Protein AF-A0A537Y171-F1 (afdb_monomer_lite)

pLDDT: mean 84.06, std 12.15, range [29.14, 98.31]

Secondary structure (DSSP, 8-state):
-B--SHHHHHHHHHHHTTS-EEEE-SSSS-TT--HHHHHHHHHHHHTTSEEEE-S-EEEEEETTEEEEEETTEEEEEE-S-EEEEE-SS--HHHHHHTT--BSSSSTTPPBPB-TT-BBSSTTEEEEEGGGT--SHHHHHHHHHHHHHHHTT-----TTHHHHHHHTTTS-S-HHHHHHHHHHH-GGGTT--HHHHHHHHHHPEEEEE-TT-EEE-TT-----EEEEEESEEEEE-TTPPTTPPPEEEETT-EE-HHHHHH-PPPSSEEEESS-EEEEEE-HHHHHHHHHH-HHHHHHHHHHHHHHHHHHHTTT--HHHHHHHHHH-EEEEE-TT-EEE-TTSB--EEEEEEESEEEEEEE-SSSEEEEEEEETT-EE-HHHHH-SS--B-SSEEEESSSEEEEEEEHHHHHHHHHH-HHHHHHHHHHHHHHHHHHHHHHHHHHHS-SHHHHHHHTTGGG-SSEEEEETTT-----HHHHHHHHHTTT--SEEEEEEEEETTEEEEEE----SS-GGGTT-TTT-SEEE-TT--EEE-TTT-----HHHHH-TT---EEEE------HHHHHHHHTT-------GGGSPEEEE---TTTT-TT--HHHHT-TTS-EEEE-HHHHHHHHHHH--

Foldseek 3Di:
DEDQEAVVLVVLLVQLVPAQEEYEELAQDRPHYDPVSRVSSVVCVVVNSYHYHHNWDFDEDDAQWTWIDHPVGIDIDGDNAAEDEDAPDDPVVRCVSRVFDFLDPFPLTATDADPLQHTPHPRYGYFEVSQLHNDPVLSVQSVVSNVCVVVVHDDDRPLLVVQCVQQVVDDDGSVVSLCLQLVFAVLNVPPDPSLSSSQQSQKHKDWDFFFDWPDAFQWQAQWKKAWQAAKKWWAAPPDDVPDGTDMDGTNDMDSLLCLFAVFTHRTIMGTHGTTIMITTHSVSLVNSVSNPVSSVLVSQLVNQLVLCCVVQVPDDSVLSSVQSNVKDKDKDAAFGWPDAFFAALWKKKAWSYAKKWWWADDPPHIDTQDIDGHSDIDSLLLLLDPVHNTDHTIMTGRHTTMIIIGTSVSVVVVCVVDVVSSVVSVVVSVVVVVSSVVSSVVRNVDDDQVVQCVSLVLLQFQKFKKFQQVQDPPPCLLQCQQCVLPVNDGLWDPVDAGDDPRITGTLADRLGSNQQLQVDAPPDDQFHADRVSFTDGNQVRFQQPCSSQVRGPSNSKDWAFDDDDQDPVNVVCVVVVNHDDDDDSVPGRTGIDHDRQSVVDPVTRSSQVSRPRSRIDMHRPVVVVVVVVVVVD

Radius of gyration: 29.0 Å; chains: 1; bounding box: 74×60×83 Å

Structure (mmCIF, N/CA/C/O backbone):
data_AF-A0A537Y171-F1
#
_entry.id   AF-A0A537Y171-F1
#
loop_
_atom_site.group_PDB
_atom_site.id
_atom_site.type_symbol
_atom_site.label_atom_id
_atom_site.label_alt_id
_atom_site.label_comp_id
_atom_site.label_asym_id
_atom_site.label_entity_id
_atom_site.label_seq_id
_atom_site.pdbx_PDB_ins_code
_atom_site.Cartn_x
_atom_site.Cartn_y
_atom_site.Cartn_z
_atom_site.occupancy
_atom_site.B_iso_or_equiv
_atom_site.auth_seq_id
_atom_site.auth_comp_id
_atom_site.auth_asym_id
_atom_site.auth_atom_id
_atom_site.pdbx_PDB_model_num
ATOM 1 N N . MET A 1 1 ? -20.876 -10.630 27.989 1.00 75.06 1 MET A N 1
ATOM 2 C CA . MET A 1 1 ? -19.443 -10.331 27.800 1.00 75.06 1 MET A CA 1
ATOM 3 C C . MET A 1 1 ? -18.742 -11.552 27.222 1.00 75.06 1 MET A C 1
ATOM 5 O O . MET A 1 1 ? -19.056 -12.663 27.630 1.00 75.06 1 MET A O 1
ATOM 9 N N . VAL A 1 2 ? -17.836 -11.366 26.261 1.00 70.44 2 VAL A N 1
ATOM 10 C CA . VAL A 1 2 ? -17.067 -12.460 25.639 1.00 70.44 2 VAL A CA 1
ATOM 11 C C . VAL A 1 2 ? -15.592 -12.237 25.950 1.00 70.44 2 VAL A C 1
ATOM 13 O O . VAL A 1 2 ? -15.062 -11.180 25.615 1.00 70.44 2 VAL A O 1
ATOM 16 N N . GLY A 1 3 ? -14.940 -13.211 26.585 1.00 71.12 3 GLY A N 1
ATOM 17 C CA . GLY A 1 3 ? -13.552 -13.098 27.044 1.00 71.12 3 GLY A CA 1
ATOM 18 C C . GLY A 1 3 ? -13.387 -13.438 28.526 1.00 71.12 3 GLY A C 1
ATOM 19 O O . GLY A 1 3 ? -14.312 -13.268 29.314 1.00 71.12 3 GLY A O 1
ATOM 20 N N . ALA A 1 4 ? -12.202 -13.941 28.877 1.00 73.00 4 ALA A N 1
ATOM 21 C CA . ALA A 1 4 ? -11.914 -14.572 30.170 1.00 73.00 4 ALA A CA 1
ATOM 22 C C . ALA A 1 4 ? -10.586 -14.121 30.813 1.00 73.00 4 ALA A C 1
ATOM 24 O O . ALA A 1 4 ? -10.156 -14.716 31.792 1.00 73.00 4 ALA A O 1
ATOM 25 N N . GLY A 1 5 ? -9.920 -13.104 30.253 1.00 78.62 5 GLY A N 1
ATOM 26 C CA . GLY A 1 5 ? -8.709 -12.522 30.850 1.00 78.62 5 GLY A CA 1
ATOM 27 C C . GLY A 1 5 ? -9.027 -11.443 31.889 1.00 78.62 5 GLY A C 1
ATOM 28 O O . GLY A 1 5 ? -10.166 -10.980 31.949 1.00 78.62 5 GLY A O 1
ATOM 29 N N . ASP A 1 6 ? -8.012 -10.997 32.637 1.00 79.31 6 ASP A N 1
ATOM 30 C CA . ASP A 1 6 ? -8.143 -10.039 33.753 1.00 79.31 6 ASP A CA 1
ATOM 31 C C . ASP A 1 6 ? -9.057 -8.845 33.432 1.00 79.31 6 ASP A C 1
ATOM 33 O O . ASP A 1 6 ? -10.097 -8.678 34.059 1.00 79.31 6 ASP A O 1
ATOM 37 N N . ALA A 1 7 ? -8.739 -8.070 32.389 1.00 77.62 7 ALA A N 1
ATOM 38 C CA . ALA A 1 7 ? -9.513 -6.881 32.016 1.00 77.62 7 ALA A CA 1
ATOM 39 C C . ALA A 1 7 ? -10.971 -7.195 31.632 1.00 77.62 7 ALA A C 1
ATOM 41 O O . ALA A 1 7 ? -11.860 -6.356 31.783 1.0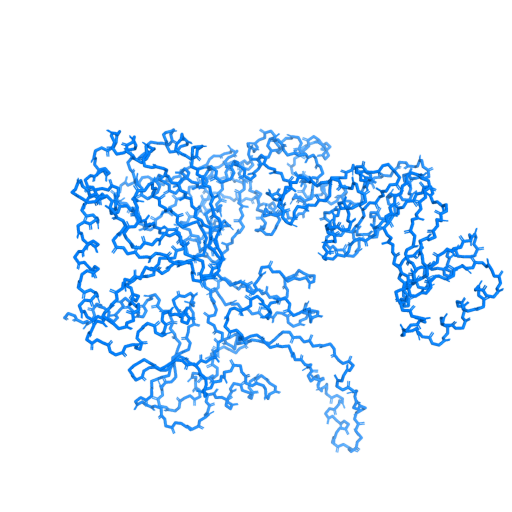0 77.62 7 ALA A O 1
ATOM 42 N N . ALA A 1 8 ? -11.227 -8.398 31.107 1.00 80.19 8 ALA A N 1
ATOM 43 C CA . ALA A 1 8 ? -12.588 -8.809 30.810 1.00 80.19 8 ALA A CA 1
ATOM 44 C C . ALA A 1 8 ? -13.354 -9.076 32.109 1.00 80.19 8 ALA A C 1
ATOM 46 O O . ALA A 1 8 ? -14.458 -8.572 32.285 1.00 80.19 8 ALA A O 1
ATOM 47 N N . ILE A 1 9 ? -12.753 -9.817 33.038 1.00 86.62 9 ILE A N 1
ATOM 48 C CA . ILE A 1 9 ? -13.384 -10.155 34.314 1.00 86.62 9 ILE A CA 1
ATOM 49 C C . ILE A 1 9 ? -13.554 -8.928 35.213 1.00 86.62 9 ILE A C 1
ATOM 51 O O . ILE A 1 9 ? -14.609 -8.788 35.822 1.00 86.62 9 ILE A O 1
ATOM 55 N N . GLU A 1 10 ? -12.613 -7.983 35.214 1.00 86.19 10 GLU A N 1
ATOM 56 C CA . GLU A 1 10 ? -12.792 -6.672 35.857 1.00 86.19 10 GLU A CA 1
ATOM 57 C C . GLU A 1 10 ? -14.057 -5.962 35.346 1.00 86.19 10 GLU A C 1
ATOM 59 O O . GLU A 1 10 ? -14.872 -5.483 36.135 1.00 86.19 10 GLU A O 1
ATOM 64 N N . GLY A 1 11 ? -14.276 -5.965 34.027 1.00 83.94 11 GLY A N 1
ATOM 65 C CA . GLY A 1 11 ? -15.491 -5.422 33.422 1.00 83.94 11 GLY A CA 1
ATOM 66 C C . GLY A 1 11 ? -16.760 -6.176 33.830 1.00 83.94 11 GLY A C 1
ATOM 67 O O . GLY A 1 11 ? -17.785 -5.550 34.093 1.00 83.94 11 GLY A O 1
ATOM 68 N N . VAL A 1 12 ? -16.706 -7.509 33.926 1.00 86.56 12 VAL A N 1
ATOM 69 C CA . VAL A 1 12 ? -17.833 -8.325 34.416 1.00 86.56 12 VAL A CA 1
ATOM 70 C C . VAL A 1 12 ? -18.193 -7.946 35.846 1.00 86.56 12 VAL A C 1
ATOM 72 O O . VAL A 1 12 ? -19.371 -7.741 36.126 1.00 86.56 12 VAL A O 1
ATOM 75 N N . LEU A 1 13 ? -17.194 -7.859 36.725 1.00 89.19 13 LEU A N 1
ATOM 76 C CA . LEU A 1 13 ? -17.379 -7.564 38.143 1.00 89.19 13 LEU A CA 1
ATOM 77 C C . LEU A 1 13 ? -17.970 -6.167 38.345 1.00 89.19 13 LEU A C 1
ATOM 79 O O . LEU A 1 13 ? -18.939 -6.016 39.083 1.00 89.19 13 LEU A O 1
ATOM 83 N N . ALA A 1 14 ? -17.468 -5.169 37.615 1.00 86.88 14 ALA A N 1
ATOM 84 C CA . ALA A 1 14 ? -18.033 -3.822 37.643 1.00 86.88 14 ALA A CA 1
ATOM 85 C C . ALA A 1 14 ? -19.492 -3.796 37.146 1.00 86.88 14 ALA A C 1
ATOM 87 O O . ALA A 1 14 ? -20.349 -3.125 37.717 1.00 86.88 14 ALA A O 1
ATOM 88 N N . LEU A 1 15 ? -19.807 -4.546 36.085 1.00 84.94 15 LEU A N 1
ATOM 89 C CA . LEU A 1 15 ? -21.167 -4.606 35.547 1.00 84.94 15 LEU A CA 1
ATOM 90 C C . LEU A 1 15 ? -22.128 -5.377 36.459 1.00 84.94 15 LEU A C 1
ATOM 92 O O . LEU A 1 15 ? -23.311 -5.026 36.517 1.00 84.94 15 LEU A O 1
ATOM 96 N N . CYS A 1 16 ? -21.660 -6.412 37.161 1.00 89.25 16 CYS A N 1
ATOM 97 C CA . CYS A 1 16 ? -22.529 -7.278 37.953 1.00 89.25 16 CYS A CA 1
ATOM 98 C C . CYS A 1 16 ? -23.013 -6.646 39.264 1.00 89.25 16 CYS A C 1
ATOM 100 O O . CYS A 1 16 ? -23.938 -7.172 39.874 1.00 89.25 16 CYS A O 1
ATOM 102 N N . GLU A 1 17 ? -22.466 -5.493 39.665 1.00 87.44 17 GLU A N 1
ATOM 103 C CA . GLU A 1 17 ? -22.978 -4.711 40.801 1.00 87.44 17 GLU A CA 1
ATOM 104 C C . GLU A 1 17 ? -24.439 -4.280 40.611 1.00 87.44 17 GLU A C 1
ATOM 106 O O . GLU A 1 17 ? -25.186 -4.141 41.577 1.00 87.44 17 GLU A O 1
ATOM 111 N N . ARG A 1 18 ? -24.853 -4.043 39.359 1.00 85.31 18 ARG A N 1
ATOM 112 C CA . ARG A 1 18 ? -26.196 -3.540 39.022 1.00 85.31 18 ARG A CA 1
ATOM 113 C C . ARG A 1 18 ? -26.929 -4.381 37.982 1.00 85.31 18 ARG A C 1
ATOM 115 O O . ARG A 1 18 ? -28.069 -4.071 37.652 1.00 85.31 18 ARG A O 1
ATOM 122 N N . ASN A 1 19 ? -26.292 -5.423 37.449 1.00 83.69 19 ASN A N 1
ATOM 123 C CA . ASN A 1 19 ? -26.815 -6.203 36.331 1.00 83.69 19 ASN A CA 1
ATOM 124 C C . ASN A 1 19 ? -26.598 -7.703 36.542 1.00 83.69 19 ASN A C 1
ATOM 126 O O . ASN A 1 19 ? -25.659 -8.123 37.208 1.00 83.69 19 ASN A O 1
ATOM 130 N N . ARG A 1 20 ? -27.415 -8.530 35.883 1.00 84.25 20 ARG A N 1
ATOM 131 C CA . ARG A 1 20 ? -27.082 -9.946 35.677 1.00 84.25 20 ARG A CA 1
ATOM 132 C C . ARG A 1 20 ? -26.219 -10.071 34.431 1.00 84.25 20 ARG A C 1
ATOM 134 O O . ARG A 1 20 ? -26.648 -9.678 33.348 1.00 84.25 20 ARG A O 1
ATOM 141 N N . VAL A 1 21 ? -25.018 -10.625 34.569 1.00 88.75 21 VAL A N 1
ATOM 142 C CA . VAL A 1 21 ? -24.024 -10.655 33.487 1.00 88.75 21 VAL A CA 1
ATOM 143 C C . VAL A 1 21 ? -23.797 -12.084 33.007 1.00 88.75 21 VAL A C 1
ATOM 145 O O . VAL A 1 21 ? -23.578 -12.989 33.801 1.00 88.75 21 VAL A O 1
ATOM 148 N N . CYS A 1 22 ? -23.820 -12.304 31.692 1.00 89.44 22 CYS A N 1
ATOM 149 C CA . CYS A 1 22 ? -23.382 -13.569 31.098 1.00 89.44 22 CYS A CA 1
ATOM 150 C C . CYS A 1 22 ? -21.947 -13.437 30.575 1.00 89.44 22 CYS A C 1
ATOM 152 O O . CYS A 1 22 ? -21.634 -12.468 29.875 1.00 89.44 22 CYS A O 1
ATOM 154 N N . VAL A 1 23 ? -21.097 -14.418 30.865 1.00 89.94 23 VAL A N 1
ATOM 155 C CA . VAL A 1 23 ? -19.709 -14.512 30.397 1.00 89.94 23 VAL A CA 1
ATOM 156 C C . VAL A 1 23 ? -19.571 -15.731 29.500 1.00 89.94 23 VAL A C 1
ATOM 158 O O . VAL A 1 23 ? -20.011 -16.813 29.866 1.00 89.94 23 VAL A O 1
ATOM 161 N N . VAL A 1 24 ? -18.961 -15.562 28.328 1.00 88.19 24 VAL A N 1
ATOM 162 C CA . VAL A 1 24 ? -18.655 -16.660 27.401 1.00 88.19 24 VAL A CA 1
ATOM 163 C C . VAL A 1 24 ? -17.141 -16.827 27.323 1.00 88.19 24 VAL A C 1
ATOM 165 O O . VAL A 1 24 ? -16.427 -15.902 26.917 1.00 88.19 24 VAL A O 1
ATOM 168 N N . ASN A 1 25 ? -16.662 -18.004 27.718 1.00 88.31 25 ASN A N 1
ATOM 169 C CA . ASN A 1 25 ? -15.258 -18.386 27.770 1.00 88.31 25 ASN A CA 1
ATOM 170 C C . ASN A 1 25 ? -15.010 -19.610 26.879 1.00 88.31 25 ASN A C 1
ATOM 172 O O . ASN A 1 25 ? -15.715 -20.610 26.973 1.00 88.31 25 ASN A O 1
ATOM 176 N N . ARG A 1 26 ? -13.971 -19.542 26.039 1.00 86.00 26 ARG A N 1
ATOM 177 C CA . ARG A 1 26 ? -13.596 -20.631 25.123 1.00 86.00 26 ARG A CA 1
ATOM 178 C C . ARG A 1 26 ? -12.939 -21.811 25.829 1.00 86.00 26 ARG A C 1
ATOM 180 O O . ARG A 1 26 ? -12.935 -22.903 25.280 1.00 86.00 26 ARG A O 1
ATOM 187 N N . ASN A 1 27 ? -12.373 -21.580 27.008 1.00 85.62 27 ASN A N 1
ATOM 188 C CA . ASN A 1 27 ? -11.706 -22.606 27.795 1.00 85.62 27 ASN A CA 1
ATOM 189 C C . ASN A 1 27 ? -12.676 -23.222 28.807 1.00 85.62 27 ASN A C 1
ATOM 191 O O . ASN A 1 27 ? -13.685 -22.611 29.177 1.00 85.62 27 ASN A O 1
ATOM 195 N N . SER A 1 28 ? -12.332 -24.415 29.289 1.00 83.25 28 SER A N 1
ATOM 196 C CA . SER A 1 28 ? -13.063 -25.115 30.350 1.00 83.25 28 SER A CA 1
ATOM 197 C C . SER A 1 28 ? -13.063 -24.356 31.678 1.00 83.25 28 SER A C 1
ATOM 199 O O . SER A 1 28 ? -13.960 -24.548 32.487 1.00 83.25 28 SER A O 1
ATOM 201 N N . GLU A 1 29 ? -12.094 -23.465 31.884 1.00 82.88 29 GLU A N 1
ATOM 202 C CA . GLU A 1 29 ? -11.916 -22.666 33.097 1.00 82.88 29 GLU A CA 1
ATOM 203 C C . GLU A 1 29 ? -11.349 -21.275 32.776 1.00 82.88 29 GLU A C 1
ATOM 205 O O . GLU A 1 29 ? -10.922 -20.997 31.645 1.00 82.88 29 GLU A O 1
ATOM 210 N N . PHE A 1 30 ? -11.368 -20.368 33.753 1.00 83.50 30 PHE A N 1
ATOM 211 C CA . PHE A 1 30 ? -10.736 -19.056 33.621 1.00 83.50 30 PHE A CA 1
ATOM 212 C C . PHE A 1 30 ? -9.210 -19.185 33.735 1.00 83.50 30 PHE A C 1
ATOM 214 O O . PHE A 1 30 ? -8.621 -19.096 34.804 1.00 83.50 30 PHE A O 1
ATOM 221 N N . TYR A 1 31 ? -8.555 -19.428 32.603 1.00 70.00 31 TYR A N 1
ATOM 222 C CA . TYR A 1 31 ? -7.105 -19.597 32.539 1.00 70.00 31 TYR A CA 1
ATOM 223 C C . TYR A 1 31 ? -6.383 -18.234 32.552 1.00 70.00 31 TYR A C 1
ATOM 225 O O . TYR A 1 31 ? -6.687 -17.383 31.714 1.00 70.00 31 TYR A O 1
ATOM 233 N N . ARG A 1 32 ? -5.386 -18.064 33.441 1.00 70.81 32 ARG A N 1
ATOM 234 C CA . ARG A 1 32 ? -4.558 -16.843 33.641 1.00 70.81 32 ARG A CA 1
ATOM 235 C C . ARG A 1 32 ? -5.252 -15.649 34.314 1.00 70.81 32 ARG A C 1
ATOM 237 O O . ARG A 1 32 ? -4.946 -14.509 33.971 1.00 70.81 32 ARG A O 1
ATOM 244 N N . LEU A 1 33 ? -6.155 -15.887 35.262 1.00 81.19 33 LEU A N 1
ATOM 245 C CA . LEU A 1 33 ? -6.615 -14.818 36.152 1.00 81.19 33 LEU A CA 1
ATOM 246 C C . LEU A 1 33 ? -5.671 -14.640 37.337 1.00 81.19 33 LEU A C 1
ATOM 248 O O . LEU A 1 33 ? -5.135 -15.612 37.865 1.00 81.19 33 LEU A O 1
ATOM 252 N N . LYS A 1 34 ? -5.527 -13.400 37.804 1.00 86.50 34 LYS A N 1
ATOM 253 C CA . LYS A 1 34 ? -4.970 -13.147 39.141 1.00 86.50 34 LYS A CA 1
ATOM 254 C C . LYS A 1 34 ? -5.865 -13.788 40.206 1.00 86.50 34 LYS A C 1
ATOM 256 O O . LYS A 1 34 ? -7.082 -13.613 40.164 1.00 86.50 34 LYS A O 1
ATOM 261 N N . ASP A 1 35 ? -5.271 -14.406 41.226 1.00 86.88 35 ASP A N 1
ATOM 262 C CA . ASP A 1 35 ? -5.984 -15.123 42.304 1.00 86.88 35 ASP A CA 1
ATOM 263 C C . ASP A 1 35 ? -7.091 -14.306 42.995 1.00 86.88 35 ASP A C 1
ATOM 265 O O . ASP A 1 35 ? -8.068 -14.846 43.518 1.00 86.88 35 ASP A O 1
ATOM 269 N N . ALA A 1 36 ? -6.939 -12.981 43.059 1.00 88.69 36 ALA A N 1
ATOM 270 C CA . ALA A 1 36 ? -7.968 -12.094 43.597 1.00 88.69 36 ALA A CA 1
ATOM 271 C C . ALA A 1 36 ? -9.213 -12.037 42.693 1.00 88.69 36 ALA A C 1
ATOM 273 O O . ALA A 1 36 ? -10.330 -12.165 43.190 1.00 88.69 36 ALA A O 1
ATOM 274 N N . LEU A 1 37 ? -9.017 -11.893 41.379 1.00 90.31 37 LEU A N 1
ATOM 275 C CA . LEU A 1 37 ? -10.097 -11.831 40.391 1.00 90.31 37 LEU A CA 1
ATOM 276 C C . LEU A 1 37 ? -10.810 -13.175 40.264 1.00 90.31 37 LEU A C 1
ATOM 278 O O . LEU A 1 37 ? -12.037 -13.200 40.200 1.00 90.31 37 LEU A O 1
ATOM 282 N N . ASP A 1 38 ? -10.061 -14.281 40.285 1.00 89.38 38 ASP A N 1
ATOM 283 C CA . ASP A 1 38 ? -10.641 -15.625 40.210 1.00 89.38 38 ASP A CA 1
ATOM 284 C C . ASP A 1 38 ? -11.569 -15.918 41.403 1.00 89.38 38 ASP A C 1
ATOM 286 O O . ASP A 1 38 ? -12.690 -16.405 41.241 1.00 89.38 38 ASP A O 1
ATOM 290 N N . ARG A 1 39 ? -11.170 -15.524 42.618 1.00 89.81 39 ARG A N 1
ATOM 291 C CA . ARG A 1 39 ? -12.046 -15.636 43.795 1.00 89.81 39 ARG A CA 1
ATOM 292 C C . ARG A 1 39 ? -13.309 -14.789 43.653 1.00 89.81 39 ARG A C 1
ATOM 294 O O . ARG A 1 39 ? -14.408 -15.309 43.838 1.00 89.81 39 ARG A O 1
ATOM 301 N N . GLN A 1 40 ? -13.161 -13.523 43.266 1.00 92.56 40 GLN A N 1
ATOM 302 C CA . GLN A 1 40 ? -14.284 -12.595 43.115 1.00 92.56 40 GLN A CA 1
ATOM 303 C C . GLN A 1 40 ? -15.300 -13.070 42.069 1.00 92.56 40 GLN A C 1
ATOM 305 O O . GLN A 1 40 ? -16.503 -13.057 42.328 1.00 92.56 40 GLN A O 1
ATOM 310 N N . ILE A 1 41 ? -14.851 -13.529 40.895 1.00 91.12 41 ILE A N 1
ATOM 311 C CA . ILE A 1 41 ? -15.776 -13.980 39.846 1.00 91.12 41 ILE A CA 1
ATOM 312 C C . ILE A 1 41 ? -16.517 -15.253 40.256 1.00 91.12 41 ILE A C 1
ATOM 314 O O . ILE A 1 41 ? -17.728 -15.351 40.055 1.00 91.12 41 ILE A O 1
ATOM 318 N N . ASN A 1 42 ? -15.829 -16.197 40.904 1.00 91.25 42 ASN A N 1
ATOM 319 C CA . ASN A 1 42 ? -16.441 -17.430 41.392 1.00 91.25 42 ASN A CA 1
ATOM 320 C C . ASN A 1 42 ? -17.481 -17.167 42.497 1.00 91.25 42 ASN A C 1
ATOM 322 O O . ASN A 1 42 ? -18.509 -17.846 42.547 1.00 91.25 42 ASN A O 1
ATOM 326 N N . GLU A 1 43 ? -17.273 -16.161 43.350 1.00 93.31 43 GLU A N 1
ATOM 327 C CA . GLU A 1 43 ? -18.283 -15.698 44.312 1.00 93.31 43 GLU A CA 1
ATOM 328 C C . GLU A 1 43 ? -19.530 -15.143 43.613 1.00 93.31 43 GLU A C 1
ATOM 330 O O . GLU A 1 43 ? -20.651 -15.523 43.961 1.00 93.31 43 GLU A O 1
ATOM 335 N N . GLN A 1 44 ? -19.362 -14.313 42.580 1.00 94.06 44 GLN A N 1
ATOM 336 C CA . GLN A 1 44 ? -20.491 -13.752 41.826 1.00 94.06 44 GLN A CA 1
ATOM 337 C C . GLN A 1 44 ? -21.254 -14.808 41.011 1.00 94.06 44 GLN A C 1
ATOM 339 O O . GLN A 1 44 ? -22.478 -14.713 40.865 1.00 94.06 44 GLN A O 1
ATOM 344 N N . ILE A 1 45 ? -20.564 -15.844 40.522 1.00 92.00 45 ILE A N 1
ATOM 345 C CA . ILE A 1 45 ? -21.190 -17.009 39.879 1.00 92.00 45 ILE A CA 1
ATOM 346 C C . ILE A 1 45 ? -22.029 -17.791 40.896 1.00 92.00 45 ILE A C 1
ATOM 348 O O . ILE A 1 45 ? -23.193 -18.097 40.630 1.00 92.00 45 ILE A O 1
ATOM 352 N N . LYS A 1 46 ? -21.490 -18.060 42.096 1.00 92.69 46 LYS A N 1
ATOM 353 C CA . LYS A 1 46 ? -22.238 -18.716 43.187 1.00 92.69 46 LYS A CA 1
ATOM 354 C C . LYS A 1 46 ? -23.465 -17.906 43.608 1.00 92.69 46 LYS A C 1
ATOM 356 O O . LYS A 1 46 ? -24.532 -18.481 43.816 1.00 92.69 46 LYS A O 1
ATOM 361 N N . ALA A 1 47 ? -23.334 -16.581 43.668 1.00 91.69 47 ALA A N 1
ATOM 362 C CA . ALA A 1 47 ? -24.429 -15.657 43.956 1.00 91.69 47 ALA A CA 1
ATOM 363 C C . ALA A 1 47 ? -25.455 -15.530 42.810 1.00 91.69 47 ALA A C 1
ATOM 365 O O . ALA A 1 47 ? -26.488 -14.891 42.988 1.00 91.69 47 ALA A O 1
ATOM 366 N N . ARG A 1 48 ? -25.208 -16.152 41.645 1.00 90.75 48 ARG A N 1
ATOM 367 C CA . ARG A 1 48 ? -26.034 -16.082 40.422 1.00 90.75 48 ARG A CA 1
ATOM 368 C C . ARG A 1 48 ? -26.161 -14.682 39.806 1.00 90.75 48 ARG A C 1
ATOM 370 O O . ARG A 1 48 ? -27.017 -14.466 38.942 1.00 90.75 48 ARG A O 1
ATOM 377 N N . ASN A 1 49 ? -25.284 -13.759 40.195 1.00 89.38 49 ASN A N 1
ATOM 378 C CA . ASN A 1 49 ? -25.139 -12.451 39.552 1.00 89.38 49 ASN A CA 1
ATOM 379 C C . ASN A 1 49 ? -24.440 -12.587 38.193 1.00 89.38 49 ASN A C 1
ATOM 381 O O . ASN A 1 49 ? -24.713 -11.825 37.262 1.00 89.38 49 ASN A O 1
ATOM 385 N N . VAL A 1 50 ? -23.592 -13.612 38.059 1.00 91.94 50 VAL A N 1
ATOM 386 C CA . VAL A 1 50 ? -22.894 -13.959 36.821 1.00 91.94 50 VAL A CA 1
ATOM 387 C C . VAL A 1 50 ? -23.274 -15.368 36.364 1.00 91.94 50 VAL A C 1
ATOM 389 O O . VAL A 1 50 ? -23.312 -16.303 37.159 1.00 91.94 50 VAL A O 1
ATOM 392 N N . VAL A 1 51 ? -23.529 -15.534 35.065 1.00 91.38 51 VAL A N 1
ATOM 393 C CA . VAL A 1 51 ? -23.677 -16.839 34.402 1.00 91.38 51 VAL A CA 1
ATOM 394 C C . VAL A 1 51 ? -22.471 -17.051 33.496 1.00 91.38 51 VAL A C 1
ATOM 396 O O . VAL A 1 51 ? -22.288 -16.298 32.542 1.00 91.38 51 VAL A O 1
ATOM 399 N N . ALA A 1 52 ? -21.649 -18.060 33.777 1.00 90.75 52 ALA A N 1
ATOM 400 C CA . ALA A 1 52 ? -20.472 -18.380 32.974 1.00 90.75 52 ALA A CA 1
ATOM 401 C C . ALA A 1 52 ? -20.733 -19.592 32.065 1.00 90.75 52 ALA A C 1
ATOM 403 O O . ALA A 1 52 ? -21.085 -20.670 32.537 1.00 90.75 52 ALA A O 1
ATOM 404 N N . TYR A 1 53 ? -20.540 -19.407 30.761 1.00 91.25 53 TYR A N 1
ATOM 405 C CA . TYR A 1 53 ? -20.517 -20.465 29.755 1.00 91.25 53 TYR A CA 1
ATOM 406 C C . TYR A 1 53 ? -19.059 -20.793 29.426 1.00 91.25 53 TYR A C 1
ATOM 408 O O . TYR A 1 53 ? -18.347 -19.949 28.877 1.00 91.25 53 TYR A O 1
ATOM 416 N N . HIS A 1 54 ? -18.621 -22.002 29.770 1.00 90.69 54 HIS A N 1
ATOM 417 C CA . HIS A 1 54 ? -17.271 -22.508 29.511 1.00 90.69 54 HIS A CA 1
ATOM 418 C C . HIS A 1 54 ? -17.238 -23.402 28.276 1.00 90.69 54 HIS A C 1
ATOM 420 O O . HIS A 1 54 ? -18.270 -23.925 27.858 1.00 90.69 54 HIS A O 1
ATOM 426 N N . SER A 1 55 ? -16.051 -23.571 27.690 1.00 90.75 55 SER A N 1
ATOM 427 C CA . SER A 1 55 ? -15.869 -24.295 26.424 1.00 90.75 55 SER A CA 1
ATOM 428 C C . SER A 1 55 ? -16.820 -23.798 25.326 1.00 90.75 55 SER A C 1
ATOM 430 O O . SER A 1 55 ? -17.332 -24.575 24.522 1.00 90.75 55 SER A O 1
ATOM 432 N N . ALA A 1 56 ? -17.080 -22.488 25.324 1.00 90.56 56 ALA A N 1
ATOM 433 C CA . ALA A 1 56 ? -18.164 -21.867 24.587 1.00 90.56 56 ALA A CA 1
ATOM 434 C C . ALA A 1 56 ? -17.677 -20.768 23.635 1.00 90.56 56 ALA A C 1
ATOM 436 O O . ALA A 1 56 ? -16.718 -20.036 23.902 1.00 90.56 56 ALA A O 1
ATOM 437 N N . THR A 1 57 ? -18.378 -20.611 22.515 1.00 89.06 57 THR A N 1
ATOM 438 C CA . THR A 1 57 ? -18.129 -19.546 21.531 1.00 89.06 57 THR A CA 1
ATOM 439 C C . THR A 1 57 ? -19.431 -18.884 21.108 1.00 89.06 57 THR A C 1
ATOM 441 O O . THR A 1 57 ? -20.501 -19.478 21.199 1.00 89.06 57 THR A O 1
ATOM 444 N N . ILE A 1 58 ? -19.360 -17.636 20.644 1.00 87.56 58 ILE A N 1
ATOM 445 C CA . ILE A 1 58 ? -20.521 -17.008 20.011 1.00 87.56 58 ILE A CA 1
ATOM 446 C C . ILE A 1 58 ? -20.727 -17.641 18.637 1.00 87.56 58 ILE A C 1
ATOM 448 O O . ILE A 1 58 ? -19.804 -17.650 17.822 1.00 87.56 58 ILE A O 1
ATOM 452 N N . ASP A 1 59 ? -21.932 -18.150 18.392 1.00 86.44 59 ASP A N 1
ATOM 453 C CA . ASP A 1 59 ? -22.306 -18.746 17.112 1.00 86.44 59 ASP A CA 1
ATOM 454 C C . ASP A 1 59 ? -22.766 -17.682 16.109 1.00 86.44 59 ASP A C 1
ATOM 456 O O . ASP A 1 59 ? -22.225 -17.613 15.001 1.00 86.44 59 ASP A O 1
ATOM 460 N N . ARG A 1 60 ? -23.760 -16.876 16.508 1.00 85.94 60 ARG A N 1
ATOM 461 C CA . ARG A 1 60 ? -24.389 -15.803 15.720 1.00 85.94 60 ARG A CA 1
ATOM 462 C C . ARG A 1 60 ? -25.235 -14.878 16.606 1.00 85.94 60 ARG A C 1
ATOM 464 O O . ARG A 1 60 ? -25.521 -15.205 17.763 1.00 85.94 60 ARG A O 1
ATOM 471 N N . PHE A 1 61 ? -25.686 -13.769 16.028 1.00 84.88 61 PHE A N 1
ATOM 472 C CA . PHE A 1 61 ? -26.664 -12.855 16.621 1.00 84.88 61 PHE A CA 1
ATOM 473 C C . PHE A 1 61 ? -27.955 -12.864 15.799 1.00 84.88 61 PHE A C 1
ATOM 475 O O . PHE A 1 61 ? -27.910 -12.940 14.574 1.00 84.88 61 PHE A O 1
ATOM 482 N N . GLU A 1 62 ? -29.095 -12.778 16.475 1.00 81.38 62 GLU A N 1
ATOM 483 C CA . GLU A 1 62 ? -30.407 -12.530 15.874 1.00 81.38 62 GLU A CA 1
ATOM 484 C C . GLU A 1 62 ? -31.080 -11.383 16.651 1.00 81.38 62 GLU A C 1
ATOM 486 O O . GLU A 1 62 ? -30.713 -11.133 17.802 1.00 81.38 62 GLU A O 1
ATOM 491 N N . PRO A 1 63 ? -32.073 -10.680 16.081 1.00 78.88 63 PRO A N 1
ATOM 492 C CA . PRO A 1 63 ? -32.774 -9.618 16.799 1.00 78.88 63 PRO A CA 1
ATOM 493 C C . PRO A 1 63 ? -33.294 -10.086 18.170 1.00 78.88 63 PRO A C 1
ATOM 495 O O . PRO A 1 63 ? -34.077 -11.034 18.264 1.00 78.88 63 PRO A O 1
ATOM 498 N N . GLY A 1 64 ? -32.831 -9.436 19.241 1.00 83.50 64 GLY A N 1
ATOM 499 C CA . GLY A 1 64 ? -33.209 -9.744 20.624 1.00 83.50 64 GLY A CA 1
ATOM 500 C C . GLY A 1 64 ? -32.512 -10.960 21.253 1.00 83.50 64 GLY A C 1
ATOM 501 O O . GLY A 1 64 ? -32.800 -11.281 22.412 1.00 83.50 64 GLY A O 1
ATOM 502 N N . TYR A 1 65 ? -31.609 -11.650 20.540 1.00 89.12 65 TYR A N 1
ATOM 503 C CA . TYR A 1 65 ? -30.965 -12.871 21.030 1.00 89.12 65 TYR A CA 1
ATOM 504 C C . TYR A 1 65 ? -29.520 -13.078 20.551 1.00 89.12 65 TYR A C 1
ATOM 506 O O . TYR A 1 65 ? -29.175 -12.907 19.387 1.00 89.12 65 TYR A O 1
ATOM 514 N N . THR A 1 66 ? -28.688 -13.598 21.449 1.00 89.31 66 THR A N 1
ATOM 515 C CA . THR A 1 66 ? -27.351 -14.122 21.147 1.00 89.31 66 THR A CA 1
ATOM 516 C C . THR A 1 66 ? -27.356 -15.644 21.244 1.00 89.31 66 THR A C 1
ATOM 518 O O . THR A 1 66 ? -27.864 -16.203 22.219 1.00 89.31 66 THR A O 1
ATOM 521 N N . PHE A 1 67 ? -26.758 -16.327 20.267 1.00 90.31 67 PHE A N 1
ATOM 522 C CA . PHE A 1 67 ? -26.609 -17.782 20.274 1.00 90.31 67 PHE A CA 1
ATOM 523 C C . PHE A 1 67 ? -25.186 -18.165 20.673 1.00 90.31 67 PHE A C 1
ATOM 525 O O . PHE A 1 67 ? -24.211 -17.700 20.078 1.00 90.31 67 PHE A O 1
ATOM 532 N N . VAL A 1 68 ? -25.072 -19.017 21.689 1.00 91.44 68 VAL A N 1
ATOM 533 C CA . VAL A 1 68 ? -23.804 -19.484 22.253 1.00 91.44 68 VAL A CA 1
ATOM 534 C C . VAL A 1 68 ? -23.654 -20.966 21.941 1.00 91.44 68 VAL A C 1
ATOM 536 O O . VAL A 1 68 ? -24.491 -21.770 22.340 1.00 91.44 68 VAL A O 1
ATOM 539 N N . SER A 1 69 ? -22.600 -21.317 21.212 1.00 92.25 69 SER A N 1
ATOM 540 C CA . SER A 1 69 ? -22.232 -22.700 20.919 1.00 92.25 69 SER A CA 1
ATOM 541 C C . SER A 1 69 ? -21.468 -23.296 22.099 1.00 92.25 69 SER A C 1
ATOM 543 O O . SER A 1 69 ? -20.497 -22.693 22.564 1.00 92.25 69 SER A O 1
ATOM 545 N N . LEU A 1 70 ? -21.917 -24.458 22.561 1.00 92.25 70 LEU A N 1
ATOM 546 C CA . LEU A 1 70 ? -21.365 -25.288 23.630 1.00 92.25 70 LEU A CA 1
ATOM 547 C C . LEU A 1 70 ? -21.069 -26.696 23.072 1.00 92.25 70 LEU A C 1
ATOM 549 O O . LEU A 1 70 ? -21.583 -27.050 22.007 1.00 92.25 70 LEU A O 1
ATOM 553 N N . PRO A 1 71 ? -20.273 -27.530 23.766 1.00 90.56 71 PRO A N 1
ATOM 554 C CA . PRO A 1 71 ? -19.956 -28.883 23.297 1.00 90.56 71 PRO A CA 1
ATOM 555 C C . PRO A 1 71 ? -21.184 -29.785 23.089 1.00 90.56 71 PRO A C 1
ATOM 557 O O . PRO A 1 71 ? -21.151 -30.697 22.269 1.00 90.56 71 PRO A O 1
ATOM 560 N N . ASP A 1 72 ? -22.258 -29.531 23.832 1.00 89.44 72 ASP A N 1
ATOM 561 C CA . ASP A 1 72 ? -23.501 -30.301 23.883 1.00 89.44 72 ASP A CA 1
ATOM 562 C C . ASP A 1 72 ? -24.664 -29.658 23.105 1.00 89.44 72 ASP A C 1
ATOM 564 O O . ASP A 1 72 ? -25.750 -30.236 23.028 1.00 89.44 72 ASP A O 1
ATOM 568 N N . GLY A 1 73 ? -24.458 -28.492 22.484 1.00 91.81 73 GLY A N 1
ATOM 569 C CA . GLY A 1 73 ? -25.472 -27.839 21.658 1.00 91.81 73 GLY A CA 1
ATOM 570 C C . GLY A 1 73 ? -25.349 -26.320 21.602 1.00 91.81 73 GLY A C 1
ATOM 571 O O . GLY A 1 73 ? -24.332 -25.735 21.956 1.00 91.81 73 GLY A O 1
ATOM 572 N N . VAL A 1 74 ? -26.406 -25.654 21.138 1.00 92.75 74 VAL A N 1
ATOM 573 C CA . VAL A 1 74 ? -26.460 -24.188 21.052 1.00 92.75 74 VAL A CA 1
ATOM 574 C C . VAL A 1 74 ? -27.506 -23.660 22.027 1.00 92.75 74 VAL A C 1
ATOM 576 O O . VAL A 1 74 ? -28.674 -24.038 21.957 1.00 92.75 74 VAL A O 1
ATOM 579 N N . VAL A 1 75 ? -27.099 -22.748 22.909 1.00 93.25 75 VAL A N 1
ATOM 580 C CA . VAL A 1 75 ? -27.981 -22.083 23.875 1.00 93.25 75 VAL A CA 1
ATOM 581 C C . VAL A 1 75 ? -28.350 -20.686 23.383 1.00 93.25 75 VAL A C 1
ATOM 583 O O . VAL A 1 75 ? -27.528 -19.955 22.830 1.00 93.25 75 VAL A O 1
ATOM 586 N N . LYS A 1 76 ? -29.611 -20.308 23.603 1.00 92.56 76 LYS A N 1
ATOM 587 C CA . LYS A 1 76 ? -30.175 -19.007 23.235 1.00 92.56 76 LYS A CA 1
ATOM 588 C C . LYS A 1 76 ? -30.216 -18.085 24.456 1.00 92.56 76 LYS A C 1
ATOM 590 O O . LYS A 1 76 ? -30.870 -18.397 25.448 1.00 92.56 76 LYS A O 1
ATOM 595 N N . VAL A 1 77 ? -29.550 -16.935 24.372 1.00 89.75 77 VAL A N 1
ATOM 596 C CA . VAL A 1 77 ? -29.467 -15.918 25.433 1.00 89.75 77 VAL A CA 1
ATOM 597 C C . VAL A 1 77 ? -30.202 -14.661 24.974 1.00 89.75 77 VAL A C 1
ATOM 599 O O . VAL A 1 77 ? -29.943 -14.173 23.880 1.00 89.75 77 VAL A O 1
ATOM 602 N N . LYS A 1 78 ? -31.129 -14.122 25.777 1.00 87.75 78 LYS A N 1
ATOM 603 C CA . LYS A 1 78 ? -31.818 -12.862 25.442 1.00 87.75 78 LYS A CA 1
ATOM 604 C C . LYS A 1 78 ? -30.815 -11.704 25.447 1.00 87.75 78 LYS A C 1
ATOM 606 O O . LYS A 1 78 ? -30.035 -11.568 26.389 1.00 87.75 78 LYS A O 1
ATOM 611 N N . THR A 1 79 ? -30.796 -10.899 24.391 1.00 86.19 79 THR A N 1
ATOM 612 C CA . THR A 1 79 ? -29.851 -9.789 24.221 1.00 86.19 79 THR A CA 1
ATOM 613 C C . THR A 1 79 ? -30.448 -8.727 23.307 1.00 86.19 79 THR A C 1
ATOM 615 O O . THR A 1 79 ? -30.584 -8.959 22.112 1.00 86.19 79 THR A O 1
ATOM 618 N N . ASP A 1 80 ? -30.792 -7.567 23.861 1.00 82.25 80 ASP A N 1
ATOM 619 C CA . ASP A 1 80 ? -31.406 -6.478 23.091 1.00 82.25 80 ASP A CA 1
ATOM 620 C C . ASP A 1 80 ? -30.366 -5.649 22.316 1.00 82.25 80 ASP A C 1
ATOM 622 O O . ASP A 1 80 ? -30.649 -5.173 21.223 1.00 82.25 80 ASP A O 1
ATOM 626 N N . LEU A 1 81 ? -29.149 -5.518 22.860 1.00 84.12 81 LEU A N 1
ATOM 627 C CA . LEU A 1 81 ? -28.047 -4.751 22.275 1.00 84.12 81 LEU A CA 1
ATOM 628 C C . LEU A 1 81 ? -26.738 -5.538 22.355 1.00 84.12 81 LEU A C 1
ATOM 630 O O . LEU A 1 81 ? -26.436 -6.171 23.371 1.00 84.12 81 LEU A O 1
ATOM 634 N N . VAL A 1 82 ? -25.933 -5.456 21.301 1.00 86.06 82 VAL A N 1
ATOM 635 C CA . VAL A 1 82 ? -24.615 -6.085 21.209 1.00 86.06 82 VAL A CA 1
ATOM 636 C C . VAL A 1 82 ? -23.591 -5.017 20.857 1.00 86.06 82 VAL A C 1
ATOM 638 O O . VAL A 1 82 ? -23.711 -4.361 19.833 1.00 86.06 82 VAL A O 1
ATOM 641 N N . VAL A 1 83 ? -22.548 -4.872 21.674 1.00 86.69 83 VAL A N 1
ATOM 642 C CA . VAL A 1 83 ? -21.405 -4.001 21.367 1.00 86.69 83 VAL A CA 1
ATOM 643 C C . VAL A 1 83 ? -20.169 -4.872 21.188 1.00 86.69 83 VAL A C 1
ATOM 645 O O . VAL A 1 83 ? -19.729 -5.546 22.123 1.00 86.69 83 VAL A O 1
ATOM 648 N N . ILE A 1 84 ? -19.601 -4.873 19.985 1.00 85.69 84 ILE A N 1
ATOM 649 C CA . ILE A 1 84 ? -18.382 -5.608 19.653 1.00 85.69 84 ILE A CA 1
ATOM 650 C C . ILE A 1 84 ? -17.224 -4.627 19.568 1.00 85.69 84 ILE A C 1
ATOM 652 O O . ILE A 1 84 ? -17.184 -3.760 18.700 1.00 85.69 84 ILE A O 1
ATOM 656 N N . ARG A 1 85 ? -16.221 -4.825 20.423 1.00 83.69 85 ARG A N 1
ATOM 657 C CA . ARG A 1 85 ? -14.934 -4.143 20.303 1.00 83.69 85 ARG A CA 1
ATOM 658 C C . ARG A 1 85 ? -13.958 -5.002 19.512 1.00 83.69 85 ARG A C 1
ATOM 660 O O . ARG A 1 85 ? -13.524 -6.049 19.986 1.00 83.69 85 ARG A O 1
ATOM 667 N N . ILE A 1 86 ? -13.577 -4.535 18.330 1.00 78.56 86 ILE A N 1
ATOM 668 C CA . ILE A 1 86 ? -12.668 -5.251 17.436 1.00 78.56 86 ILE A CA 1
ATOM 669 C C . ILE A 1 86 ? -11.256 -4.675 17.558 1.00 78.56 86 ILE A C 1
ATOM 671 O O . ILE A 1 86 ? -11.038 -3.465 17.466 1.00 78.56 86 ILE A O 1
ATOM 675 N N . GLY A 1 87 ? -10.291 -5.564 17.807 1.00 71.44 87 GLY A N 1
ATOM 676 C CA . GLY A 1 87 ? -8.863 -5.243 17.795 1.00 71.44 87 GLY A CA 1
ATOM 677 C C . GLY A 1 87 ? -8.307 -5.136 16.372 1.00 71.44 87 GLY A C 1
ATOM 678 O O . GLY A 1 87 ? -9.052 -5.116 15.403 1.00 71.44 87 GLY A O 1
ATOM 679 N N . ALA A 1 88 ? -6.982 -5.102 16.225 1.00 66.81 88 ALA A N 1
ATOM 680 C CA . ALA A 1 88 ? -6.344 -4.889 14.920 1.00 66.81 88 ALA A CA 1
ATOM 681 C C . ALA A 1 88 ? -6.716 -5.938 13.848 1.00 66.81 88 ALA A C 1
ATOM 683 O O . ALA A 1 88 ? -6.769 -5.613 12.666 1.00 66.81 88 ALA A O 1
ATOM 684 N N . ALA A 1 89 ? -6.969 -7.189 14.248 1.00 71.75 89 ALA A N 1
ATOM 685 C CA . ALA A 1 89 ? -7.397 -8.244 13.336 1.00 71.75 89 ALA A CA 1
ATOM 686 C C . ALA A 1 89 ? -8.925 -8.239 13.184 1.00 71.75 89 ALA A C 1
ATOM 688 O O . ALA A 1 89 ? -9.650 -8.481 14.149 1.00 71.75 89 ALA A O 1
ATOM 689 N N . LEU A 1 90 ? -9.400 -8.002 11.961 1.00 79.25 90 LEU A N 1
ATOM 690 C CA . LEU A 1 90 ? -10.819 -7.978 11.620 1.00 79.25 90 LEU A CA 1
ATOM 691 C C . LEU A 1 90 ? -11.364 -9.411 11.425 1.00 79.25 90 LEU A C 1
ATOM 693 O O . LEU A 1 90 ? -10.964 -10.085 10.470 1.00 79.25 90 LEU A O 1
ATOM 697 N N . PRO A 1 91 ? -12.296 -9.899 12.267 1.00 83.94 91 PRO A N 1
ATOM 698 C CA . PRO A 1 91 ? -12.873 -11.237 12.144 1.00 83.94 91 PRO A CA 1
ATOM 699 C C . PRO A 1 91 ? -13.999 -11.263 11.095 1.00 83.94 91 PRO A C 1
ATOM 701 O O . PRO A 1 91 ? -15.144 -11.590 11.402 1.00 83.94 91 PRO A O 1
ATOM 704 N N . ARG A 1 92 ? -13.679 -10.909 9.844 1.00 86.88 92 ARG A N 1
ATOM 705 C CA . ARG A 1 92 ? -14.661 -10.748 8.758 1.00 86.88 92 ARG A CA 1
ATOM 706 C C . ARG A 1 92 ? -15.602 -11.953 8.573 1.00 86.88 92 ARG A C 1
ATOM 708 O O . ARG A 1 92 ? -16.804 -11.715 8.601 1.00 86.88 92 ARG A O 1
ATOM 715 N N . PRO A 1 93 ? -15.134 -13.220 8.507 1.00 87.88 93 PRO A N 1
ATOM 716 C CA . PRO A 1 93 ? -16.038 -14.361 8.320 1.00 87.88 93 PRO A CA 1
ATOM 717 C C . PRO A 1 93 ? -17.097 -14.496 9.423 1.00 87.88 93 PRO A C 1
ATOM 719 O O . PRO A 1 93 ? -18.230 -14.888 9.163 1.00 87.88 93 PRO A O 1
ATOM 722 N N . PHE A 1 94 ? -16.739 -14.154 10.664 1.00 85.38 94 PHE A N 1
ATOM 723 C CA . PHE A 1 94 ? -17.667 -14.175 11.792 1.00 85.38 94 PHE A CA 1
ATOM 724 C C . PHE A 1 94 ? -18.711 -13.059 11.677 1.00 85.38 94 PHE A C 1
ATOM 726 O O . PHE A 1 94 ? -19.896 -13.310 11.872 1.00 85.38 94 PHE A O 1
ATOM 733 N N . LEU A 1 95 ? -18.288 -11.844 11.325 1.00 87.25 95 LEU A N 1
ATOM 734 C CA . LEU A 1 95 ? -19.191 -10.707 11.140 1.00 87.25 95 LEU A CA 1
ATOM 735 C C . LEU A 1 95 ? -20.147 -10.916 9.957 1.00 87.25 95 LEU A C 1
ATOM 737 O O . LEU A 1 95 ? -21.340 -10.663 10.096 1.00 87.25 95 LEU A O 1
ATOM 741 N N . GLU A 1 96 ? -19.654 -11.451 8.837 1.00 89.25 96 GLU A N 1
ATOM 742 C CA . GLU A 1 96 ? -20.486 -11.817 7.681 1.00 89.25 96 GLU A CA 1
ATOM 743 C C . GLU A 1 96 ? -21.519 -12.885 8.064 1.00 89.25 96 GLU A C 1
ATOM 745 O O . GLU A 1 96 ? -22.694 -12.748 7.730 1.00 89.25 96 GLU A O 1
ATOM 750 N N . LYS A 1 97 ? -21.124 -13.903 8.848 1.00 85.25 97 LYS A N 1
ATOM 751 C CA . LYS A 1 97 ? -22.060 -14.897 9.405 1.00 85.25 97 LYS A CA 1
ATOM 752 C C . LYS A 1 97 ? -23.135 -14.254 10.291 1.00 85.25 97 LYS A C 1
ATOM 754 O O . LYS A 1 97 ? -24.251 -14.758 10.357 1.00 85.25 97 LYS A O 1
ATOM 759 N N . CYS A 1 98 ? -22.816 -13.145 10.955 1.00 82.69 98 CYS A N 1
ATOM 760 C CA . CYS A 1 98 ? -23.763 -12.379 11.763 1.00 82.69 98 CYS A CA 1
ATOM 761 C C . CYS A 1 98 ? -24.658 -11.436 10.940 1.00 82.69 98 CYS A C 1
ATOM 763 O O . CYS A 1 98 ? -25.509 -10.780 11.528 1.00 82.69 98 CYS A O 1
ATOM 765 N N . GLY A 1 99 ? -24.485 -11.352 9.616 1.00 86.31 99 GLY A N 1
ATOM 766 C CA . GLY A 1 99 ? -25.260 -10.465 8.741 1.00 86.31 99 GLY A CA 1
ATOM 767 C C . GLY A 1 99 ? -24.684 -9.053 8.589 1.00 86.31 99 GLY A C 1
ATOM 768 O O . GLY A 1 99 ? -25.325 -8.193 7.984 1.00 86.31 99 GLY A O 1
ATOM 769 N N . VAL A 1 100 ? -23.480 -8.800 9.112 1.00 89.38 100 VAL A N 1
ATOM 770 C CA . VAL A 1 100 ? -22.796 -7.514 8.933 1.00 89.38 100 VAL A CA 1
ATOM 771 C C . VAL A 1 100 ? -22.293 -7.402 7.497 1.00 89.38 100 VAL A C 1
ATOM 773 O O . VAL A 1 100 ? -21.549 -8.262 7.019 1.00 89.38 100 VAL A O 1
ATOM 776 N N . THR A 1 101 ? -22.682 -6.332 6.809 1.00 91.56 101 THR A N 1
ATOM 777 C CA . THR A 1 101 ? -22.219 -6.019 5.458 1.00 91.56 101 THR A CA 1
ATOM 778 C C . THR A 1 101 ? -20.906 -5.244 5.498 1.00 91.56 101 THR A C 1
ATOM 780 O O . THR A 1 101 ? -20.548 -4.610 6.489 1.00 91.56 101 THR A O 1
ATOM 783 N N . PHE A 1 102 ? -20.157 -5.315 4.401 1.00 91.06 102 PHE A N 1
ATOM 784 C CA . PHE A 1 102 ? -18.842 -4.697 4.258 1.00 91.06 102 PHE A CA 1
ATOM 785 C C . PHE A 1 102 ? -18.845 -3.751 3.073 1.00 91.06 102 PHE A C 1
ATOM 787 O O . PHE A 1 102 ? -19.531 -4.000 2.080 1.00 91.06 102 PHE A O 1
ATOM 794 N N . ALA A 1 103 ? -18.041 -2.695 3.170 1.00 85.31 103 ALA A N 1
ATOM 795 C CA . ALA A 1 103 ? -18.005 -1.653 2.153 1.00 85.31 103 ALA A CA 1
ATOM 796 C C . ALA A 1 103 ? -17.550 -2.179 0.776 1.00 85.31 103 ALA A C 1
ATOM 798 O O . ALA A 1 103 ? -17.947 -1.664 -0.268 1.00 85.31 103 ALA A O 1
ATOM 799 N N . SER A 1 104 ? -16.758 -3.260 0.753 1.00 85.62 104 SER A N 1
ATOM 800 C CA . SER A 1 104 ? -16.401 -3.958 -0.481 1.00 85.62 104 SER A CA 1
ATOM 801 C C . SER A 1 104 ? -16.052 -5.441 -0.264 1.00 85.62 104 SER A C 1
ATOM 803 O O . SER A 1 104 ? -16.009 -5.967 0.857 1.00 85.62 104 SER A O 1
ATOM 805 N N . LYS A 1 105 ? -15.779 -6.148 -1.370 1.00 83.19 105 LYS A N 1
ATOM 806 C CA . LYS A 1 105 ? -15.253 -7.525 -1.359 1.00 83.19 105 LYS A CA 1
ATOM 807 C C . LYS A 1 105 ? -13.769 -7.601 -0.966 1.00 83.19 105 LYS A C 1
ATOM 809 O O . LYS A 1 105 ? -13.258 -8.705 -0.793 1.00 83.19 105 LYS A O 1
ATOM 814 N N . ASP A 1 106 ? -13.073 -6.468 -0.838 1.00 81.69 106 ASP A N 1
ATOM 815 C CA . ASP A 1 106 ? -11.665 -6.445 -0.439 1.00 81.69 106 ASP A CA 1
ATOM 816 C C . ASP A 1 106 ? -11.498 -7.006 0.978 1.00 81.69 106 ASP A C 1
ATOM 818 O O . ASP A 1 106 ? -12.207 -6.606 1.896 1.00 81.69 106 ASP A O 1
ATOM 822 N N . ARG A 1 107 ? -10.541 -7.915 1.193 1.00 76.31 107 ARG A N 1
ATOM 823 C CA . ARG A 1 107 ? -10.324 -8.563 2.499 1.00 76.31 107 ARG A CA 1
ATOM 824 C C . ARG A 1 107 ? -10.053 -7.567 3.637 1.00 76.31 107 ARG A C 1
ATOM 826 O O . ARG A 1 107 ? -10.338 -7.893 4.787 1.00 76.31 107 ARG A O 1
ATOM 833 N N . SER A 1 108 ? -9.498 -6.400 3.325 1.00 76.25 108 SER A N 1
ATOM 834 C CA . SER A 1 108 ? -9.191 -5.324 4.271 1.00 76.25 108 SER A CA 1
ATOM 835 C C . SER A 1 108 ? -10.319 -4.300 4.441 1.00 76.25 108 SER A C 1
ATOM 837 O O . SER A 1 108 ? -10.209 -3.426 5.302 1.00 76.25 108 SER A O 1
ATOM 839 N N . ALA A 1 109 ? -11.408 -4.416 3.670 1.00 82.88 109 ALA A N 1
ATOM 840 C CA . ALA A 1 109 ? -12.589 -3.579 3.837 1.00 82.88 109 ALA A CA 1
ATOM 841 C C . ALA A 1 109 ? -13.194 -3.763 5.233 1.00 82.88 109 ALA A C 1
ATOM 843 O O . ALA A 1 109 ? -13.257 -4.871 5.771 1.00 82.88 109 ALA A O 1
ATOM 844 N N . LEU A 1 110 ? -13.654 -2.657 5.797 1.00 85.56 110 LEU A N 1
ATOM 845 C CA . LEU A 1 110 ? -14.308 -2.551 7.088 1.00 85.56 110 LEU A CA 1
ATOM 846 C C . LEU A 1 110 ? -15.814 -2.820 6.958 1.00 85.56 110 LEU A C 1
ATOM 848 O O . LEU A 1 110 ? -16.379 -2.724 5.858 1.00 85.56 110 LEU A O 1
ATOM 852 N N . PRO A 1 111 ? -16.471 -3.181 8.073 1.00 88.06 111 PRO A N 1
ATOM 853 C CA . PRO A 1 111 ? -17.922 -3.276 8.114 1.00 88.06 111 PRO A CA 1
ATOM 854 C C . PRO A 1 111 ? -18.566 -1.918 7.817 1.00 88.06 111 PRO A C 1
ATOM 856 O O . PRO A 1 111 ? -18.050 -0.876 8.220 1.00 88.06 111 PRO A O 1
ATOM 859 N N . VAL A 1 112 ? -19.714 -1.941 7.141 1.00 86.81 112 VAL A N 1
ATOM 860 C CA . VAL A 1 112 ? -20.553 -0.750 6.980 1.00 86.81 112 VAL A CA 1
ATOM 861 C C . VAL A 1 112 ? -21.199 -0.453 8.328 1.00 86.81 112 VAL A C 1
ATOM 863 O O . VAL A 1 112 ? -21.913 -1.297 8.878 1.00 86.81 112 VAL A O 1
ATOM 866 N N . ILE A 1 113 ? -20.927 0.738 8.852 1.00 87.25 113 ILE A N 1
ATOM 867 C CA . ILE A 1 113 ? -21.452 1.221 10.127 1.00 87.25 113 ILE A CA 1
ATOM 868 C C . ILE A 1 113 ? -21.993 2.643 9.975 1.00 87.25 113 ILE A C 1
ATOM 870 O O . ILE A 1 113 ? -21.526 3.404 9.126 1.00 87.25 113 ILE A O 1
ATOM 874 N N . SER A 1 114 ? -22.976 2.996 10.796 1.00 85.88 114 SER A N 1
ATOM 875 C CA . SER A 1 114 ? -23.512 4.352 10.896 1.00 85.88 114 SER A CA 1
ATOM 876 C C . SER A 1 114 ? -22.533 5.297 11.605 1.00 85.88 114 SER A C 1
ATOM 878 O O . SER A 1 114 ? -21.541 4.865 12.195 1.00 85.88 114 SER A O 1
ATOM 880 N N . GLU A 1 115 ? -22.845 6.598 11.615 1.00 79.12 115 GLU A N 1
ATOM 881 C CA . GLU A 1 115 ? -22.114 7.615 12.399 1.00 79.12 115 GLU A CA 1
ATOM 882 C C . GLU A 1 115 ? -22.096 7.307 13.908 1.00 79.12 115 GLU A C 1
ATOM 884 O O . GLU A 1 115 ? -21.254 7.809 14.644 1.00 79.12 115 GLU A O 1
ATOM 889 N N . LEU A 1 116 ? -23.010 6.446 14.360 1.00 84.75 116 LEU A N 1
ATOM 890 C CA . LEU A 1 116 ? -23.167 6.015 15.747 1.00 84.75 116 LEU A CA 1
ATOM 891 C C . LEU A 1 116 ? -22.626 4.597 15.967 1.00 84.75 116 LEU A C 1
ATOM 893 O O . LEU A 1 116 ? -22.944 3.951 16.964 1.00 84.75 116 LEU A O 1
ATOM 897 N N . TYR A 1 117 ? -21.805 4.110 15.032 1.00 88.25 117 TYR A N 1
ATOM 898 C CA . TYR A 1 117 ? -21.132 2.811 15.066 1.00 88.25 117 TYR A CA 1
ATOM 899 C C . TYR A 1 117 ? -22.062 1.593 15.018 1.00 88.25 117 TYR A C 1
ATOM 901 O O . TYR A 1 117 ? -21.621 0.468 15.262 1.00 88.25 117 TYR A O 1
ATOM 909 N N . GLU A 1 118 ? -23.339 1.784 14.692 1.00 90.44 118 GLU A N 1
ATOM 910 C CA . GLU A 1 118 ? -24.277 0.683 14.491 1.00 90.44 118 GLU A CA 1
ATOM 911 C C . GLU A 1 118 ? -24.022 0.035 13.128 1.00 90.44 118 GLU A C 1
ATOM 913 O O . GLU A 1 118 ? -23.912 0.720 12.114 1.00 90.44 118 GLU A O 1
ATOM 918 N N . SER A 1 119 ? -23.882 -1.285 13.100 1.00 90.75 119 SER A N 1
ATOM 919 C CA . SER A 1 119 ? -23.672 -2.047 11.870 1.00 90.75 119 SER A CA 1
ATOM 920 C C . SER A 1 119 ? -24.950 -2.161 11.036 1.00 90.75 119 SER A C 1
ATOM 922 O O . SER A 1 119 ? -26.027 -1.732 11.437 1.00 90.75 119 SER A O 1
ATOM 924 N N . SER A 1 120 ? -24.864 -2.832 9.887 1.00 89.50 120 SER A N 1
ATOM 925 C CA . SER A 1 120 ? -26.044 -3.198 9.091 1.00 89.50 120 SER A CA 1
ATOM 926 C C . SER A 1 120 ? -27.036 -4.128 9.807 1.00 89.50 120 SER A C 1
ATOM 928 O O . SER A 1 120 ? -28.105 -4.405 9.267 1.00 89.50 120 SER A O 1
ATOM 930 N N . VAL A 1 121 ? -26.679 -4.648 10.984 1.00 87.06 121 VAL A N 1
ATOM 931 C CA . VAL A 1 121 ? -27.551 -5.455 11.836 1.00 87.06 121 VAL A CA 1
ATOM 932 C C . VAL A 1 121 ? -28.068 -4.559 12.968 1.00 87.06 121 VAL A C 1
ATOM 934 O O . VAL A 1 121 ? -27.266 -4.129 13.800 1.00 87.06 121 VAL A O 1
ATOM 937 N N . PRO A 1 122 ? -29.384 -4.290 13.038 1.00 86.75 122 PRO A N 1
ATOM 938 C CA . PRO A 1 122 ? -29.957 -3.454 14.090 1.00 86.75 122 PRO A CA 1
ATOM 939 C C . PRO A 1 122 ? -29.632 -3.973 15.495 1.00 86.75 122 PRO A C 1
ATOM 941 O O . PRO A 1 122 ? -29.750 -5.170 15.770 1.00 86.75 122 PRO A O 1
ATOM 944 N N . GLY A 1 123 ? -29.227 -3.069 16.384 1.00 85.69 123 GLY A N 1
ATOM 945 C CA . GLY A 1 123 ? -28.810 -3.366 17.753 1.00 85.69 123 GLY A CA 1
ATOM 946 C C . GLY A 1 123 ? -27.383 -3.907 17.887 1.00 85.69 123 GLY A C 1
ATOM 947 O O . GLY A 1 123 ? -26.937 -4.139 19.013 1.00 85.69 123 GLY A O 1
ATOM 948 N N . LEU A 1 124 ? -26.650 -4.098 16.783 1.00 89.06 124 LEU A N 1
ATOM 949 C CA . LEU A 1 124 ? -25.253 -4.529 16.788 1.00 89.06 124 LEU A CA 1
ATOM 950 C C . LEU A 1 124 ? -24.320 -3.355 16.476 1.00 89.06 124 LEU A C 1
ATOM 952 O O . LEU A 1 124 ? -24.194 -2.934 15.329 1.00 89.06 124 LEU A O 1
ATOM 956 N N . TYR A 1 125 ? -23.597 -2.895 17.490 1.00 90.56 125 TYR A N 1
ATOM 957 C CA . TYR A 1 125 ? -22.611 -1.823 17.418 1.00 90.56 125 TYR A CA 1
ATOM 958 C C . TYR A 1 125 ? -21.201 -2.393 17.288 1.00 90.56 125 TYR A C 1
ATOM 960 O O . TYR A 1 125 ? -20.825 -3.325 18.005 1.00 90.56 125 TYR A O 1
ATOM 968 N N . VAL A 1 126 ? -20.394 -1.820 16.401 1.00 88.81 126 VAL A N 1
ATOM 969 C CA . VAL A 1 126 ? -19.011 -2.238 16.154 1.00 88.81 126 VAL A CA 1
ATOM 970 C C . VAL A 1 126 ? -18.079 -1.064 16.416 1.00 88.81 126 VAL A C 1
ATOM 972 O O . VAL A 1 126 ? -18.127 -0.063 15.717 1.00 88.81 126 VAL A O 1
ATOM 975 N N . ILE A 1 127 ? -17.190 -1.213 17.397 1.00 87.50 127 ILE A N 1
ATOM 976 C CA . ILE A 1 127 ? -16.212 -0.197 17.807 1.00 87.50 127 ILE A CA 1
ATOM 977 C C . ILE A 1 127 ? -14.777 -0.737 17.720 1.00 87.50 127 ILE A C 1
ATOM 979 O O . ILE A 1 127 ? -14.536 -1.944 17.609 1.00 87.50 127 ILE A O 1
ATOM 983 N N . GLY A 1 128 ? -13.793 0.150 17.831 1.00 81.00 128 GLY A N 1
ATOM 984 C CA . GLY A 1 128 ? -12.367 -0.161 17.779 1.00 81.00 128 GLY A CA 1
ATOM 985 C C . GLY A 1 128 ? -11.783 -0.052 16.371 1.00 81.00 128 GLY A C 1
ATOM 986 O O . GLY A 1 128 ? -12.219 0.755 15.551 1.00 81.00 128 GLY A O 1
ATOM 987 N N . ALA A 1 129 ? -10.784 -0.885 16.071 1.00 76.06 129 ALA A N 1
ATOM 988 C CA . ALA A 1 129 ? -10.040 -0.799 14.813 1.00 76.06 129 ALA A CA 1
ATOM 989 C C . ALA A 1 129 ? -10.928 -1.031 13.586 1.00 76.06 129 ALA A C 1
ATOM 991 O O . ALA A 1 129 ? -10.717 -0.397 12.555 1.00 76.06 129 ALA A O 1
ATOM 992 N N . ALA A 1 130 ? -11.955 -1.877 13.707 1.00 76.25 130 ALA A N 1
ATOM 993 C CA . ALA A 1 130 ? -12.921 -2.113 12.637 1.00 76.25 130 ALA A CA 1
ATOM 994 C C . ALA A 1 130 ? -13.803 -0.896 12.318 1.00 76.25 130 ALA A C 1
ATOM 996 O O . ALA A 1 130 ? -14.366 -0.836 11.235 1.00 76.25 130 ALA A O 1
ATOM 997 N N . ALA A 1 131 ? -13.888 0.069 13.234 1.00 72.12 131 ALA A N 1
ATOM 998 C CA . ALA A 1 131 ? -14.685 1.282 13.102 1.00 72.12 131 ALA A CA 1
ATOM 999 C C . ALA A 1 131 ? -13.842 2.511 12.730 1.00 72.12 131 ALA A C 1
ATOM 1001 O O . ALA A 1 131 ? -14.218 3.634 13.042 1.00 72.12 131 ALA A O 1
ATOM 1002 N N . GLY A 1 132 ? -12.662 2.300 12.144 1.00 64.88 132 GLY A N 1
ATOM 1003 C CA . GLY A 1 132 ? -11.817 3.393 11.658 1.00 64.88 132 GLY A CA 1
ATOM 1004 C C . GLY A 1 132 ? -10.634 3.761 12.557 1.00 64.88 132 GLY A C 1
ATOM 1005 O O . GLY A 1 132 ? -9.654 4.319 12.077 1.00 64.88 132 GLY A O 1
ATOM 1006 N N . TYR A 1 133 ? -10.591 3.368 13.835 1.00 67.00 133 TYR A N 1
ATOM 1007 C CA . TYR A 1 133 ? -9.565 3.902 14.749 1.00 67.00 133 TYR A CA 1
ATOM 1008 C C . TYR A 1 133 ? -8.705 2.818 15.385 1.00 67.00 133 TYR A C 1
ATOM 1010 O O . TYR A 1 133 ? -9.148 2.018 16.204 1.00 67.00 133 TYR A O 1
ATOM 1018 N N . ASN A 1 134 ? -7.414 2.836 15.054 1.00 59.62 134 ASN A N 1
ATOM 1019 C CA . ASN A 1 134 ? -6.453 1.834 15.523 1.00 59.62 134 ASN A CA 1
ATOM 1020 C C . ASN A 1 134 ? -5.871 2.129 16.919 1.00 59.62 134 ASN A C 1
ATOM 1022 O O . ASN A 1 134 ? -5.075 1.341 17.428 1.00 59.62 134 ASN A O 1
ATOM 1026 N N . LEU A 1 135 ? -6.248 3.247 17.549 1.00 65.38 135 LEU A N 1
ATOM 1027 C CA . LEU A 1 135 ? -5.762 3.637 18.873 1.00 65.38 135 LEU A CA 1
ATOM 1028 C C . LEU A 1 135 ? -6.738 3.199 19.965 1.00 65.38 135 LEU A C 1
ATOM 1030 O O . LEU A 1 135 ? -7.931 3.487 19.895 1.00 65.38 135 LEU A O 1
ATOM 1034 N N . ILE A 1 136 ? -6.210 2.580 21.027 1.00 68.38 136 ILE A N 1
ATOM 1035 C CA . ILE A 1 136 ? -6.996 2.121 22.186 1.00 68.38 136 ILE A CA 1
ATOM 1036 C C . ILE A 1 136 ? -7.863 3.251 22.755 1.00 68.38 136 ILE A C 1
ATOM 1038 O O . ILE A 1 136 ? -9.043 3.029 23.011 1.00 68.38 136 ILE A O 1
ATOM 1042 N N . LYS A 1 137 ? -7.295 4.458 22.889 1.00 72.94 137 LYS A N 1
ATOM 1043 C CA . LYS A 1 137 ? -8.009 5.647 23.375 1.00 72.94 137 LYS A CA 1
ATOM 1044 C C . LYS A 1 137 ? -9.236 5.972 22.521 1.00 72.94 137 LYS A C 1
ATOM 1046 O O . LYS A 1 137 ? -10.287 6.275 23.066 1.00 72.94 137 LYS A O 1
ATOM 1051 N N . GLN A 1 138 ? -9.120 5.857 21.199 1.00 73.75 138 GLN A N 1
ATOM 1052 C CA . GLN A 1 138 ? -10.248 6.114 20.308 1.00 73.75 138 GLN A CA 1
ATOM 1053 C C . GLN A 1 138 ? -11.317 5.034 20.452 1.00 73.75 138 GLN A C 1
ATOM 1055 O O . GLN A 1 138 ? -12.480 5.365 20.611 1.00 73.75 138 GLN A O 1
ATOM 1060 N N . GLY A 1 139 ? -10.931 3.757 20.546 1.00 77.25 139 GLY A N 1
ATOM 1061 C CA . GLY A 1 139 ? -11.889 2.683 20.829 1.00 77.25 139 GLY A CA 1
ATOM 1062 C C . GLY A 1 139 ? -12.663 2.869 22.144 1.00 77.25 139 GLY A C 1
ATOM 1063 O O . GLY A 1 139 ? -13.816 2.457 22.233 1.00 77.25 139 GLY A O 1
ATOM 1064 N N . MET A 1 140 ? -12.057 3.500 23.156 1.00 81.12 140 MET A N 1
ATOM 1065 C CA . MET A 1 140 ? -12.753 3.868 24.397 1.00 81.12 140 MET A CA 1
ATOM 1066 C C . MET A 1 140 ? -13.745 5.015 24.182 1.00 81.12 140 MET A C 1
ATOM 1068 O O . MET A 1 140 ? -14.877 4.912 24.644 1.00 81.12 140 MET A O 1
ATOM 1072 N N . ASN A 1 141 ? -13.346 6.063 23.456 1.00 84.75 141 ASN A N 1
ATOM 1073 C CA . ASN A 1 141 ? -14.228 7.181 23.111 1.00 84.75 141 ASN A CA 1
ATOM 1074 C C . ASN A 1 141 ? -15.444 6.709 22.302 1.00 84.75 141 ASN A C 1
ATOM 1076 O O . ASN A 1 141 ? -16.567 7.051 22.642 1.00 84.75 141 ASN A O 1
ATOM 1080 N N . GLN A 1 142 ? -15.234 5.832 21.318 1.00 85.81 142 GLN A N 1
ATOM 1081 C CA . GLN A 1 142 ? -16.315 5.216 20.544 1.00 85.81 142 GLN A CA 1
ATOM 1082 C C . GLN A 1 142 ? -17.277 4.427 21.432 1.00 85.81 142 GLN A C 1
ATOM 1084 O O . GLN A 1 142 ? -18.487 4.523 21.280 1.00 85.81 142 GLN A O 1
ATOM 1089 N N . GLY A 1 143 ? -16.750 3.649 22.385 1.00 86.88 143 GLY A N 1
ATOM 1090 C CA . GLY A 1 143 ? -17.585 2.934 23.347 1.00 86.88 143 GLY A CA 1
ATOM 1091 C C . GLY A 1 143 ? -18.429 3.881 24.201 1.00 86.88 143 GLY A C 1
ATOM 1092 O O . GLY A 1 143 ? -19.607 3.613 24.415 1.00 86.88 143 GLY A O 1
ATOM 1093 N N . TYR A 1 144 ? -17.849 4.997 24.648 1.00 86.94 144 TYR A N 1
ATOM 1094 C CA . TYR A 1 144 ? -18.574 6.041 25.371 1.00 86.94 144 TYR A CA 1
ATOM 1095 C C . TYR A 1 144 ? -19.662 6.691 24.501 1.00 86.94 144 TYR A C 1
ATOM 1097 O O . TYR A 1 144 ? -20.800 6.804 24.944 1.00 86.94 144 TYR A O 1
ATOM 1105 N N . GLU A 1 145 ? -19.348 7.029 23.248 1.00 88.94 145 GLU A N 1
ATOM 1106 C CA . GLU A 1 145 ? -20.296 7.582 22.271 1.00 88.94 145 GLU A CA 1
ATOM 1107 C C . GLU A 1 145 ? -21.482 6.647 22.016 1.00 88.94 145 GLU A C 1
ATOM 1109 O O . GLU A 1 145 ? -22.630 7.086 22.081 1.00 88.94 145 GLU A O 1
ATOM 1114 N N . VAL A 1 146 ? -21.228 5.348 21.824 1.00 89.25 146 VAL A N 1
ATOM 1115 C CA . VAL A 1 146 ? -22.285 4.333 21.689 1.00 89.25 146 VAL A CA 1
ATOM 1116 C C . VAL A 1 146 ? -23.173 4.292 22.933 1.00 89.25 146 VAL A C 1
ATOM 1118 O O . VAL A 1 146 ? -24.395 4.265 22.814 1.00 89.25 146 VAL A O 1
ATOM 1121 N N . VAL A 1 147 ? -22.588 4.305 24.134 1.00 88.50 147 VAL A N 1
ATOM 1122 C CA . VAL A 1 147 ? -23.357 4.253 25.388 1.00 88.50 147 VAL A CA 1
ATOM 1123 C C . VAL A 1 147 ? -24.222 5.499 25.569 1.00 88.50 147 VAL A C 1
ATOM 1125 O O . VAL A 1 147 ? -25.408 5.371 25.867 1.00 88.50 147 VAL A O 1
ATOM 1128 N N . GLU A 1 148 ? -23.671 6.695 25.369 1.00 90.06 148 GLU A N 1
ATOM 1129 C CA . GLU A 1 148 ? -24.435 7.943 25.483 1.00 90.06 148 GLU A CA 1
ATOM 1130 C C . GLU A 1 148 ? -25.551 8.018 24.433 1.00 90.06 148 GLU A C 1
ATOM 1132 O O . GLU A 1 148 ? -26.672 8.418 24.760 1.00 90.06 148 GLU A O 1
ATOM 1137 N N . HIS A 1 149 ? -25.292 7.537 23.212 1.00 87.94 149 HIS A N 1
ATOM 1138 C CA . HIS A 1 149 ? -26.310 7.415 22.174 1.00 87.94 149 HIS A CA 1
ATOM 1139 C C . HIS A 1 149 ? -27.448 6.468 22.579 1.00 87.94 149 HIS A C 1
ATOM 1141 O O . HIS A 1 149 ? -28.617 6.837 22.469 1.00 87.94 149 HIS A O 1
ATOM 1147 N N . ILE A 1 150 ? -27.126 5.281 23.106 1.00 86.19 150 ILE A N 1
ATOM 1148 C CA . ILE A 1 150 ? -28.118 4.316 23.613 1.00 86.19 150 ILE A CA 1
ATOM 1149 C C . ILE A 1 150 ? -28.976 4.939 24.727 1.00 86.19 150 ILE A C 1
ATOM 1151 O O . ILE A 1 150 ? -30.165 4.644 24.839 1.00 86.19 150 ILE A O 1
ATOM 1155 N N . LEU A 1 151 ? -28.398 5.831 25.537 1.00 87.62 151 LEU A N 1
ATOM 1156 C CA . LEU A 1 151 ? -29.109 6.586 26.574 1.00 87.62 151 LEU A CA 1
ATOM 1157 C C . LEU A 1 151 ? -29.920 7.778 26.028 1.00 87.62 151 LEU A C 1
ATOM 1159 O O . LEU A 1 151 ? -30.528 8.508 26.814 1.00 87.62 151 LEU A O 1
ATOM 1163 N N . GLY A 1 152 ? -29.933 7.995 24.711 1.00 88.56 152 GLY A N 1
ATOM 1164 C CA . GLY A 1 152 ? -30.642 9.089 24.048 1.00 88.56 152 GLY A CA 1
ATOM 1165 C C . GLY A 1 152 ? -29.976 10.456 24.210 1.00 88.56 152 GLY A C 1
ATOM 1166 O O . GLY A 1 152 ? -30.629 11.479 23.999 1.00 88.56 152 GLY A O 1
ATOM 1167 N N . ARG A 1 153 ? -28.699 10.505 24.608 1.00 90.50 153 ARG A N 1
ATOM 1168 C CA . ARG A 1 153 ? -27.956 11.760 24.771 1.00 90.50 153 ARG A CA 1
ATOM 1169 C C . ARG A 1 153 ? -27.189 12.088 23.498 1.00 90.50 153 ARG A C 1
ATOM 1171 O O . ARG A 1 153 ? -26.589 11.219 22.873 1.00 90.50 153 ARG A O 1
ATOM 1178 N N . GLN A 1 154 ? -27.193 13.363 23.124 1.00 85.06 154 GLN A N 1
ATOM 1179 C CA . GLN A 1 154 ? -26.356 13.868 22.040 1.00 85.06 154 GLN A CA 1
ATOM 1180 C C . GLN A 1 154 ? -25.048 14.392 22.620 1.00 85.06 154 GLN A C 1
ATOM 1182 O O . GLN A 1 154 ? -25.059 15.272 23.481 1.00 85.06 154 GLN A O 1
ATOM 1187 N N . ILE A 1 155 ? -23.933 13.850 22.139 1.00 88.25 155 ILE A N 1
ATOM 1188 C CA . ILE A 1 155 ? -22.595 14.308 22.499 1.00 88.25 155 ILE A CA 1
ATOM 1189 C C . ILE A 1 155 ? -21.802 14.649 21.242 1.00 88.25 155 ILE A C 1
ATOM 1191 O O . ILE A 1 155 ? -22.042 14.098 20.169 1.00 88.25 155 ILE A O 1
ATOM 1195 N N . GLU A 1 156 ? -20.861 15.577 21.381 1.00 85.50 156 GLU A N 1
ATOM 1196 C CA . GLU A 1 156 ? -19.910 15.884 20.318 1.00 85.50 156 GLU A CA 1
ATOM 1197 C C . GLU A 1 156 ? -18.939 14.695 20.147 1.00 85.50 156 GLU A C 1
ATOM 1199 O O . GLU A 1 156 ? -18.378 14.242 21.152 1.00 85.50 156 GLU A O 1
ATOM 1204 N N . PRO A 1 157 ? -18.718 14.181 18.919 1.00 84.00 157 PRO A N 1
ATOM 1205 C CA . PRO A 1 157 ? -17.757 13.106 18.682 1.00 84.00 157 PRO A CA 1
ATOM 1206 C C . PRO A 1 157 ? -16.352 13.498 19.143 1.00 84.00 157 PRO A C 1
ATOM 1208 O O . PRO A 1 157 ? -15.899 14.617 18.893 1.00 84.00 157 PRO A O 1
ATOM 1211 N N . ALA A 1 158 ? -15.607 12.578 19.754 1.00 83.31 158 ALA A N 1
ATOM 1212 C CA . ALA A 1 158 ? -14.305 12.887 20.356 1.00 83.31 158 ALA A CA 1
ATOM 1213 C C . ALA A 1 158 ? -13.245 13.378 19.349 1.00 83.31 158 ALA A C 1
ATOM 1215 O O . ALA A 1 158 ? -12.244 13.994 19.722 1.00 83.31 158 ALA A O 1
ATOM 1216 N N . GLU A 1 159 ? -13.442 13.094 18.065 1.00 84.06 159 GLU A N 1
ATOM 1217 C CA . GLU A 1 159 ? -12.602 13.566 16.966 1.00 84.06 159 GLU A CA 1
ATOM 1218 C C . GLU A 1 159 ? -12.898 14.994 16.495 1.00 84.06 159 GLU A C 1
ATOM 1220 O O . GLU A 1 159 ? -12.050 15.619 15.854 1.00 84.06 159 GLU A O 1
ATOM 1225 N N . GLU A 1 160 ? -14.077 15.527 16.804 1.00 89.56 160 GLU A N 1
ATOM 1226 C CA . GLU A 1 160 ? -14.547 16.815 16.301 1.00 89.56 160 GLU A CA 1
ATOM 1227 C C . GLU A 1 160 ? -13.616 17.981 16.694 1.00 89.56 160 GLU A C 1
ATOM 1229 O O . GLU A 1 160 ? -13.243 18.757 15.806 1.00 89.56 160 GLU A O 1
ATOM 1234 N N . PRO A 1 161 ? -13.113 18.088 17.946 1.00 91.19 161 PRO A N 1
ATOM 1235 C CA . PRO A 1 161 ? -12.140 19.124 18.297 1.00 91.19 161 PRO A CA 1
ATOM 1236 C C . PRO A 1 161 ? -10.817 18.998 17.527 1.00 91.19 161 PRO A C 1
ATOM 1238 O O . PRO A 1 161 ? -10.203 20.007 17.178 1.00 91.19 161 PRO A O 1
ATOM 1241 N N . LEU A 1 162 ? -10.382 17.766 17.229 1.00 90.06 162 LEU A N 1
ATOM 1242 C CA . LEU A 1 162 ? -9.134 17.503 16.504 1.00 90.06 162 LEU A CA 1
ATOM 1243 C C . LEU A 1 162 ? -9.239 17.967 15.049 1.00 90.06 162 LEU A C 1
ATOM 1245 O O . LEU A 1 162 ? -8.317 18.596 14.527 1.00 90.06 162 LEU A O 1
ATOM 1249 N N . LEU A 1 163 ? -10.369 17.680 14.399 1.00 92.56 163 LEU A N 1
ATOM 1250 C CA . LEU A 1 163 ? -10.645 18.136 13.038 1.00 92.56 163 LEU A CA 1
ATOM 1251 C C . LEU A 1 163 ? -10.818 19.653 12.976 1.00 92.56 163 LEU A C 1
ATOM 1253 O O . LEU A 1 163 ? -10.269 20.289 12.076 1.00 92.56 163 LEU A O 1
ATOM 1257 N N . ARG A 1 164 ? -11.519 20.250 13.947 1.00 94.44 164 ARG A N 1
ATOM 1258 C CA . ARG A 1 164 ? -11.701 21.705 14.023 1.00 94.44 164 ARG A CA 1
ATOM 1259 C C . ARG A 1 164 ? -10.369 22.440 14.100 1.00 94.44 164 ARG A C 1
ATOM 1261 O O . ARG A 1 164 ? -10.188 23.423 13.381 1.00 94.44 164 ARG A O 1
ATOM 1268 N N . GLU A 1 165 ? -9.453 21.959 14.935 1.00 94.50 165 GLU A N 1
ATOM 1269 C CA . GLU A 1 165 ? -8.113 22.528 15.077 1.00 94.50 165 GLU A CA 1
ATOM 1270 C C . GLU A 1 165 ? -7.274 22.314 13.811 1.00 94.50 165 GLU A C 1
ATOM 1272 O O . GLU A 1 165 ? -6.674 23.257 13.296 1.00 94.50 165 GLU A O 1
ATOM 1277 N N . LYS A 1 166 ? -7.276 21.099 13.251 1.00 94.50 166 LYS A N 1
ATOM 1278 C CA . LYS A 1 166 ? -6.514 20.781 12.034 1.00 94.50 166 LYS A CA 1
ATOM 1279 C C . LYS A 1 166 ? -6.968 21.600 10.825 1.00 94.50 166 LYS A C 1
ATOM 1281 O O . LYS A 1 166 ? -6.140 22.048 10.036 1.00 94.50 166 LYS A O 1
ATOM 1286 N N . LEU A 1 167 ? -8.276 21.804 10.684 1.00 95.62 167 LEU A N 1
ATOM 1287 C CA . LEU A 1 167 ? -8.896 22.493 9.551 1.00 95.62 167 LEU A CA 1
ATOM 1288 C C . LEU A 1 167 ? -9.186 23.974 9.831 1.00 95.62 167 LEU A C 1
ATOM 1290 O O . LEU A 1 167 ? -9.902 24.607 9.063 1.00 95.62 167 LEU A O 1
ATOM 1294 N N . LYS A 1 168 ? -8.632 24.557 10.904 1.00 95.06 168 LYS A N 1
ATOM 1295 C CA . LYS A 1 168 ? -8.896 25.953 11.312 1.00 95.06 168 LYS A CA 1
ATOM 1296 C C . LYS A 1 168 ? -8.501 27.019 10.289 1.00 95.06 168 LYS A C 1
ATOM 1298 O O . LYS A 1 168 ? -8.871 28.175 10.441 1.00 95.06 168 LYS A O 1
ATOM 1303 N N . PHE A 1 169 ? -7.713 26.643 9.284 1.00 93.38 169 PHE A N 1
ATOM 1304 C CA . PHE A 1 169 ? -7.324 27.512 8.176 1.00 93.38 169 PHE A CA 1
ATOM 1305 C C . PHE A 1 169 ? -8.438 27.684 7.128 1.00 93.38 169 PHE A C 1
ATOM 1307 O O . PHE A 1 169 ? -8.291 28.512 6.235 1.00 93.38 169 PHE A O 1
ATOM 1314 N N . LEU A 1 170 ? -9.521 26.907 7.228 1.00 94.50 170 LEU A N 1
ATOM 1315 C CA . LEU A 1 170 ? -10.749 27.069 6.458 1.00 94.50 170 LEU A CA 1
ATOM 1316 C C . LEU A 1 170 ? -11.834 27.699 7.342 1.00 94.50 170 LEU A C 1
ATOM 1318 O O . LEU A 1 170 ? -11.906 27.447 8.548 1.00 94.50 170 LEU A O 1
ATOM 1322 N N . GLU A 1 171 ? -12.701 28.503 6.741 1.00 92.56 171 GLU A N 1
ATOM 1323 C CA . GLU A 1 171 ? -13.841 29.107 7.433 1.00 92.56 171 GLU A CA 1
ATOM 1324 C C . GLU A 1 171 ? -14.997 28.107 7.612 1.00 92.56 171 GLU A C 1
ATOM 1326 O O . GLU A 1 171 ? -15.030 27.053 6.977 1.00 92.56 171 GLU A O 1
ATOM 1331 N N . GLY A 1 172 ? -15.932 28.425 8.511 1.00 94.06 172 GLY A N 1
ATOM 1332 C CA . GLY A 1 172 ? -17.121 27.609 8.774 1.00 94.06 172 GLY A CA 1
ATOM 1333 C C . GLY A 1 172 ? -16.934 26.493 9.807 1.00 94.06 172 GLY A C 1
ATOM 1334 O O . GLY A 1 172 ? -15.882 26.342 10.437 1.00 94.06 172 GLY A O 1
ATOM 1335 N N . SER A 1 173 ? -18.005 25.731 10.001 1.00 93.88 173 SER A N 1
ATOM 1336 C CA . SER A 1 173 ? -18.071 24.516 10.814 1.00 93.88 173 SER A CA 1
ATOM 1337 C C . SER A 1 173 ? -17.234 23.385 10.211 1.00 93.88 173 SER A C 1
ATOM 1339 O O . SER A 1 173 ? -16.913 23.387 9.024 1.00 93.88 173 SER A O 1
ATOM 1341 N N . THR A 1 174 ? -16.898 22.363 11.004 1.00 93.25 174 THR A N 1
ATOM 1342 C CA . THR A 1 174 ? -16.156 21.194 10.500 1.00 93.25 174 THR A CA 1
ATOM 1343 C C . THR A 1 174 ? -16.861 20.550 9.311 1.00 93.25 174 THR A C 1
ATOM 1345 O O . THR A 1 174 ? -16.205 20.236 8.326 1.00 93.25 174 THR A O 1
ATOM 1348 N N . THR A 1 175 ? -18.187 20.416 9.355 1.00 91.25 175 THR A N 1
ATOM 1349 C CA . THR A 1 175 ? -18.977 19.865 8.245 1.00 91.25 175 THR A CA 1
ATOM 1350 C C . THR A 1 175 ? -18.814 20.682 6.964 1.00 91.25 175 THR A C 1
ATOM 1352 O O . THR A 1 175 ? -18.521 20.109 5.920 1.00 91.25 175 THR A O 1
ATOM 1355 N N . GLU A 1 176 ? -18.913 22.011 7.039 1.00 95.06 176 GLU A N 1
ATOM 1356 C CA . GLU A 1 176 ? -18.731 22.888 5.871 1.00 95.06 176 GLU A CA 1
ATOM 1357 C C . GLU A 1 176 ? -17.306 22.798 5.306 1.00 95.06 176 GLU A C 1
ATOM 1359 O O . GLU A 1 176 ? -17.113 22.779 4.089 1.00 95.06 176 GLU A O 1
ATOM 1364 N N . ARG A 1 177 ? -16.298 22.669 6.178 1.00 96.00 177 ARG A N 1
ATOM 1365 C CA . ARG A 1 177 ? -14.896 22.479 5.774 1.00 96.00 177 ARG A CA 1
ATOM 1366 C C . ARG A 1 177 ? -14.671 21.138 5.076 1.00 96.00 177 ARG A C 1
ATOM 1368 O O . ARG A 1 177 ? -13.939 21.083 4.091 1.00 96.00 177 ARG A O 1
ATOM 1375 N N . LEU A 1 178 ? -15.293 20.064 5.567 1.00 94.62 178 LEU A N 1
ATOM 1376 C CA . LEU A 1 178 ? -15.251 18.741 4.935 1.00 94.62 178 LEU A CA 1
ATOM 1377 C C . LEU A 1 178 ? -15.905 18.779 3.550 1.00 94.62 178 LEU A C 1
ATOM 1379 O O . LEU A 1 178 ? -15.305 18.317 2.580 1.00 94.62 178 LEU A O 1
ATOM 1383 N N . ASP A 1 179 ? -17.084 19.394 3.449 1.00 94.38 179 ASP A N 1
ATOM 1384 C CA . ASP A 1 179 ? -17.808 19.547 2.186 1.00 94.38 179 ASP A CA 1
ATOM 1385 C C . ASP A 1 179 ? -16.996 20.383 1.177 1.00 94.38 179 ASP A C 1
ATOM 1387 O O . ASP A 1 179 ? -16.949 20.055 -0.010 1.00 94.38 179 ASP A O 1
ATOM 1391 N N . TYR A 1 180 ? -16.296 21.428 1.633 1.00 95.69 180 TYR A N 1
ATOM 1392 C CA . TYR A 1 180 ? -15.380 22.210 0.796 1.00 95.69 180 TYR A CA 1
ATOM 1393 C C . TYR A 1 180 ? -14.223 21.367 0.240 1.00 95.69 180 TYR A C 1
ATOM 1395 O O . TYR A 1 180 ? -13.906 21.465 -0.951 1.00 95.69 180 TYR A O 1
ATOM 1403 N N . ILE A 1 181 ? -13.600 20.529 1.076 1.00 96.44 181 ILE A N 1
ATOM 1404 C CA . ILE A 1 181 ? -12.503 19.642 0.660 1.00 96.44 181 ILE A CA 1
ATOM 1405 C C . ILE A 1 181 ? -13.009 18.621 -0.366 1.00 96.44 181 ILE A C 1
ATOM 1407 O O . ILE A 1 181 ? -12.406 18.495 -1.432 1.00 96.44 181 ILE A O 1
ATOM 1411 N N . ALA A 1 182 ? -14.129 17.947 -0.086 1.00 94.94 182 ALA A N 1
ATOM 1412 C CA . ALA A 1 182 ? -14.714 16.942 -0.976 1.00 94.94 182 ALA A CA 1
ATOM 1413 C C . ALA A 1 182 ? -15.105 17.523 -2.345 1.00 94.94 182 ALA A C 1
ATOM 1415 O O . ALA A 1 182 ? -14.873 16.899 -3.374 1.00 94.94 182 ALA A O 1
ATOM 1416 N N . ARG A 1 183 ? -15.634 18.754 -2.380 1.00 95.00 183 ARG A N 1
ATOM 1417 C CA . ARG A 1 183 ? -15.956 19.453 -3.638 1.00 95.00 183 ARG A CA 1
ATOM 1418 C C . ARG A 1 183 ? -14.723 19.926 -4.400 1.00 95.00 183 ARG A C 1
ATOM 1420 O O . ARG A 1 183 ? -14.767 20.024 -5.621 1.00 95.00 183 ARG A O 1
ATOM 1427 N N . THR A 1 184 ? -13.647 20.272 -3.694 1.00 96.50 184 THR A N 1
ATOM 1428 C CA . THR A 1 184 ? -12.422 20.785 -4.321 1.00 96.50 184 THR A CA 1
ATOM 1429 C C . THR A 1 184 ? -11.580 19.664 -4.923 1.00 96.50 184 THR A C 1
ATOM 1431 O O . THR A 1 184 ? -10.960 19.873 -5.961 1.00 96.50 184 THR A O 1
ATOM 1434 N N . ILE A 1 185 ? -11.542 18.493 -4.284 1.00 96.94 185 ILE A N 1
ATOM 1435 C CA . ILE A 1 185 ? -10.702 17.364 -4.684 1.00 96.94 185 ILE A CA 1
ATOM 1436 C C . ILE A 1 185 ? -11.574 16.286 -5.354 1.00 96.94 185 ILE A C 1
ATOM 1438 O O . ILE A 1 185 ? -12.266 15.562 -4.639 1.00 96.94 185 ILE A O 1
ATOM 1442 N N . PRO A 1 186 ? -11.514 16.089 -6.690 1.00 94.12 186 PRO A N 1
ATOM 1443 C CA . PRO A 1 186 ? -12.346 15.105 -7.392 1.00 94.12 186 PRO A CA 1
ATOM 1444 C C . PRO A 1 186 ? -12.197 13.676 -6.859 1.00 94.12 186 PRO A C 1
ATOM 1446 O O . PRO A 1 186 ? -13.178 12.947 -6.770 1.00 94.12 186 PRO A O 1
ATOM 1449 N N . LEU A 1 187 ? -10.988 13.308 -6.414 1.00 95.00 187 LEU A N 1
ATOM 1450 C CA . LEU A 1 187 ? -10.701 12.025 -5.763 1.00 95.00 187 LEU A CA 1
ATOM 1451 C C . LEU A 1 187 ? -11.595 11.758 -4.534 1.00 95.00 187 LEU A C 1
ATOM 1453 O O . LEU A 1 187 ? -11.828 10.602 -4.198 1.00 95.00 187 LEU A O 1
ATOM 1457 N N . LEU A 1 188 ? -12.070 12.805 -3.853 1.00 95.50 188 LEU A N 1
ATOM 1458 C CA . LEU A 1 188 ? -12.857 12.717 -2.621 1.00 95.50 188 LEU A CA 1
ATOM 1459 C C . LEU A 1 188 ? -14.343 13.055 -2.823 1.00 95.50 188 LEU A C 1
ATOM 1461 O O . LEU A 1 188 ? -15.092 13.057 -1.849 1.00 95.50 188 LEU A O 1
ATOM 1465 N N . ALA A 1 189 ? -14.779 13.332 -4.055 1.00 91.81 189 ALA A N 1
ATOM 1466 C CA . ALA A 1 189 ? -16.116 13.860 -4.330 1.00 91.81 189 ALA A CA 1
ATOM 1467 C C . ALA A 1 189 ? -17.254 12.901 -3.932 1.00 91.81 189 ALA A C 1
ATOM 1469 O O . ALA A 1 189 ? -18.311 13.350 -3.496 1.00 91.81 189 ALA A O 1
ATOM 1470 N N . GLU A 1 190 ? -17.029 11.591 -4.059 1.00 90.38 190 GLU A N 1
ATOM 1471 C CA . GLU A 1 190 ? -18.008 10.538 -3.742 1.00 90.38 190 GLU A CA 1
ATOM 1472 C C . GLU A 1 190 ? -17.744 9.848 -2.393 1.00 90.38 190 GLU A C 1
ATOM 1474 O O . GLU A 1 190 ? -18.375 8.843 -2.073 1.00 90.38 190 GLU A O 1
ATOM 1479 N N . VAL A 1 191 ? -16.801 10.360 -1.596 1.00 90.56 191 VAL A N 1
ATOM 1480 C CA . VAL A 1 191 ? -16.430 9.750 -0.315 1.00 90.56 191 VAL A CA 1
ATOM 1481 C C . VAL A 1 191 ? -17.463 10.086 0.752 1.00 90.56 191 VAL A C 1
ATOM 1483 O O . VAL A 1 191 ? -17.872 11.239 0.909 1.00 90.56 191 VAL A O 1
ATOM 1486 N N . GLN A 1 192 ? -17.858 9.084 1.536 1.00 84.81 192 GLN A N 1
ATOM 1487 C CA . GLN A 1 192 ? -18.765 9.301 2.656 1.00 84.81 192 GLN A CA 1
ATOM 1488 C C . GLN A 1 192 ? -18.104 10.147 3.758 1.00 84.81 192 GLN A C 1
ATOM 1490 O O . GLN A 1 192 ? -16.885 10.153 3.940 1.00 84.81 192 GLN A O 1
ATOM 1495 N N . LYS A 1 193 ? -18.915 10.851 4.556 1.00 83.25 193 LYS A N 1
ATOM 1496 C CA . LYS A 1 193 ? -18.403 11.775 5.583 1.00 83.25 193 LYS A CA 1
ATOM 1497 C C . LYS A 1 193 ? -17.494 11.090 6.604 1.00 83.25 193 LYS A C 1
ATOM 1499 O O . LYS A 1 193 ? -16.442 11.635 6.926 1.00 83.25 193 LYS A O 1
ATOM 1504 N N . GLN A 1 194 ? -17.855 9.898 7.082 1.00 79.31 194 GLN A N 1
ATOM 1505 C CA . GLN A 1 194 ? -17.089 9.219 8.130 1.00 79.31 194 GLN A CA 1
ATOM 1506 C C . GLN A 1 194 ? -15.695 8.750 7.655 1.00 79.31 194 GLN A C 1
ATOM 1508 O O . GLN A 1 194 ? -14.706 9.107 8.300 1.00 79.31 194 GLN A O 1
ATOM 1513 N N . PRO A 1 195 ? -15.548 8.064 6.502 1.00 85.44 195 PRO A N 1
ATOM 1514 C CA . PRO A 1 195 ? -14.231 7.768 5.927 1.00 85.44 195 PRO A CA 1
ATOM 1515 C C . PRO A 1 195 ? -13.394 9.017 5.623 1.00 85.44 195 PRO A C 1
ATOM 1517 O O . PRO A 1 195 ? -12.181 9.008 5.838 1.00 85.44 195 PRO A O 1
ATOM 1520 N N . LEU A 1 196 ? -14.021 10.116 5.181 1.00 90.62 196 LEU A N 1
ATOM 1521 C CA . LEU A 1 196 ? -13.323 11.386 4.955 1.00 90.62 196 LEU A CA 1
ATOM 1522 C C . LEU A 1 196 ? -12.769 11.985 6.260 1.00 90.62 196 LEU A C 1
ATOM 1524 O O . LEU A 1 196 ? -11.630 12.456 6.290 1.00 90.62 196 LEU A O 1
ATOM 1528 N N . ARG A 1 197 ? -13.542 11.942 7.350 1.00 89.81 197 ARG A N 1
ATOM 1529 C CA . ARG A 1 197 ? -13.100 12.381 8.685 1.00 89.81 197 ARG A CA 1
ATOM 1530 C C . ARG A 1 197 ? -11.902 11.564 9.162 1.00 89.81 197 ARG A C 1
ATOM 1532 O O . ARG A 1 197 ? -10.884 12.140 9.553 1.00 89.81 197 ARG A O 1
ATOM 1539 N N . GLU A 1 198 ? -11.975 10.241 9.031 1.00 85.25 198 GLU A N 1
ATOM 1540 C CA . GLU A 1 198 ? -10.885 9.332 9.400 1.00 85.25 198 GLU A CA 1
ATOM 1541 C C . GLU A 1 198 ? -9.601 9.600 8.595 1.00 85.25 198 GLU A C 1
ATOM 1543 O O . GLU A 1 198 ? -8.494 9.622 9.150 1.00 85.25 198 GLU A O 1
ATOM 1548 N N . LEU A 1 199 ? -9.746 9.835 7.288 1.00 90.50 199 LEU A N 1
ATOM 1549 C CA . LEU A 1 199 ? -8.642 10.181 6.397 1.00 90.50 199 LEU A CA 1
ATOM 1550 C C . LEU A 1 199 ? -7.955 11.470 6.854 1.00 90.50 199 LEU A C 1
ATOM 1552 O O . LEU A 1 199 ? -6.734 11.509 7.003 1.00 90.50 199 LEU A O 1
ATOM 1556 N N . LEU A 1 200 ? -8.732 12.524 7.110 1.00 93.00 200 LEU A N 1
ATOM 1557 C CA . LEU A 1 200 ? -8.204 13.845 7.453 1.00 93.00 200 LEU A CA 1
ATOM 1558 C C . LEU A 1 200 ? -7.574 13.888 8.846 1.00 93.00 200 LEU A C 1
ATOM 1560 O O . LEU A 1 200 ? -6.607 14.621 9.067 1.00 93.00 200 LEU A O 1
ATOM 1564 N N . LEU A 1 201 ? -8.031 13.058 9.784 1.00 88.56 201 LEU A N 1
ATOM 1565 C CA . LEU A 1 201 ? -7.335 12.869 11.058 1.00 88.56 201 LEU A CA 1
ATOM 1566 C C . LEU A 1 201 ? -5.922 12.305 10.880 1.00 88.56 201 LEU A C 1
ATOM 1568 O O . LEU A 1 201 ? -5.026 12.687 11.634 1.00 88.56 201 LEU A O 1
ATOM 1572 N N . GLN A 1 202 ? -5.707 11.465 9.867 1.00 88.06 202 GLN A N 1
ATOM 1573 C CA . GLN A 1 202 ? -4.399 10.893 9.527 1.00 88.06 202 GLN A CA 1
ATOM 1574 C C . GLN A 1 202 ? -3.588 11.763 8.556 1.00 88.06 202 GLN A C 1
ATOM 1576 O O . GLN A 1 202 ? -2.376 11.591 8.462 1.00 88.06 202 GLN A O 1
ATOM 1581 N N . ALA A 1 203 ? -4.231 12.703 7.861 1.00 94.06 203 ALA A N 1
ATOM 1582 C CA . ALA A 1 203 ? -3.572 13.601 6.921 1.00 94.06 203 ALA A CA 1
ATOM 1583 C C . ALA A 1 203 ? -2.786 14.725 7.619 1.00 94.06 203 ALA A C 1
ATOM 1585 O O . ALA A 1 203 ? -3.198 15.238 8.663 1.00 94.06 203 ALA A O 1
ATOM 1586 N N . THR A 1 204 ? -1.696 15.176 7.008 1.00 95.88 204 THR A N 1
ATOM 1587 C CA . THR A 1 204 ? -0.947 16.368 7.425 1.00 95.88 204 THR A CA 1
ATOM 1588 C C . THR A 1 204 ? -1.259 17.519 6.477 1.00 95.88 204 THR A C 1
ATOM 1590 O O . THR A 1 204 ? -1.233 17.354 5.260 1.00 95.88 204 THR A O 1
ATOM 1593 N N . VAL A 1 205 ? -1.565 18.693 7.031 1.00 97.31 205 VAL A N 1
ATOM 1594 C CA . VAL A 1 205 ? -1.815 19.908 6.246 1.00 97.31 205 VAL A CA 1
ATOM 1595 C C . VAL A 1 205 ? -0.507 20.676 6.108 1.00 97.31 205 VAL A C 1
ATOM 1597 O O . VAL A 1 205 ? 0.050 21.136 7.104 1.00 97.31 205 VAL A O 1
ATOM 1600 N N . HIS A 1 206 ? -0.054 20.863 4.873 1.00 97.31 206 HIS A N 1
ATOM 1601 C CA . HIS A 1 206 ? 1.119 21.663 4.542 1.00 97.31 206 HIS A CA 1
ATOM 1602 C C . HIS A 1 206 ? 0.685 22.989 3.942 1.00 97.31 206 HIS A C 1
ATOM 1604 O O . HIS A 1 206 ? -0.093 23.010 2.993 1.00 97.31 206 HIS A O 1
ATOM 1610 N N . ARG A 1 207 ? 1.205 24.098 4.468 1.00 97.00 207 ARG A N 1
ATOM 1611 C CA . ARG A 1 207 ? 1.060 25.437 3.882 1.00 97.00 207 ARG A CA 1
ATOM 1612 C C . ARG A 1 207 ? 2.454 25.953 3.581 1.00 97.00 207 ARG A C 1
ATOM 1614 O O . ARG A 1 207 ? 3.185 26.313 4.501 1.00 97.00 207 ARG A O 1
ATOM 1621 N N . VAL A 1 208 ? 2.833 25.910 2.313 1.00 97.25 208 VAL A N 1
ATOM 1622 C CA . VAL A 1 208 ? 4.227 26.047 1.878 1.00 97.25 208 VAL A CA 1
ATOM 1623 C C . VAL A 1 208 ? 4.391 27.212 0.897 1.00 97.25 208 VAL A C 1
ATOM 1625 O O . VAL A 1 208 ? 3.460 27.497 0.139 1.00 97.25 208 VAL A O 1
ATOM 1628 N N . PRO A 1 209 ? 5.536 27.921 0.929 1.00 97.81 209 PRO A N 1
ATOM 1629 C CA . PRO A 1 209 ? 5.806 29.048 0.036 1.00 97.81 209 PRO A CA 1
ATOM 1630 C C . PRO A 1 209 ? 6.132 28.579 -1.397 1.00 97.81 209 PRO A C 1
ATOM 1632 O O . PRO A 1 209 ? 6.317 27.379 -1.610 1.00 97.81 209 PRO A O 1
ATOM 1635 N N . PRO A 1 210 ? 6.245 29.504 -2.370 1.00 97.75 210 PRO A N 1
ATOM 1636 C CA . PRO A 1 210 ? 6.784 29.212 -3.701 1.00 97.75 210 PRO A CA 1
ATOM 1637 C C . PRO A 1 210 ? 8.195 28.606 -3.646 1.00 97.75 210 PRO A C 1
ATOM 1639 O O . PRO A 1 210 ? 8.992 28.970 -2.777 1.00 97.75 210 PRO A O 1
ATOM 1642 N N . GLY A 1 211 ? 8.522 27.717 -4.585 1.00 96.31 211 GLY A N 1
ATOM 1643 C CA . GLY A 1 211 ? 9.836 27.075 -4.701 1.00 96.31 211 GLY A CA 1
ATOM 1644 C C . GLY A 1 211 ? 10.124 26.007 -3.639 1.00 96.31 211 GLY A C 1
ATOM 1645 O O . GLY A 1 211 ? 11.254 25.533 -3.525 1.00 96.31 211 GLY A O 1
ATOM 1646 N N . HIS A 1 212 ? 9.132 25.625 -2.833 1.00 97.81 212 HIS A N 1
ATOM 1647 C CA . HIS A 1 212 ? 9.284 24.580 -1.831 1.00 97.81 212 HIS A CA 1
ATOM 1648 C C . HIS A 1 212 ? 9.299 23.203 -2.500 1.00 97.81 212 HIS A C 1
ATOM 1650 O O . HIS A 1 212 ? 8.342 22.819 -3.172 1.00 97.81 212 HIS A O 1
ATOM 1656 N N . VAL A 1 213 ? 10.374 22.445 -2.285 1.00 97.44 213 VAL A N 1
ATOM 1657 C CA . VAL A 1 213 ? 10.487 21.060 -2.757 1.00 97.44 213 VAL A CA 1
ATOM 1658 C C . VAL A 1 213 ? 9.685 20.159 -1.825 1.00 97.44 213 VAL A C 1
ATOM 1660 O O . VAL A 1 213 ? 10.069 19.971 -0.673 1.00 97.44 213 VAL A O 1
ATOM 1663 N N . VAL A 1 214 ? 8.583 19.601 -2.329 1.00 96.75 214 VAL A N 1
ATOM 1664 C CA . VAL A 1 214 ? 7.708 18.693 -1.571 1.00 96.75 214 VAL A CA 1
ATOM 1665 C C . VAL A 1 214 ? 8.394 17.341 -1.375 1.00 96.75 214 VAL A C 1
ATOM 1667 O O . VAL A 1 214 ? 8.437 16.819 -0.265 1.00 96.75 214 VAL A O 1
ATOM 1670 N N . PHE A 1 215 ? 8.957 16.787 -2.449 1.00 95.38 215 PHE A N 1
ATOM 1671 C CA . PHE A 1 215 ? 9.856 15.632 -2.425 1.00 95.38 215 PHE A CA 1
ATOM 1672 C C . PHE A 1 215 ? 10.722 15.612 -3.686 1.00 95.38 215 PHE A C 1
ATOM 1674 O O . PHE A 1 215 ? 10.398 16.254 -4.690 1.00 95.38 215 PHE A O 1
ATOM 1681 N N . ARG A 1 216 ? 11.817 14.856 -3.642 1.00 93.38 216 ARG A N 1
ATOM 1682 C CA . ARG A 1 216 ? 12.737 14.664 -4.765 1.00 93.38 216 ARG A CA 1
ATOM 1683 C C . ARG A 1 216 ? 12.509 13.323 -5.439 1.00 93.38 216 ARG A C 1
ATOM 1685 O O . ARG A 1 216 ? 12.035 12.368 -4.825 1.00 93.38 216 ARG A O 1
ATOM 1692 N N . GLU A 1 217 ? 12.874 13.252 -6.711 1.00 89.06 217 GLU A N 1
ATOM 1693 C CA . GLU A 1 217 ? 12.974 11.978 -7.415 1.00 89.06 217 GLU A CA 1
ATOM 1694 C C . GLU A 1 217 ? 13.875 11.008 -6.638 1.00 89.06 217 GLU A C 1
ATOM 1696 O O . GLU A 1 217 ? 14.875 11.403 -6.041 1.00 89.06 217 GLU A O 1
ATOM 1701 N N . ASN A 1 218 ? 13.513 9.728 -6.656 1.00 84.12 218 ASN A N 1
ATOM 1702 C CA . ASN A 1 218 ? 14.157 8.642 -5.924 1.00 84.12 218 ASN A CA 1
ATOM 1703 C C . ASN A 1 218 ? 14.004 8.673 -4.392 1.00 84.12 218 ASN A C 1
ATOM 1705 O O . ASN A 1 218 ? 14.494 7.751 -3.733 1.00 84.12 218 ASN A O 1
ATOM 1709 N N . ASP A 1 219 ? 13.262 9.628 -3.822 1.00 87.44 219 ASP A N 1
ATOM 1710 C CA . ASP A 1 219 ? 12.894 9.571 -2.406 1.00 87.44 219 ASP A CA 1
ATOM 1711 C C . ASP A 1 219 ? 12.068 8.307 -2.109 1.00 87.44 219 ASP A C 1
ATOM 1713 O O . ASP A 1 219 ? 11.208 7.886 -2.887 1.00 87.44 219 ASP A O 1
ATOM 1717 N N . PHE A 1 220 ? 12.293 7.716 -0.935 1.00 79.06 220 PHE A N 1
ATOM 1718 C CA . PHE A 1 220 ? 11.606 6.502 -0.475 1.00 79.06 220 PHE A CA 1
ATOM 1719 C C . PHE A 1 220 ? 10.220 6.745 0.137 1.00 79.06 220 PHE A C 1
ATOM 1721 O O . PHE A 1 220 ? 9.626 5.828 0.706 1.00 79.06 220 PHE A O 1
ATOM 1728 N N . THR A 1 221 ? 9.708 7.972 0.054 1.00 84.38 221 THR A N 1
ATOM 1729 C CA . THR A 1 221 ? 8.392 8.322 0.594 1.00 84.38 221 THR A CA 1
ATOM 1730 C C . THR A 1 221 ? 7.272 7.809 -0.310 1.00 84.38 221 THR A C 1
ATOM 1732 O O . THR A 1 221 ? 7.417 7.743 -1.531 1.00 84.38 221 THR A O 1
ATOM 1735 N N . ASP A 1 222 ? 6.132 7.455 0.285 1.00 84.88 222 ASP A N 1
ATOM 1736 C CA . ASP A 1 222 ? 4.999 6.855 -0.430 1.00 84.88 222 ASP A CA 1
ATOM 1737 C C . ASP A 1 222 ? 3.633 7.475 -0.075 1.00 84.88 222 ASP A C 1
ATOM 1739 O O . ASP A 1 222 ? 2.592 6.967 -0.494 1.00 84.88 222 ASP A O 1
ATOM 1743 N N . SER A 1 223 ? 3.624 8.613 0.630 1.00 92.81 223 SER A N 1
ATOM 1744 C CA . SER A 1 223 ? 2.427 9.433 0.849 1.00 92.81 223 SER A CA 1
ATOM 1745 C C . SER A 1 223 ? 1.865 9.982 -0.467 1.00 92.81 223 SER A C 1
ATOM 1747 O O . SER A 1 223 ? 2.613 10.244 -1.416 1.00 92.81 223 SER A O 1
ATOM 1749 N N . LEU A 1 224 ? 0.559 10.225 -0.508 1.00 96.75 224 LEU A N 1
ATOM 1750 C CA . LEU A 1 224 ? -0.111 10.936 -1.597 1.00 96.75 224 LEU A CA 1
ATOM 1751 C C . LEU A 1 224 ? -0.445 12.355 -1.150 1.00 96.75 224 LEU A C 1
ATOM 1753 O O . LEU A 1 224 ? -0.853 12.565 -0.013 1.00 96.75 224 LEU A O 1
ATOM 1757 N N . TYR A 1 225 ? -0.279 13.320 -2.047 1.00 98.31 225 TYR A N 1
ATOM 1758 C CA . TYR A 1 225 ? -0.558 14.727 -1.788 1.00 98.31 225 TYR A CA 1
ATOM 1759 C C . TYR A 1 225 ? -1.729 15.185 -2.646 1.00 98.31 225 TYR A C 1
ATOM 1761 O O . TYR A 1 225 ? -1.749 14.931 -3.849 1.00 98.31 225 TYR A O 1
ATOM 1769 N N . MET A 1 226 ? -2.685 15.886 -2.043 1.00 98.31 226 MET A N 1
ATOM 1770 C CA . MET A 1 226 ? -3.805 16.520 -2.744 1.00 98.31 226 MET A CA 1
ATOM 1771 C C . MET A 1 226 ? -3.651 18.037 -2.676 1.00 98.31 226 MET A C 1
ATOM 1773 O O . MET A 1 226 ? -3.359 18.584 -1.611 1.00 98.31 226 MET A O 1
ATOM 1777 N N . ILE A 1 227 ? -3.847 18.717 -3.802 1.00 98.25 227 ILE A N 1
ATOM 1778 C CA . ILE A 1 227 ? -3.662 20.163 -3.922 1.00 98.25 227 ILE A CA 1
ATOM 1779 C C . ILE A 1 227 ? -4.983 20.846 -3.584 1.00 98.25 227 ILE A C 1
ATOM 1781 O O . ILE A 1 227 ? -5.877 20.958 -4.425 1.00 98.25 227 ILE A O 1
ATOM 1785 N N . LEU A 1 228 ? -5.118 21.298 -2.339 1.00 97.31 228 LEU A N 1
ATOM 1786 C CA . LEU A 1 228 ? -6.310 22.016 -1.894 1.00 97.31 228 LEU A CA 1
ATOM 1787 C C . LEU A 1 228 ? -6.327 23.454 -2.426 1.00 97.31 228 LEU A C 1
ATOM 1789 O O . LEU A 1 228 ? -7.392 23.980 -2.743 1.00 97.31 228 LEU A O 1
ATOM 1793 N N . ASP A 1 229 ? -5.149 24.069 -2.539 1.00 97.06 229 ASP A N 1
ATOM 1794 C CA . ASP A 1 229 ? -4.946 25.388 -3.136 1.00 97.06 229 ASP A CA 1
ATOM 1795 C C . ASP A 1 229 ? -3.514 25.533 -3.684 1.00 97.06 229 ASP A C 1
ATOM 1797 O O . ASP A 1 229 ? -2.587 24.911 -3.155 1.00 97.06 229 ASP A O 1
ATOM 1801 N N . GLY A 1 230 ? -3.334 26.355 -4.720 1.00 96.88 230 GLY A N 1
ATOM 1802 C CA . GLY A 1 230 ? -2.051 26.567 -5.400 1.00 96.88 230 GLY A CA 1
ATOM 1803 C C . GLY A 1 230 ? -1.781 25.614 -6.572 1.00 96.88 230 GLY A C 1
ATOM 1804 O O . GLY A 1 230 ? -2.678 24.935 -7.076 1.00 96.88 230 GLY A O 1
ATOM 1805 N N . GLU A 1 231 ? -0.527 25.599 -7.026 1.00 97.56 231 GLU A N 1
ATOM 1806 C CA . GLU A 1 231 ? -0.044 24.785 -8.148 1.00 97.56 231 GLU A CA 1
ATOM 1807 C C . GLU A 1 231 ? 1.356 24.231 -7.833 1.00 97.56 231 GLU A C 1
ATOM 1809 O O . GLU A 1 231 ? 2.155 24.870 -7.135 1.00 97.56 231 GLU A O 1
ATOM 1814 N N . VAL A 1 232 ? 1.656 23.045 -8.360 1.00 97.94 232 VAL A N 1
ATOM 1815 C CA . VAL A 1 232 ? 2.973 22.401 -8.275 1.00 97.94 232 VAL A CA 1
ATOM 1816 C C . VAL A 1 232 ? 3.456 22.023 -9.666 1.00 97.94 232 VAL A C 1
ATOM 1818 O O . VAL A 1 232 ? 2.654 21.760 -10.561 1.00 97.94 232 VAL A O 1
ATOM 1821 N N . GLU A 1 233 ? 4.765 21.949 -9.830 1.00 96.00 233 GLU A N 1
ATOM 1822 C CA . GLU A 1 233 ? 5.422 21.440 -11.024 1.00 96.00 233 GLU A CA 1
ATOM 1823 C C . GLU A 1 233 ? 6.147 20.128 -10.714 1.00 96.00 233 GLU A C 1
ATOM 1825 O O . GLU A 1 233 ? 6.657 19.932 -9.607 1.00 96.00 233 GLU A O 1
ATOM 1830 N N . ILE A 1 234 ? 6.158 19.220 -11.689 1.00 93.12 234 ILE A N 1
ATOM 1831 C CA . ILE A 1 234 ? 6.832 17.927 -11.615 1.00 93.12 234 ILE A CA 1
ATOM 1832 C C . ILE A 1 234 ? 7.912 17.870 -12.693 1.00 93.12 234 ILE A C 1
ATOM 1834 O O . ILE A 1 234 ? 7.622 17.972 -13.891 1.00 93.12 234 ILE A O 1
ATOM 1838 N N . GLU A 1 235 ? 9.146 17.674 -12.245 1.00 89.88 235 GLU A N 1
ATOM 1839 C CA . GLU A 1 235 ? 10.335 17.491 -13.071 1.00 89.88 235 GLU A CA 1
ATOM 1840 C C . GLU A 1 235 ? 10.761 16.017 -13.043 1.00 89.88 235 GLU A C 1
ATOM 1842 O O . GLU A 1 235 ? 10.759 15.380 -11.985 1.00 89.88 235 GLU A O 1
ATOM 1847 N N . PHE A 1 236 ? 11.126 15.466 -14.199 1.00 85.25 236 PHE A N 1
ATOM 1848 C CA . PHE A 1 236 ? 11.576 14.079 -14.334 1.00 85.25 236 PHE A CA 1
ATOM 1849 C C . PHE A 1 236 ? 13.003 14.068 -14.881 1.00 85.25 236 PHE A C 1
ATOM 1851 O O . PHE A 1 236 ? 13.254 14.684 -15.913 1.00 85.25 236 PHE A O 1
ATOM 1858 N N . SER A 1 237 ? 13.926 13.309 -14.280 1.00 75.44 237 SER A N 1
ATOM 1859 C CA . SER A 1 237 ? 15.333 13.268 -14.730 1.00 75.44 237 SER A CA 1
ATOM 1860 C C . SER A 1 237 ? 15.526 12.810 -16.184 1.00 75.44 237 SER A C 1
ATOM 1862 O O . SER A 1 237 ? 16.563 13.075 -16.783 1.00 75.44 237 SER A O 1
ATOM 1864 N N . LEU A 1 238 ? 14.544 12.110 -16.763 1.00 68.56 238 LEU A N 1
ATOM 1865 C CA . LEU A 1 238 ? 14.562 11.643 -18.156 1.00 68.56 238 LEU A CA 1
ATOM 1866 C C . LEU A 1 238 ? 13.898 12.619 -19.149 1.00 68.56 238 LEU A C 1
ATOM 1868 O O . LEU A 1 238 ? 13.649 12.230 -20.295 1.00 68.56 238 LEU A O 1
ATOM 1872 N N . GLN A 1 239 ? 13.594 13.854 -18.731 1.00 64.88 239 GLN A N 1
ATOM 1873 C CA . GLN A 1 239 ? 13.052 14.889 -19.616 1.00 64.88 239 GLN A CA 1
ATOM 1874 C C . GLN A 1 239 ? 14.026 15.223 -20.747 1.00 64.88 239 GLN A C 1
ATOM 1876 O O . GLN A 1 239 ? 15.234 15.372 -20.545 1.00 64.88 239 GLN A O 1
ATOM 1881 N N . LEU A 1 240 ? 13.492 15.334 -21.965 1.00 62.34 240 LEU A N 1
ATOM 1882 C CA . LEU A 1 240 ? 14.278 15.776 -23.114 1.00 62.34 240 LEU A CA 1
ATOM 1883 C C . LEU A 1 240 ? 14.595 17.276 -22.994 1.00 62.34 240 LEU A C 1
ATOM 1885 O O . LEU A 1 240 ? 13.792 18.035 -22.443 1.00 62.34 240 LEU A O 1
ATOM 1889 N N . PRO A 1 241 ? 15.728 17.748 -23.550 1.00 59.84 241 PRO A N 1
ATOM 1890 C CA . PRO A 1 241 ? 16.039 19.173 -23.577 1.00 59.84 241 PRO A CA 1
ATOM 1891 C C . PRO A 1 241 ? 14.897 19.981 -24.218 1.00 59.84 241 PRO A C 1
ATOM 1893 O O . PRO A 1 241 ? 14.598 19.806 -25.398 1.00 59.84 241 PRO A O 1
ATOM 1896 N N . GLY A 1 242 ? 14.267 20.869 -23.443 1.00 64.75 242 GLY A N 1
ATOM 1897 C CA . GLY A 1 242 ? 13.159 21.722 -23.894 1.00 64.75 242 GLY A CA 1
ATOM 1898 C C . GLY A 1 242 ? 11.748 21.232 -23.543 1.00 64.75 242 GLY A C 1
ATOM 1899 O O . GLY A 1 242 ? 10.790 21.964 -23.801 1.00 64.75 242 GLY A O 1
ATOM 1900 N N . GLU A 1 243 ? 11.591 20.053 -22.929 1.00 71.44 243 GLU A N 1
ATOM 1901 C CA . GLU A 1 243 ? 10.308 19.638 -22.347 1.00 71.44 243 GLU A CA 1
ATOM 1902 C C . GLU A 1 243 ? 9.954 20.511 -21.135 1.00 71.44 243 GLU A C 1
ATOM 1904 O O . GLU A 1 243 ? 10.795 20.815 -20.290 1.00 71.44 243 GLU A O 1
ATOM 1909 N N . ARG A 1 244 ? 8.690 20.939 -21.056 1.00 73.94 244 ARG A N 1
ATOM 1910 C CA . ARG A 1 244 ? 8.189 21.706 -19.910 1.00 73.94 244 ARG A CA 1
ATOM 1911 C C . ARG A 1 244 ? 7.836 20.759 -18.760 1.00 73.94 244 ARG A C 1
ATOM 1913 O O . ARG A 1 244 ? 7.354 19.656 -19.024 1.00 73.94 244 ARG A O 1
ATOM 1920 N N . PRO A 1 245 ? 8.015 21.184 -17.498 1.00 82.94 245 PRO A N 1
ATOM 1921 C CA . PRO A 1 245 ? 7.565 20.399 -16.360 1.00 82.94 245 PRO A CA 1
ATOM 1922 C C . PRO A 1 245 ? 6.042 20.227 -16.383 1.00 82.94 245 PRO A C 1
ATOM 1924 O O . PRO A 1 245 ? 5.301 21.093 -16.862 1.00 82.94 245 PRO A O 1
ATOM 1927 N N . LEU A 1 246 ? 5.569 19.095 -15.858 1.00 88.25 246 LEU A N 1
ATOM 1928 C CA . LEU A 1 246 ? 4.139 18.834 -15.720 1.00 88.25 246 LEU A CA 1
ATOM 1929 C C . LEU A 1 246 ? 3.595 19.696 -14.581 1.00 88.25 246 LEU A C 1
ATOM 1931 O O . LEU A 1 246 ? 4.011 19.533 -13.438 1.00 88.25 246 LEU A O 1
ATOM 1935 N N . VAL A 1 247 ? 2.646 20.583 -14.874 1.00 92.88 247 VAL A N 1
ATOM 1936 C CA . VAL A 1 247 ? 2.027 21.446 -13.860 1.00 92.88 247 VAL A CA 1
ATOM 1937 C C . VAL A 1 247 ? 0.699 20.852 -13.411 1.00 92.88 247 VAL A C 1
ATOM 1939 O O . VAL A 1 247 ? -0.200 20.629 -14.222 1.00 92.88 247 VAL A O 1
ATOM 1942 N N . LEU A 1 248 ? 0.557 20.628 -12.106 1.00 95.56 248 LEU A N 1
ATOM 1943 C CA . LEU A 1 248 ? -0.687 20.207 -11.474 1.00 95.56 248 LEU A CA 1
ATOM 1944 C C . LEU A 1 248 ? -1.269 21.353 -10.651 1.00 95.56 248 LEU A C 1
ATOM 1946 O O . LEU A 1 248 ? -0.567 22.026 -9.898 1.00 95.56 248 LEU A O 1
ATOM 1950 N N . LYS A 1 249 ? -2.579 21.553 -10.783 1.00 96.81 249 LYS A N 1
ATOM 1951 C CA . LYS A 1 249 ? -3.304 22.670 -10.173 1.00 96.81 249 LYS A CA 1
ATOM 1952 C C . LYS A 1 249 ? -4.212 22.207 -9.043 1.00 96.81 249 LYS A C 1
ATOM 1954 O O . LYS A 1 249 ? -4.402 21.008 -8.839 1.00 96.81 249 LYS A O 1
ATOM 1959 N N . ARG A 1 250 ? -4.814 23.169 -8.344 1.00 97.56 250 ARG A N 1
ATOM 1960 C CA . ARG A 1 250 ? -5.896 22.944 -7.380 1.00 97.56 250 ARG A CA 1
ATOM 1961 C C . ARG A 1 250 ? -6.883 21.869 -7.859 1.00 97.56 250 ARG A C 1
ATOM 1963 O O . ARG A 1 250 ? -7.353 21.902 -8.992 1.00 97.56 250 ARG A O 1
ATOM 1970 N N . GLY A 1 251 ? -7.192 20.935 -6.965 1.00 96.81 251 GLY A N 1
ATOM 1971 C CA . GLY A 1 251 ? -8.030 19.765 -7.221 1.00 96.81 251 GLY A CA 1
ATOM 1972 C C . GLY A 1 251 ? -7.244 18.521 -7.631 1.00 96.81 251 GLY A C 1
ATOM 1973 O O . GLY A 1 251 ? -7.668 17.408 -7.327 1.00 96.81 251 GLY A O 1
ATOM 1974 N N . ALA A 1 252 ? -6.075 18.672 -8.257 1.00 96.56 252 ALA A N 1
ATOM 1975 C CA . ALA A 1 252 ? -5.239 17.537 -8.624 1.00 96.56 252 ALA A CA 1
ATOM 1976 C C . ALA A 1 252 ? -4.529 16.920 -7.406 1.00 96.56 252 ALA A C 1
ATOM 1978 O O . ALA A 1 252 ? -4.460 17.489 -6.315 1.00 96.56 252 ALA A O 1
ATOM 1979 N N . PHE A 1 253 ? -3.967 15.733 -7.613 1.00 97.19 253 PHE A N 1
ATOM 1980 C CA . PHE A 1 253 ? -3.157 15.018 -6.633 1.00 97.19 253 PHE A CA 1
ATOM 1981 C C . PHE A 1 253 ? -1.925 14.399 -7.303 1.00 97.19 253 PHE A C 1
ATOM 1983 O O . PHE A 1 253 ? -1.894 14.208 -8.527 1.00 97.19 253 PHE A O 1
ATOM 1990 N N . PHE A 1 254 ? -0.915 14.082 -6.496 1.00 96.25 254 PHE A N 1
ATOM 1991 C CA . PHE A 1 254 ? 0.337 13.469 -6.935 1.00 96.25 254 PHE A CA 1
ATOM 1992 C C . PHE A 1 254 ? 0.934 12.538 -5.874 1.00 96.25 254 PHE A C 1
ATOM 1994 O O . PHE A 1 254 ? 0.558 12.562 -4.700 1.00 96.25 254 PHE A O 1
ATOM 2001 N N . GLY A 1 255 ? 1.896 11.717 -6.293 1.00 93.50 255 GLY A N 1
ATOM 2002 C CA . GLY A 1 255 ? 2.570 10.736 -5.437 1.00 93.50 255 GLY A CA 1
ATOM 2003 C C . GLY A 1 255 ? 1.908 9.353 -5.422 1.00 93.50 255 GLY A C 1
ATOM 2004 O O . GLY A 1 255 ? 2.428 8.432 -4.792 1.00 93.50 255 GLY A O 1
ATOM 2005 N N . GLU A 1 256 ? 0.815 9.178 -6.163 1.00 92.69 256 GLU A N 1
ATOM 2006 C CA . GLU A 1 256 ? 0.094 7.919 -6.348 1.00 92.69 256 GLU A CA 1
ATOM 2007 C C . GLU A 1 256 ? 0.958 6.825 -6.970 1.00 92.69 256 GLU A C 1
ATOM 2009 O O . GLU A 1 256 ? 0.798 5.654 -6.632 1.00 92.69 256 GLU A O 1
ATOM 2014 N N . MET A 1 257 ? 1.909 7.201 -7.831 1.00 88.94 257 MET A N 1
ATOM 2015 C CA . MET A 1 257 ? 2.818 6.254 -8.473 1.00 88.94 257 MET A CA 1
ATOM 2016 C C . MET A 1 257 ? 3.585 5.451 -7.423 1.00 88.94 257 MET A C 1
ATOM 2018 O O . MET A 1 257 ? 3.554 4.221 -7.439 1.00 88.94 257 MET A O 1
ATOM 2022 N N . SER A 1 258 ? 4.205 6.132 -6.461 1.00 87.69 258 SER A N 1
ATOM 2023 C CA . SER A 1 258 ? 4.946 5.508 -5.360 1.00 87.69 258 SER A CA 1
ATOM 2024 C C . SER A 1 258 ? 4.026 4.810 -4.363 1.00 87.69 258 SER A C 1
ATOM 2026 O O . SER A 1 258 ? 4.311 3.690 -3.947 1.00 87.69 258 SER A O 1
ATOM 2028 N N . LEU A 1 259 ? 2.880 5.419 -4.043 1.00 89.56 259 LEU A N 1
ATOM 2029 C CA . LEU A 1 259 ? 1.895 4.852 -3.118 1.00 89.56 259 LEU A CA 1
ATOM 2030 C C . LEU A 1 259 ? 1.387 3.478 -3.579 1.00 89.56 259 LEU A C 1
ATOM 2032 O O . LEU A 1 259 ? 1.311 2.531 -2.790 1.00 89.56 259 LEU A O 1
ATOM 2036 N N . LEU A 1 260 ? 1.042 3.369 -4.864 1.00 85.75 260 LEU A N 1
ATOM 2037 C CA . LEU A 1 260 ? 0.425 2.181 -5.450 1.00 85.75 260 LEU A CA 1
ATOM 2038 C C . LEU A 1 260 ? 1.457 1.136 -5.875 1.00 85.75 260 LEU A C 1
ATOM 2040 O O . LEU A 1 260 ? 1.250 -0.054 -5.644 1.00 85.75 260 LEU A O 1
ATOM 2044 N N . SER A 1 261 ? 2.574 1.561 -6.471 1.00 81.19 261 SER A N 1
ATOM 2045 C CA . SER A 1 261 ? 3.616 0.627 -6.916 1.00 81.19 261 SER A CA 1
ATOM 2046 C C . SER A 1 261 ? 4.555 0.178 -5.797 1.00 81.19 261 SER A C 1
ATOM 2048 O O . SER A 1 261 ? 5.171 -0.885 -5.899 1.00 81.19 261 SER A O 1
ATOM 2050 N N . GLY A 1 262 ? 4.675 0.972 -4.728 1.00 76.12 262 GLY A N 1
ATOM 2051 C CA . GLY A 1 262 ? 5.695 0.811 -3.694 1.00 76.12 262 GLY A CA 1
ATOM 2052 C C . GLY A 1 262 ? 7.109 1.196 -4.144 1.00 76.12 262 GLY A C 1
ATOM 2053 O O . GLY A 1 262 ? 8.056 0.900 -3.422 1.00 76.12 262 GLY A O 1
ATOM 2054 N N . ARG A 1 263 ? 7.269 1.805 -5.328 1.00 77.69 263 ARG A N 1
ATOM 2055 C CA . ARG A 1 263 ? 8.554 2.319 -5.828 1.00 77.69 263 ARG A CA 1
ATOM 2056 C C . ARG A 1 263 ? 8.842 3.713 -5.278 1.00 77.69 263 ARG A C 1
ATOM 2058 O O . ARG A 1 263 ? 7.927 4.417 -4.858 1.00 77.69 263 ARG A O 1
ATOM 2065 N N . ARG A 1 264 ? 10.104 4.135 -5.350 1.00 84.25 264 ARG A N 1
ATOM 2066 C CA . ARG A 1 264 ? 10.514 5.519 -5.060 1.00 84.25 264 ARG A CA 1
ATOM 2067 C C . ARG A 1 264 ? 9.771 6.555 -5.907 1.00 84.25 264 ARG A C 1
ATOM 2069 O O . ARG A 1 264 ? 9.123 6.222 -6.905 1.00 84.25 264 ARG A O 1
ATOM 2076 N N . ARG A 1 265 ? 9.874 7.822 -5.508 1.00 89.25 265 ARG A N 1
ATOM 2077 C CA . ARG A 1 265 ? 9.336 8.963 -6.259 1.00 89.25 265 ARG A CA 1
ATOM 2078 C C . ARG A 1 265 ? 9.890 8.987 -7.679 1.00 89.25 265 ARG A C 1
ATOM 2080 O O . ARG A 1 265 ? 11.096 8.923 -7.875 1.00 89.25 265 ARG A O 1
ATOM 2087 N N . SER A 1 266 ? 8.997 9.081 -8.658 1.00 85.50 266 SER A N 1
ATOM 2088 C CA . SER A 1 266 ? 9.341 9.067 -10.083 1.00 85.50 266 SER A CA 1
ATOM 2089 C C . SER A 1 266 ? 9.805 10.418 -10.625 1.00 85.50 266 SER A C 1
ATOM 2091 O O . SER A 1 266 ? 10.284 10.471 -11.747 1.00 85.50 266 SER A O 1
ATOM 2093 N N . GLY A 1 267 ? 9.630 11.498 -9.865 1.00 89.38 267 GLY A N 1
ATOM 2094 C CA . GLY A 1 267 ? 10.020 12.851 -10.248 1.00 89.38 267 GLY A CA 1
ATOM 2095 C C . GLY A 1 267 ? 10.131 13.752 -9.022 1.00 89.38 267 GLY A C 1
ATOM 2096 O O . GLY A 1 267 ? 9.678 13.386 -7.933 1.00 89.38 267 GLY A O 1
ATOM 2097 N N . THR A 1 268 ? 10.743 14.915 -9.201 1.00 93.69 268 THR A N 1
ATOM 2098 C CA . THR A 1 268 ? 10.844 15.960 -8.178 1.00 93.69 268 THR A CA 1
ATOM 2099 C C . THR A 1 268 ? 9.625 16.864 -8.269 1.00 93.69 268 THR A C 1
ATOM 2101 O O . THR A 1 268 ? 9.261 17.287 -9.363 1.00 93.69 268 THR A O 1
ATOM 2104 N N . VAL A 1 269 ? 8.992 17.159 -7.132 1.00 96.62 269 VAL A N 1
ATOM 2105 C CA . VAL A 1 269 ? 7.817 18.037 -7.076 1.00 96.62 269 VAL A CA 1
ATOM 2106 C C . VAL A 1 269 ? 8.146 19.305 -6.307 1.00 96.62 269 VAL A C 1
ATOM 2108 O O . VAL A 1 269 ? 8.545 19.241 -5.140 1.00 96.62 269 VAL A O 1
ATOM 2111 N N . THR A 1 270 ? 7.912 20.450 -6.942 1.00 97.62 270 THR A N 1
ATOM 2112 C CA . THR A 1 270 ? 8.172 21.781 -6.382 1.00 97.62 270 THR A CA 1
ATOM 2113 C C . THR A 1 270 ? 6.921 22.647 -6.489 1.00 97.62 270 THR A C 1
ATOM 2115 O O . THR A 1 270 ? 6.146 22.530 -7.435 1.00 97.62 270 THR A O 1
ATOM 2118 N N . THR A 1 271 ? 6.674 23.514 -5.513 1.00 98.00 271 THR A N 1
ATOM 2119 C CA . THR A 1 271 ? 5.562 24.471 -5.579 1.00 98.00 271 THR A CA 1
ATOM 2120 C C . THR A 1 271 ? 5.887 25.640 -6.509 1.00 98.00 271 THR A C 1
ATOM 2122 O O . THR A 1 271 ? 6.962 26.231 -6.423 1.00 98.00 271 THR A O 1
ATOM 2125 N N . VAL A 1 272 ? 4.942 26.023 -7.373 1.00 95.50 272 VAL A N 1
ATOM 2126 C CA . VAL A 1 272 ? 5.113 27.182 -8.274 1.00 95.50 272 VAL A CA 1
ATOM 2127 C C . VAL A 1 272 ? 4.812 28.487 -7.531 1.00 95.50 272 VAL A C 1
ATOM 2129 O O . VAL A 1 272 ? 5.553 29.461 -7.619 1.00 95.50 272 VAL A O 1
ATOM 2132 N N . GLY A 1 273 ? 3.720 28.493 -6.767 1.00 95.12 273 GLY A N 1
ATOM 2133 C CA . GLY A 1 273 ? 3.311 29.576 -5.875 1.00 95.12 273 GLY A CA 1
ATOM 2134 C C . GLY A 1 273 ? 3.169 29.083 -4.436 1.00 95.12 273 GLY A C 1
ATOM 2135 O O . GLY A 1 273 ? 3.555 27.962 -4.110 1.00 95.12 273 GLY A O 1
ATOM 2136 N N . SER A 1 274 ? 2.572 29.896 -3.564 1.00 97.12 274 SER A N 1
ATOM 2137 C CA . SER A 1 274 ? 2.126 29.393 -2.262 1.00 97.12 274 SER A CA 1
ATOM 2138 C C . SER A 1 274 ? 1.078 28.299 -2.475 1.00 97.12 274 SER A C 1
ATOM 2140 O O . SER A 1 274 ? 0.169 28.475 -3.286 1.00 97.12 274 SER A O 1
ATOM 2142 N N . ALA A 1 275 ? 1.193 27.185 -1.754 1.00 97.88 275 ALA A N 1
ATOM 2143 C CA . ALA A 1 275 ? 0.291 26.048 -1.908 1.00 97.88 275 ALA A CA 1
ATOM 2144 C C . ALA A 1 275 ? -0.170 25.496 -0.556 1.00 97.88 275 ALA A C 1
ATOM 2146 O O . ALA A 1 275 ? 0.572 25.512 0.433 1.00 97.88 275 ALA A O 1
ATOM 2147 N N . THR A 1 276 ? -1.399 24.978 -0.533 1.00 98.12 276 THR A N 1
ATOM 2148 C CA . THR A 1 276 ? -1.939 24.196 0.583 1.00 98.12 276 THR A CA 1
ATOM 2149 C C . THR A 1 276 ? -2.121 22.754 0.133 1.00 98.12 276 THR A C 1
ATOM 2151 O O . THR A 1 276 ? -2.954 22.469 -0.729 1.00 98.12 276 THR A O 1
ATOM 2154 N N . LEU A 1 277 ? -1.345 21.843 0.718 1.00 98.25 277 LEU A N 1
ATOM 2155 C CA . LEU A 1 277 ? -1.322 20.428 0.355 1.00 98.25 277 LEU A CA 1
ATOM 2156 C C . LEU A 1 277 ? -1.841 19.571 1.510 1.00 98.25 277 LEU A C 1
ATOM 2158 O O . LEU A 1 277 ? -1.484 19.791 2.668 1.00 98.25 277 LEU A O 1
ATOM 2162 N N . LEU A 1 278 ? -2.649 18.566 1.189 1.00 98.00 278 LEU A N 1
ATOM 2163 C CA . LEU A 1 278 ? -3.038 17.510 2.119 1.00 98.00 278 LEU A CA 1
ATOM 2164 C C . LEU A 1 278 ? -2.163 16.287 1.853 1.00 98.00 278 LEU A C 1
ATOM 2166 O O . LEU A 1 278 ? -2.345 15.621 0.837 1.00 98.00 278 LEU A O 1
ATOM 2170 N N . GLU A 1 279 ? -1.218 15.999 2.743 1.00 97.88 279 GLU A N 1
ATOM 2171 C CA . GLU A 1 279 ? -0.426 14.770 2.696 1.00 97.88 279 GLU A CA 1
ATOM 2172 C C . GLU A 1 279 ? -1.170 13.642 3.407 1.00 97.88 279 GLU A C 1
ATOM 2174 O O . GLU A 1 279 ? -1.463 13.733 4.597 1.00 97.88 279 GLU A O 1
ATOM 2179 N N . VAL A 1 280 ? -1.428 12.553 2.694 1.00 95.62 280 VAL A N 1
ATOM 2180 C CA . VAL A 1 280 ? -2.085 11.354 3.204 1.00 95.62 280 VAL A CA 1
ATOM 2181 C C . VAL A 1 280 ? -1.086 10.192 3.213 1.00 95.62 280 VAL A C 1
ATOM 2183 O O . VAL A 1 280 ? -0.606 9.795 2.145 1.00 95.62 280 VAL A O 1
ATOM 2186 N N . PRO A 1 281 ? -0.793 9.594 4.384 1.00 90.62 281 PRO A N 1
ATOM 2187 C CA . PRO A 1 281 ? 0.070 8.419 4.471 1.00 90.62 281 PRO A CA 1
ATOM 2188 C C . PRO A 1 281 ? -0.483 7.232 3.674 1.00 90.62 281 PRO A C 1
ATOM 2190 O O . PRO A 1 281 ? -1.694 6.986 3.672 1.00 90.62 281 PRO A O 1
ATOM 2193 N N . ARG A 1 282 ? 0.400 6.421 3.076 1.00 87.50 282 ARG A N 1
ATOM 2194 C CA . ARG A 1 282 ? 0.017 5.249 2.265 1.00 87.50 282 ARG A CA 1
ATOM 2195 C C . ARG A 1 282 ? -1.000 4.342 2.946 1.00 87.50 282 ARG A C 1
ATOM 2197 O O . ARG A 1 282 ? -1.981 3.949 2.326 1.00 87.50 282 ARG A O 1
ATOM 2204 N N . LYS A 1 283 ? -0.800 4.031 4.229 1.00 81.62 283 LYS A N 1
ATOM 2205 C CA . LYS A 1 283 ? -1.708 3.167 4.999 1.00 81.62 283 LYS A CA 1
ATOM 2206 C C . LYS A 1 283 ? -3.129 3.734 5.081 1.00 81.62 283 LYS A C 1
ATOM 2208 O O . LYS A 1 283 ? -4.082 2.977 4.919 1.00 81.62 283 LYS A O 1
ATOM 2213 N N . ALA A 1 284 ? -3.268 5.044 5.292 1.00 86.69 284 ALA A N 1
ATOM 2214 C CA . ALA A 1 284 ? -4.565 5.717 5.340 1.00 86.69 284 ALA A CA 1
ATOM 2215 C C . ALA A 1 284 ? -5.243 5.704 3.961 1.00 86.69 284 ALA A C 1
ATOM 2217 O O . ALA A 1 284 ? -6.427 5.395 3.855 1.00 86.69 284 ALA A O 1
ATOM 2218 N N . MET A 1 285 ? -4.477 5.942 2.893 1.00 92.12 285 MET A N 1
ATOM 2219 C CA . MET A 1 285 ? -4.994 5.919 1.523 1.00 92.12 285 MET A CA 1
ATOM 2220 C C . MET A 1 285 ? -5.421 4.515 1.072 1.00 92.12 285 MET A C 1
ATOM 2222 O O . MET A 1 285 ? -6.513 4.353 0.538 1.00 92.12 285 MET A O 1
ATOM 2226 N N . LEU A 1 286 ? -4.601 3.484 1.319 1.00 87.44 286 LEU A N 1
ATOM 2227 C CA . LEU A 1 286 ? -4.945 2.090 1.003 1.00 87.44 286 LEU A CA 1
ATOM 2228 C C . LEU A 1 286 ? -6.197 1.647 1.761 1.00 87.44 286 LEU A C 1
ATOM 2230 O O . LEU A 1 286 ? -7.056 0.967 1.201 1.00 87.44 286 LEU A O 1
ATOM 2234 N N . ARG A 1 287 ? -6.326 2.075 3.021 1.00 83.81 287 ARG A N 1
ATOM 2235 C CA . ARG A 1 287 ? -7.531 1.843 3.809 1.00 83.81 287 ARG A CA 1
ATOM 2236 C C . ARG A 1 287 ? -8.741 2.532 3.191 1.00 83.81 287 ARG A C 1
ATOM 2238 O O . ARG A 1 287 ? -9.777 1.889 3.059 1.00 83.81 287 ARG A O 1
ATOM 2245 N N . LEU A 1 288 ? -8.624 3.793 2.783 1.00 89.81 288 LEU A N 1
ATOM 2246 C CA . LEU A 1 288 ? -9.714 4.488 2.104 1.00 89.81 288 LEU A CA 1
ATOM 2247 C C . LEU A 1 288 ? -10.109 3.758 0.813 1.00 89.81 288 LEU A C 1
ATOM 2249 O O . LEU A 1 288 ? -11.281 3.476 0.626 1.00 89.81 288 LEU A O 1
ATOM 2253 N N . MET A 1 289 ? -9.152 3.344 -0.022 1.00 90.88 289 MET A N 1
ATOM 2254 C CA . MET A 1 289 ? -9.425 2.583 -1.253 1.00 90.88 289 MET A CA 1
ATOM 2255 C C . MET A 1 289 ? -10.146 1.250 -1.001 1.00 90.88 289 MET A C 1
ATOM 2257 O O . MET A 1 289 ? -10.998 0.850 -1.791 1.00 90.88 289 MET A O 1
ATOM 2261 N N . ALA A 1 290 ? -9.812 0.545 0.082 1.00 86.00 290 ALA A N 1
ATOM 2262 C CA . ALA A 1 290 ? -10.474 -0.712 0.432 1.00 86.00 290 ALA A CA 1
ATOM 2263 C C . ALA A 1 290 ? -11.949 -0.514 0.825 1.00 86.00 290 ALA A C 1
ATOM 2265 O O . ALA A 1 290 ? -12.771 -1.416 0.630 1.00 86.00 290 ALA A O 1
ATOM 2266 N N . ASN A 1 291 ? -12.274 0.661 1.372 1.00 84.19 291 ASN A N 1
ATOM 2267 C CA . ASN A 1 291 ? -13.599 1.008 1.883 1.00 84.19 291 ASN A CA 1
ATOM 2268 C C . ASN A 1 291 ? -14.439 1.834 0.906 1.00 84.19 291 ASN A C 1
ATOM 2270 O O . ASN A 1 291 ? -15.656 1.767 0.961 1.00 84.19 291 ASN A O 1
ATOM 2274 N N . GLU A 1 292 ? -13.810 2.556 -0.014 1.00 89.62 292 GLU A N 1
ATOM 2275 C CA . GLU A 1 292 ? -14.472 3.441 -0.967 1.00 89.62 292 GLU A CA 1
ATOM 2276 C C . GLU A 1 292 ? -14.137 3.002 -2.400 1.00 89.62 292 GLU A C 1
ATOM 2278 O O . GLU A 1 292 ? -13.141 3.444 -2.986 1.00 89.62 292 GLU A O 1
ATOM 2283 N N . PRO A 1 293 ? -14.952 2.116 -3.009 1.00 89.31 293 PRO A N 1
ATOM 2284 C CA . PRO A 1 293 ? -14.746 1.673 -4.383 1.00 89.31 293 PRO A CA 1
ATOM 2285 C C . PRO A 1 293 ? -14.603 2.807 -5.417 1.00 89.31 293 PRO A C 1
ATOM 2287 O O . PRO A 1 293 ? -13.781 2.629 -6.319 1.00 89.31 293 PRO A O 1
ATOM 2290 N N . PRO A 1 294 ? -15.328 3.947 -5.329 1.00 91.50 294 PRO A N 1
ATOM 2291 C CA . PRO A 1 294 ? -15.122 5.076 -6.241 1.00 91.50 294 PRO A CA 1
ATOM 2292 C C . PRO A 1 294 ? -13.696 5.639 -6.174 1.00 91.50 294 PRO A C 1
ATOM 2294 O O . PRO A 1 294 ? -13.049 5.799 -7.206 1.00 91.50 294 PRO A O 1
ATOM 2297 N N . VAL A 1 295 ? -13.153 5.817 -4.963 1.00 93.94 295 VAL A N 1
ATOM 2298 C CA . VAL A 1 295 ? -11.766 6.266 -4.732 1.00 93.94 295 VAL A CA 1
ATOM 2299 C C . VAL A 1 295 ? -10.772 5.296 -5.356 1.00 93.94 295 VAL A C 1
ATOM 2301 O O . VAL A 1 295 ? -9.830 5.714 -6.032 1.00 93.94 295 VAL A O 1
ATOM 2304 N N . LYS A 1 296 ? -10.978 3.987 -5.142 1.00 91.00 296 LYS A N 1
ATOM 2305 C CA . LYS A 1 296 ? -10.117 2.954 -5.724 1.00 91.00 296 LYS A CA 1
ATOM 2306 C C . LYS A 1 296 ? -10.103 3.046 -7.248 1.00 91.00 296 LYS A C 1
ATOM 2308 O O . LYS A 1 296 ? -9.023 3.069 -7.827 1.00 91.00 296 LYS A O 1
ATOM 2313 N N . ARG A 1 297 ? -11.281 3.100 -7.882 1.00 90.06 297 ARG A N 1
ATOM 2314 C CA . ARG A 1 297 ? -11.404 3.186 -9.347 1.00 90.06 297 ARG A CA 1
ATOM 2315 C C . ARG A 1 297 ? -10.715 4.434 -9.882 1.00 90.06 297 ARG A C 1
ATOM 2317 O O . ARG A 1 297 ? -9.875 4.315 -10.760 1.00 90.06 297 ARG A O 1
ATOM 2324 N N . PHE A 1 298 ? -10.991 5.593 -9.292 1.00 92.50 298 PHE A N 1
ATOM 2325 C CA . PHE A 1 298 ? -10.416 6.861 -9.731 1.00 92.50 298 PHE A CA 1
ATOM 2326 C C . PHE A 1 298 ? -8.881 6.887 -9.620 1.00 92.50 298 PHE A C 1
ATOM 2328 O O . PHE A 1 298 ? -8.196 7.346 -10.537 1.00 92.50 298 PHE A O 1
ATOM 2335 N N . LEU A 1 299 ? -8.312 6.356 -8.527 1.00 92.56 299 LEU A N 1
ATOM 2336 C CA . LEU A 1 299 ? -6.856 6.218 -8.388 1.00 92.56 299 LEU A CA 1
ATOM 2337 C C . LEU A 1 299 ? -6.257 5.197 -9.347 1.00 92.56 299 LEU A C 1
ATOM 2339 O O . LEU A 1 299 ? -5.187 5.457 -9.892 1.00 92.56 299 LEU A O 1
ATOM 2343 N N . ASP A 1 300 ? -6.908 4.047 -9.528 1.00 90.56 300 ASP A N 1
ATOM 2344 C CA . ASP A 1 300 ? -6.458 3.017 -10.463 1.00 90.56 300 ASP A CA 1
ATOM 2345 C C . ASP A 1 300 ? -6.421 3.579 -11.890 1.00 90.56 300 ASP A C 1
ATOM 2347 O O . ASP A 1 300 ? -5.386 3.510 -12.546 1.00 90.56 300 ASP A O 1
ATOM 2351 N N . GLU A 1 301 ? -7.509 4.202 -12.347 1.00 91.44 301 GLU A N 1
ATOM 2352 C CA . GLU A 1 301 ? -7.612 4.797 -13.681 1.00 91.44 301 GLU A CA 1
ATOM 2353 C C . GLU A 1 301 ? -6.585 5.917 -13.877 1.00 91.44 301 GLU A C 1
ATOM 2355 O O . GLU A 1 301 ? -5.872 5.936 -14.880 1.00 91.44 301 GLU A O 1
ATOM 2360 N N . THR A 1 302 ? -6.430 6.811 -12.893 1.00 91.19 302 THR A N 1
ATOM 2361 C CA . THR A 1 302 ? -5.437 7.892 -12.977 1.00 91.19 302 THR A CA 1
ATOM 2362 C C . THR A 1 302 ? -4.009 7.346 -13.018 1.00 91.19 302 THR A C 1
ATOM 2364 O O . THR A 1 302 ? -3.194 7.823 -13.808 1.00 91.19 302 THR A O 1
ATOM 2367 N N . PHE A 1 303 ? -3.696 6.329 -12.206 1.00 90.38 303 PHE A N 1
ATOM 2368 C CA . PHE A 1 303 ? -2.395 5.656 -12.221 1.00 90.38 303 PHE A CA 1
ATOM 2369 C C . PHE A 1 303 ? -2.112 5.032 -13.588 1.00 90.38 303 PHE A C 1
ATOM 2371 O O . PHE A 1 303 ? -1.019 5.199 -14.129 1.00 90.38 303 PHE A O 1
ATOM 2378 N N . ILE A 1 304 ? -3.089 4.327 -14.162 1.00 90.50 304 ILE A N 1
ATOM 2379 C CA . ILE A 1 304 ? -2.945 3.673 -15.465 1.00 90.50 304 ILE A CA 1
ATOM 2380 C C . ILE A 1 304 ? -2.746 4.721 -16.557 1.00 90.50 304 ILE A C 1
ATOM 2382 O O . ILE A 1 304 ? -1.772 4.621 -17.300 1.00 90.50 304 ILE A O 1
ATOM 2386 N N . ALA A 1 305 ? -3.598 5.748 -16.611 1.00 90.69 305 ALA A N 1
ATOM 2387 C CA . ALA A 1 305 ? -3.505 6.817 -17.601 1.00 90.69 305 ALA A CA 1
ATOM 2388 C C . ALA A 1 305 ? -2.136 7.510 -17.542 1.00 90.69 305 ALA A C 1
ATOM 2390 O O . ALA A 1 305 ? -1.434 7.576 -18.547 1.00 90.69 305 ALA A O 1
ATOM 2391 N N . ARG A 1 306 ? -1.690 7.926 -16.348 1.00 88.00 306 ARG A N 1
ATOM 2392 C CA . ARG A 1 306 ? -0.374 8.562 -16.161 1.00 88.00 306 ARG A CA 1
ATOM 2393 C C . ARG A 1 306 ? 0.782 7.634 -16.515 1.00 88.00 306 ARG A C 1
ATOM 2395 O O . ARG A 1 306 ? 1.759 8.083 -17.107 1.00 88.00 306 ARG A O 1
ATOM 2402 N N . THR A 1 307 ? 0.680 6.345 -16.190 1.00 85.75 307 THR A N 1
ATOM 2403 C CA . THR A 1 307 ? 1.722 5.371 -16.543 1.00 85.75 307 THR A CA 1
ATOM 2404 C C . THR A 1 307 ? 1.798 5.161 -18.051 1.00 85.75 307 THR A C 1
ATOM 2406 O O . THR A 1 307 ? 2.897 5.117 -18.594 1.00 85.75 307 THR A O 1
ATOM 2409 N N . ILE A 1 308 ? 0.656 5.067 -18.736 1.00 85.31 308 ILE A N 1
ATOM 2410 C CA . ILE A 1 308 ? 0.573 4.966 -20.199 1.00 85.31 308 ILE A CA 1
ATOM 2411 C C . ILE A 1 308 ? 1.187 6.212 -20.842 1.00 85.31 308 ILE A C 1
ATOM 2413 O O . ILE A 1 308 ? 2.092 6.073 -21.660 1.00 85.31 308 ILE A O 1
ATOM 2417 N N . THR A 1 309 ? 0.780 7.414 -20.423 1.00 84.50 309 THR A N 1
ATOM 2418 C CA . THR A 1 309 ? 1.341 8.678 -20.929 1.00 84.50 309 THR A CA 1
ATOM 2419 C C . THR A 1 309 ? 2.850 8.767 -20.692 1.00 84.50 309 THR A C 1
ATOM 2421 O O . THR A 1 309 ? 3.591 9.170 -21.583 1.00 84.50 309 THR A O 1
ATOM 2424 N N . HIS A 1 310 ? 3.338 8.341 -19.522 1.00 79.62 310 HIS A N 1
ATOM 2425 C CA . HIS A 1 310 ? 4.768 8.365 -19.209 1.00 79.62 310 HIS A CA 1
ATOM 2426 C C . HIS A 1 310 ? 5.577 7.329 -20.007 1.00 79.62 310 HIS A C 1
ATOM 2428 O O . HIS A 1 310 ? 6.657 7.637 -20.510 1.00 79.62 310 HIS A O 1
ATOM 2434 N N . LEU A 1 311 ? 5.071 6.099 -20.146 1.00 77.44 311 LEU A N 1
ATOM 2435 C CA . LEU A 1 311 ? 5.743 5.038 -20.907 1.00 77.44 311 LEU A CA 1
ATOM 2436 C C . LEU A 1 311 ? 5.748 5.315 -22.411 1.00 77.44 311 LEU A C 1
ATOM 2438 O O . LEU A 1 311 ? 6.687 4.926 -23.109 1.00 77.44 311 LEU A O 1
ATOM 2442 N N . PHE A 1 312 ? 4.702 5.971 -22.906 1.00 78.12 312 PHE A N 1
ATOM 2443 C CA . PHE A 1 312 ? 4.427 6.159 -24.322 1.00 78.12 312 PHE A CA 1
ATOM 2444 C C . PHE A 1 312 ? 4.216 7.645 -24.624 1.00 78.12 312 PHE A C 1
ATOM 2446 O O . PHE A 1 312 ? 3.128 8.025 -25.037 1.00 78.12 312 PHE A O 1
ATOM 2453 N N . ARG A 1 313 ? 5.269 8.451 -24.410 1.00 67.75 313 ARG A N 1
ATOM 2454 C CA . ARG A 1 313 ? 5.357 9.935 -24.432 1.00 67.75 313 ARG A CA 1
ATOM 2455 C C . ARG A 1 313 ? 4.522 10.732 -25.461 1.00 67.75 313 ARG A C 1
ATOM 2457 O O . ARG A 1 313 ? 4.377 11.933 -25.280 1.00 67.75 313 ARG A O 1
ATOM 2464 N N . ASP A 1 314 ? 3.939 10.092 -26.471 1.00 72.50 314 ASP A N 1
ATOM 2465 C CA . ASP A 1 314 ? 3.115 10.698 -27.525 1.00 72.50 314 ASP A CA 1
ATOM 2466 C C . ASP A 1 314 ? 1.604 10.412 -27.397 1.00 72.50 314 ASP A C 1
ATOM 2468 O O . ASP A 1 314 ? 0.829 10.818 -28.263 1.00 72.50 314 ASP A O 1
ATOM 2472 N N . ILE A 1 315 ? 1.162 9.689 -26.361 1.00 82.88 315 ILE A N 1
ATOM 2473 C CA . ILE A 1 315 ? -0.263 9.405 -26.149 1.00 82.88 315 ILE A CA 1
ATOM 2474 C C . ILE A 1 315 ? -0.956 10.605 -25.496 1.00 82.88 315 ILE A C 1
ATOM 2476 O O . ILE A 1 315 ? -0.567 11.040 -24.410 1.00 82.88 315 ILE A O 1
ATOM 2480 N N . ASP A 1 316 ? -2.027 11.095 -26.130 1.00 85.31 316 ASP A N 1
ATOM 2481 C CA . ASP A 1 316 ? -2.867 12.150 -25.562 1.00 85.31 316 ASP A CA 1
ATOM 2482 C C . ASP A 1 316 ? -3.584 11.698 -24.278 1.00 85.31 316 ASP A C 1
ATOM 2484 O O . ASP A 1 316 ? -3.980 10.540 -24.127 1.00 85.31 316 ASP A O 1
ATOM 2488 N N . GLU A 1 317 ? -3.731 12.624 -23.328 1.00 84.38 317 GLU A N 1
ATOM 2489 C CA . GLU A 1 317 ? -4.241 12.325 -21.985 1.00 84.38 317 GLU A CA 1
ATOM 2490 C C . GLU A 1 317 ? -5.671 11.762 -22.009 1.00 84.38 317 GLU A C 1
ATOM 2492 O O . GLU A 1 317 ? -6.001 10.875 -21.221 1.00 84.38 317 GLU A O 1
ATOM 2497 N N . ASP A 1 318 ? -6.513 12.235 -22.930 1.00 88.56 318 ASP A N 1
ATOM 2498 C CA . ASP A 1 318 ? -7.902 11.787 -23.052 1.00 88.56 318 ASP A CA 1
ATOM 2499 C C . ASP A 1 318 ? -7.981 10.337 -23.535 1.00 88.56 318 ASP A C 1
ATOM 2501 O O . ASP A 1 318 ? -8.730 9.532 -22.977 1.00 88.56 318 ASP A O 1
ATOM 2505 N N . PHE A 1 319 ? -7.152 9.956 -24.506 1.00 89.94 319 PHE A N 1
ATOM 2506 C CA . PHE A 1 319 ? -7.050 8.568 -24.934 1.00 89.94 319 PHE A CA 1
ATOM 2507 C C . PHE A 1 319 ? -6.412 7.671 -23.869 1.00 89.94 319 PHE A C 1
ATOM 2509 O O . PHE A 1 319 ? -6.847 6.536 -23.679 1.00 89.94 319 PHE A O 1
ATOM 2516 N N . ALA A 1 320 ? -5.417 8.165 -23.124 1.00 90.50 320 ALA A N 1
ATOM 2517 C CA . ALA A 1 320 ? -4.855 7.420 -21.998 1.00 90.50 320 ALA A CA 1
ATOM 2518 C C . ALA A 1 320 ? -5.918 7.130 -20.923 1.00 90.50 320 ALA A C 1
ATOM 2520 O O . ALA A 1 320 ? -5.953 6.022 -20.385 1.00 90.50 320 ALA A O 1
ATOM 2521 N N . LYS A 1 321 ? -6.816 8.086 -20.647 1.00 90.56 321 LYS A N 1
ATOM 2522 C CA . LYS A 1 321 ? -7.982 7.892 -19.766 1.00 90.56 321 LYS A CA 1
ATOM 2523 C C . LYS A 1 321 ? -8.975 6.883 -20.340 1.00 90.56 321 LYS A C 1
ATOM 2525 O O . LYS A 1 321 ? -9.455 6.027 -19.600 1.00 90.56 321 LYS A O 1
ATOM 2530 N N . GLU A 1 322 ? -9.250 6.933 -21.644 1.00 91.50 322 GLU A N 1
ATOM 2531 C CA . GLU A 1 322 ? -10.114 5.952 -22.313 1.00 91.50 322 GLU A CA 1
ATOM 2532 C C . GLU A 1 322 ? -9.563 4.524 -22.170 1.00 91.50 322 GLU A C 1
ATOM 2534 O O . GLU A 1 322 ? -10.292 3.611 -21.778 1.00 91.50 322 GLU A O 1
ATOM 2539 N N . LEU A 1 323 ? -8.265 4.333 -22.430 1.00 90.50 323 LEU A N 1
ATOM 2540 C CA . LEU A 1 323 ? -7.596 3.046 -22.235 1.00 90.50 323 LEU A CA 1
ATOM 2541 C C . LEU A 1 323 ? -7.612 2.615 -20.768 1.00 90.50 323 LEU A C 1
ATOM 2543 O O . LEU A 1 323 ? -7.858 1.446 -20.478 1.00 90.50 323 LEU A O 1
ATOM 2547 N N . ALA A 1 324 ? -7.371 3.544 -19.841 1.00 91.88 324 ALA A N 1
ATOM 2548 C CA . ALA A 1 324 ? -7.382 3.260 -18.412 1.00 91.88 324 ALA A CA 1
ATOM 2549 C C . ALA A 1 324 ? -8.742 2.742 -17.929 1.00 91.88 324 ALA A C 1
ATOM 2551 O O . ALA A 1 324 ? -8.778 1.808 -17.131 1.00 91.88 324 ALA A O 1
ATOM 2552 N N . HIS A 1 325 ? -9.843 3.284 -18.456 1.00 91.06 325 HIS A N 1
ATOM 2553 C CA . HIS A 1 325 ? -11.197 2.838 -18.126 1.00 91.06 325 HIS A CA 1
ATOM 2554 C C . HIS A 1 325 ? -11.509 1.416 -18.627 1.00 91.06 325 HIS A C 1
ATOM 2556 O O . HIS A 1 325 ? -12.307 0.695 -18.029 1.00 91.06 325 HIS A O 1
ATOM 2562 N N . ARG A 1 326 ? -10.877 0.991 -19.728 1.00 90.81 326 ARG A N 1
ATOM 2563 C CA . ARG A 1 326 ? -11.040 -0.354 -20.314 1.00 90.81 326 ARG A CA 1
ATOM 2564 C C . ARG A 1 326 ? -10.052 -1.382 -19.761 1.00 90.81 326 ARG A C 1
ATOM 2566 O O . ARG A 1 326 ? -10.252 -2.584 -19.936 1.00 90.81 326 ARG A O 1
ATOM 2573 N N . ALA A 1 327 ? -8.983 -0.919 -19.119 1.00 91.38 327 ALA A N 1
ATOM 2574 C CA . ALA A 1 327 ? -7.932 -1.769 -18.590 1.00 91.38 327 ALA A CA 1
ATOM 2575 C C . ALA A 1 327 ? -8.430 -2.623 -17.413 1.00 91.38 327 ALA A C 1
ATOM 2577 O O . ALA A 1 327 ? -9.206 -2.185 -16.566 1.00 91.38 327 ALA A O 1
ATOM 2578 N N . GLU A 1 328 ? -7.928 -3.852 -17.318 1.00 90.94 328 GLU A N 1
ATOM 2579 C CA . GLU A 1 328 ? -8.250 -4.756 -16.210 1.00 90.94 328 GLU A CA 1
ATOM 2580 C C . GLU A 1 328 ? -7.059 -4.882 -15.260 1.00 90.94 328 GLU A C 1
ATOM 2582 O O . GLU A 1 328 ? -5.921 -4.993 -15.698 1.00 90.94 328 GLU A O 1
ATOM 2587 N N . SER A 1 329 ? -7.297 -4.935 -13.950 1.00 90.25 329 SER A N 1
ATOM 2588 C CA . SER A 1 329 ? -6.245 -5.245 -12.969 1.00 90.25 329 SER A CA 1
ATOM 2589 C C . SER A 1 329 ? -6.349 -6.700 -12.511 1.00 90.25 329 SER A C 1
ATOM 2591 O O . SER A 1 329 ? -7.428 -7.149 -12.120 1.00 90.25 329 SER A O 1
ATOM 2593 N N . LYS A 1 330 ? -5.235 -7.445 -12.508 1.00 94.12 330 LYS A N 1
ATOM 2594 C CA . LYS A 1 330 ? -5.159 -8.809 -11.946 1.00 94.12 330 LYS A CA 1
ATOM 2595 C C . LYS A 1 330 ? -4.022 -8.935 -10.941 1.00 94.12 330 LYS A C 1
ATOM 2597 O O . LYS A 1 330 ? -2.955 -8.353 -11.108 1.00 94.12 330 LYS A O 1
ATOM 2602 N N . SER A 1 331 ? -4.258 -9.727 -9.899 1.00 92.00 331 SER A N 1
ATOM 2603 C CA . SER A 1 331 ? -3.285 -10.037 -8.848 1.00 92.00 331 SER A CA 1
ATOM 2604 C C . SER A 1 331 ? -2.848 -11.495 -8.926 1.00 92.00 331 SER A C 1
ATOM 2606 O O . SER A 1 331 ? -3.689 -12.378 -9.055 1.00 92.00 331 SER A O 1
ATOM 2608 N N . PHE A 1 332 ? -1.551 -11.725 -8.756 1.00 93.56 332 PHE A N 1
ATOM 2609 C CA . PHE A 1 332 ? -0.888 -13.024 -8.789 1.00 93.56 332 PHE A CA 1
ATOM 2610 C C . PHE A 1 332 ? -0.103 -13.245 -7.491 1.00 93.56 332 PHE A C 1
ATOM 2612 O O . PHE A 1 332 ? 0.532 -12.324 -6.962 1.00 93.56 332 PHE A O 1
ATOM 2619 N N . LYS A 1 333 ? -0.138 -14.463 -6.950 1.00 90.75 333 LYS A N 1
ATOM 2620 C CA . LYS A 1 333 ? 0.681 -14.879 -5.799 1.00 90.75 333 LYS A CA 1
ATOM 2621 C C . LYS A 1 333 ? 2.109 -15.213 -6.248 1.00 90.75 333 LYS A C 1
ATOM 2623 O O . LYS A 1 333 ? 2.360 -15.461 -7.422 1.00 90.75 333 LYS A O 1
ATOM 2628 N N . LYS A 1 334 ? 3.059 -15.272 -5.305 1.00 84.50 334 LYS A N 1
ATOM 2629 C CA . LYS A 1 334 ? 4.417 -15.779 -5.581 1.00 84.50 334 LYS A CA 1
ATOM 2630 C C . LYS A 1 334 ? 4.337 -17.180 -6.205 1.00 84.50 334 LYS A C 1
ATOM 2632 O O . LYS A 1 334 ? 3.662 -18.048 -5.659 1.00 84.50 334 LYS A O 1
ATOM 2637 N N . GLY A 1 335 ? 5.045 -17.383 -7.312 1.00 86.88 335 GLY A N 1
ATOM 2638 C CA . GLY A 1 335 ? 5.095 -18.632 -8.073 1.00 86.88 335 GLY A CA 1
ATOM 2639 C C . GLY A 1 335 ? 3.935 -18.835 -9.051 1.00 86.88 335 GLY A C 1
ATOM 2640 O O . GLY A 1 335 ? 3.951 -19.804 -9.803 1.00 86.88 335 GLY A O 1
ATOM 2641 N N . GLU A 1 336 ? 2.938 -17.948 -9.069 1.00 95.94 336 GLU A N 1
ATOM 2642 C CA . GLU A 1 336 ? 1.801 -18.070 -9.979 1.00 95.94 336 GLU A CA 1
ATOM 2643 C C . GLU A 1 336 ? 2.202 -17.681 -11.410 1.00 95.94 336 GLU A C 1
ATOM 2645 O O . GLU A 1 336 ? 2.865 -16.663 -11.638 1.00 95.94 336 GLU A O 1
ATOM 2650 N N . VAL A 1 337 ? 1.821 -18.519 -12.376 1.00 96.62 337 VAL A N 1
ATOM 2651 C CA . VAL A 1 337 ? 2.118 -18.320 -13.799 1.00 96.62 337 VAL A CA 1
ATOM 2652 C C . VAL A 1 337 ? 1.102 -17.348 -14.393 1.00 96.62 337 VAL A C 1
ATOM 2654 O O . VAL A 1 337 ? -0.100 -17.579 -14.293 1.00 96.62 337 VAL A O 1
ATOM 2657 N N . ILE A 1 338 ? 1.586 -16.282 -15.032 1.00 97.25 338 ILE A N 1
ATOM 2658 C CA . ILE A 1 338 ? 0.747 -15.267 -15.687 1.00 97.25 338 ILE A CA 1
ATOM 2659 C C . ILE A 1 338 ? 0.326 -15.742 -17.082 1.00 97.25 338 ILE A C 1
ATOM 2661 O O . ILE A 1 338 ? -0.849 -15.667 -17.428 1.00 97.25 338 ILE A O 1
ATOM 2665 N N . PHE A 1 339 ? 1.278 -16.256 -17.862 1.00 97.12 339 PHE A N 1
ATOM 2666 C CA . PHE A 1 339 ? 1.051 -16.995 -19.108 1.00 97.12 339 PHE A CA 1
ATOM 2667 C C . PHE A 1 339 ? 2.243 -17.915 -19.389 1.00 97.12 339 PHE A C 1
ATOM 2669 O O . PHE A 1 339 ? 3.344 -17.691 -18.870 1.00 97.12 339 PHE A O 1
ATOM 2676 N N . LYS A 1 340 ? 2.038 -18.940 -20.217 1.00 95.94 340 LYS A N 1
ATOM 2677 C CA . LYS A 1 340 ? 3.063 -19.910 -20.615 1.00 95.94 340 LYS A CA 1
ATOM 2678 C C . LYS A 1 340 ? 3.585 -19.641 -22.020 1.00 95.94 340 LYS A C 1
ATOM 2680 O O . LYS A 1 340 ? 2.894 -19.087 -22.869 1.00 95.94 340 LYS A O 1
ATOM 2685 N N . GLU A 1 341 ? 4.816 -20.075 -22.265 1.00 93.75 341 GLU A N 1
ATOM 2686 C CA . GLU A 1 341 ? 5.376 -20.179 -23.611 1.00 93.75 341 GLU A CA 1
ATOM 2687 C C . GLU A 1 341 ? 4.438 -20.990 -24.521 1.00 93.75 341 GLU A C 1
ATOM 2689 O O . GLU A 1 341 ? 3.962 -22.062 -24.143 1.00 93.75 341 GLU A O 1
ATOM 2694 N N . GLY A 1 342 ? 4.173 -20.472 -25.720 1.00 93.75 342 GLY A N 1
ATOM 2695 C CA . GLY A 1 342 ? 3.287 -21.087 -26.708 1.00 93.75 342 GLY A CA 1
ATOM 2696 C C . GLY A 1 342 ? 1.806 -20.711 -26.587 1.00 93.75 342 GLY A C 1
ATOM 2697 O O . GLY A 1 342 ? 1.067 -20.948 -27.550 1.00 93.75 342 GLY A O 1
ATOM 2698 N N . ASP A 1 343 ? 1.374 -20.100 -25.476 1.00 95.69 343 ASP A N 1
ATOM 2699 C CA . ASP A 1 343 ? 0.010 -19.572 -25.330 1.00 95.69 343 ASP A CA 1
ATOM 2700 C C . ASP A 1 343 ? -0.266 -18.492 -26.386 1.00 95.69 343 ASP A C 1
ATOM 2702 O O . ASP A 1 343 ? 0.653 -17.857 -26.904 1.00 95.69 343 ASP A O 1
ATOM 2706 N N . VAL A 1 344 ? -1.534 -18.253 -26.716 1.00 95.12 344 VAL A N 1
ATOM 2707 C CA . VAL A 1 344 ? -1.906 -17.175 -27.644 1.00 95.12 344 VAL A CA 1
ATOM 2708 C C . VAL A 1 344 ? -1.728 -15.813 -26.963 1.00 95.12 344 VAL A C 1
ATOM 2710 O O . VAL A 1 344 ? -2.103 -15.619 -25.809 1.00 95.12 344 VAL A O 1
ATOM 2713 N N . GLY A 1 345 ? -1.140 -14.859 -27.683 1.00 93.56 345 GLY A N 1
ATOM 2714 C CA . GLY A 1 345 ? -1.002 -13.469 -27.274 1.00 93.56 345 GLY A CA 1
ATOM 2715 C C . GLY A 1 345 ? -2.326 -12.716 -27.321 1.00 93.56 345 GLY A C 1
ATOM 2716 O O . GLY A 1 345 ? -2.762 -12.300 -28.388 1.00 93.56 345 GLY A O 1
ATOM 2717 N N . ASP A 1 346 ? -2.942 -12.512 -26.162 1.00 93.38 346 ASP A N 1
ATOM 2718 C CA . ASP A 1 346 ? -4.268 -11.902 -25.993 1.00 93.38 346 ASP A CA 1
ATOM 2719 C C . ASP A 1 346 ? -4.251 -10.540 -25.273 1.00 93.38 346 ASP A C 1
ATOM 2721 O O . ASP A 1 346 ? -5.226 -9.789 -25.325 1.00 93.38 346 ASP A O 1
ATOM 2725 N N . ALA A 1 347 ? -3.146 -10.209 -24.605 1.00 94.88 347 ALA A N 1
ATOM 2726 C CA . ALA A 1 347 ? -3.008 -8.993 -23.808 1.00 94.88 347 ALA A CA 1
ATOM 2727 C C . ALA A 1 347 ? -1.554 -8.518 -23.645 1.00 94.88 347 ALA A C 1
ATOM 2729 O O . ALA A 1 347 ? -0.598 -9.304 -23.717 1.00 94.88 347 ALA A O 1
ATOM 2730 N N . PHE A 1 348 ? -1.417 -7.219 -23.393 1.00 94.38 348 PHE A N 1
ATOM 2731 C CA . PHE A 1 348 ? -0.219 -6.519 -22.945 1.00 94.38 348 PHE A CA 1
ATOM 2732 C C . PHE A 1 348 ? -0.315 -6.292 -21.433 1.00 94.38 348 PHE A C 1
ATOM 2734 O O . PHE A 1 348 ? -1.394 -5.980 -20.929 1.00 94.38 348 PHE A O 1
ATOM 2741 N N . TYR A 1 349 ? 0.797 -6.427 -20.709 1.00 95.75 349 TYR A N 1
ATOM 2742 C CA . TYR A 1 349 ? 0.807 -6.359 -19.248 1.00 95.75 349 TYR A CA 1
ATOM 2743 C C . TYR A 1 349 ? 1.770 -5.289 -18.753 1.00 95.75 349 TYR A C 1
ATOM 2745 O O . TYR A 1 349 ? 2.962 -5.323 -19.054 1.00 95.75 349 TYR A O 1
ATOM 2753 N N . LEU A 1 350 ? 1.262 -4.391 -17.919 1.00 92.81 350 LEU A N 1
ATOM 2754 C CA . LEU A 1 350 ? 2.028 -3.410 -17.164 1.00 92.81 350 LEU A CA 1
ATOM 2755 C C . LEU A 1 350 ? 2.091 -3.845 -15.698 1.00 92.81 350 LEU A C 1
ATOM 2757 O O . LEU A 1 350 ? 1.063 -4.101 -15.078 1.00 92.81 350 LEU A O 1
ATOM 2761 N N . ILE A 1 351 ? 3.282 -3.910 -15.111 1.00 90.75 351 ILE A N 1
ATOM 2762 C CA . ILE A 1 351 ? 3.445 -4.315 -13.713 1.00 90.75 351 ILE A CA 1
ATOM 2763 C C . ILE A 1 351 ? 3.169 -3.108 -12.827 1.00 90.75 351 ILE A C 1
ATOM 2765 O O . ILE A 1 351 ? 3.969 -2.177 -12.772 1.00 90.75 351 ILE A O 1
ATOM 2769 N N . ARG A 1 352 ? 2.055 -3.129 -12.100 1.00 89.44 352 ARG A N 1
ATOM 2770 C CA . ARG A 1 352 ? 1.699 -2.070 -11.153 1.00 89.44 352 ARG A CA 1
ATOM 2771 C C . ARG A 1 352 ? 2.535 -2.173 -9.887 1.00 89.44 352 ARG A C 1
ATOM 2773 O O . ARG A 1 352 ? 3.159 -1.200 -9.485 1.00 89.44 352 ARG A O 1
ATOM 2780 N N . SER A 1 353 ? 2.551 -3.350 -9.272 1.00 85.06 353 SER A N 1
ATOM 2781 C CA . SER A 1 353 ? 3.295 -3.636 -8.044 1.00 85.06 353 SER A CA 1
ATOM 2782 C C . SER A 1 353 ? 3.829 -5.067 -8.080 1.00 85.06 353 SER A C 1
ATOM 2784 O O . SER A 1 353 ? 3.276 -5.930 -8.760 1.00 85.06 353 SER A O 1
ATOM 2786 N N . GLY A 1 354 ? 4.919 -5.331 -7.363 1.00 80.38 354 GLY A N 1
ATOM 2787 C CA . GLY A 1 354 ? 5.561 -6.646 -7.348 1.00 80.38 354 GLY A CA 1
ATOM 2788 C C . GLY A 1 354 ? 6.639 -6.817 -8.421 1.00 80.38 354 GLY A C 1
ATOM 2789 O O . GLY A 1 354 ? 7.269 -5.847 -8.849 1.00 80.38 354 GLY A O 1
ATOM 2790 N N . SER A 1 355 ? 6.888 -8.063 -8.827 1.00 78.38 355 SER A N 1
ATOM 2791 C CA . SER A 1 355 ? 7.836 -8.374 -9.900 1.00 78.38 355 SER A CA 1
ATOM 2792 C C . SER A 1 355 ? 7.603 -9.762 -10.486 1.00 78.38 355 SER A C 1
ATOM 2794 O O . SER A 1 355 ? 7.061 -10.653 -9.828 1.00 78.38 355 SER A O 1
ATOM 2796 N N . VAL A 1 356 ? 8.044 -9.948 -11.726 1.00 86.12 356 VAL A N 1
ATOM 2797 C CA . VAL A 1 356 ? 7.897 -11.202 -12.470 1.00 86.12 356 VAL A CA 1
ATOM 2798 C C . VAL A 1 356 ? 9.234 -11.647 -13.051 1.00 86.12 356 VAL A C 1
ATOM 2800 O O . VAL A 1 356 ? 10.121 -10.824 -13.296 1.00 86.12 356 VAL A O 1
ATOM 2803 N N . LYS A 1 357 ? 9.360 -12.948 -13.307 1.00 80.62 357 LYS A N 1
ATOM 2804 C CA . LYS A 1 357 ? 10.457 -13.549 -14.064 1.00 80.62 357 LYS A CA 1
ATOM 2805 C C . LYS A 1 357 ? 9.950 -14.102 -15.390 1.00 80.62 357 LYS A C 1
ATOM 2807 O O . LYS A 1 357 ? 8.893 -14.727 -15.439 1.00 80.62 357 LYS A O 1
ATOM 2812 N N . LEU A 1 358 ? 10.709 -13.862 -16.451 1.00 85.44 358 LEU A N 1
ATOM 2813 C CA . LEU A 1 358 ? 10.527 -14.427 -17.782 1.00 85.44 358 LEU A CA 1
ATOM 2814 C C . LEU A 1 358 ? 11.436 -15.642 -17.911 1.00 85.44 358 LEU A C 1
ATOM 2816 O O . LEU A 1 358 ? 12.647 -15.536 -17.729 1.00 85.44 358 LEU A O 1
ATOM 2820 N N . THR A 1 359 ? 10.851 -16.783 -18.235 1.00 85.88 359 THR A N 1
ATOM 2821 C CA . THR A 1 359 ? 11.514 -18.084 -18.275 1.00 85.88 359 THR A CA 1
ATOM 2822 C C . THR A 1 359 ? 11.284 -18.755 -19.616 1.00 85.88 359 THR A C 1
ATOM 2824 O O . THR A 1 359 ? 10.245 -18.558 -20.244 1.00 85.88 359 THR A O 1
ATOM 2827 N N . LYS A 1 360 ? 12.248 -19.549 -20.070 1.00 83.75 360 LYS A N 1
ATOM 2828 C CA . LYS A 1 360 ? 12.136 -20.321 -21.305 1.00 83.75 360 LYS A CA 1
ATOM 2829 C C . LYS A 1 360 ? 12.519 -21.764 -21.057 1.00 83.75 360 LYS A C 1
ATOM 2831 O O . LYS A 1 360 ? 13.417 -22.048 -20.258 1.00 83.75 360 LYS A O 1
ATOM 2836 N N . ARG A 1 361 ? 11.843 -22.689 -21.736 1.00 80.00 361 ARG A N 1
ATOM 2837 C CA . ARG A 1 361 ? 12.153 -24.110 -21.592 1.00 80.00 361 ARG A CA 1
ATOM 2838 C C . ARG A 1 361 ? 13.517 -24.413 -22.228 1.00 80.00 361 ARG A C 1
ATOM 2840 O O . ARG A 1 361 ? 13.689 -24.316 -23.441 1.00 80.00 361 ARG A O 1
ATOM 2847 N N . GLY A 1 362 ? 14.503 -24.771 -21.405 1.00 69.19 362 GLY A N 1
ATOM 2848 C CA . GLY A 1 362 ? 15.786 -25.314 -21.855 1.00 69.19 362 GLY A CA 1
ATOM 2849 C C . GLY A 1 362 ? 15.711 -26.822 -22.134 1.00 69.19 362 GLY A C 1
ATOM 2850 O O . GLY A 1 362 ? 14.679 -27.455 -21.922 1.00 69.19 362 GLY A O 1
ATOM 2851 N N . ARG A 1 363 ? 16.825 -27.426 -22.584 1.00 65.31 363 ARG A N 1
ATOM 2852 C CA . ARG A 1 363 ? 16.901 -28.879 -22.867 1.00 65.31 363 ARG A CA 1
ATOM 2853 C C . ARG A 1 363 ? 16.750 -29.767 -21.621 1.00 65.31 363 ARG A C 1
ATOM 2855 O O . ARG A 1 363 ? 16.288 -30.891 -21.758 1.00 65.31 363 ARG A O 1
ATOM 2862 N N . ALA A 1 364 ? 17.141 -29.279 -20.438 1.00 61.50 364 ALA A N 1
ATOM 2863 C CA . ALA A 1 364 ? 17.134 -30.050 -19.184 1.00 61.50 364 ALA A CA 1
ATOM 2864 C C . ALA A 1 364 ? 16.402 -29.363 -18.011 1.00 61.50 364 ALA A C 1
ATOM 2866 O O . ALA A 1 364 ? 15.920 -30.047 -17.115 1.00 61.50 364 ALA A O 1
ATOM 2867 N N . ARG A 1 365 ? 16.302 -28.026 -18.008 1.00 68.56 365 ARG A N 1
ATOM 2868 C CA . ARG A 1 365 ? 15.608 -27.230 -16.981 1.00 68.56 365 ARG A CA 1
ATOM 2869 C C . ARG A 1 365 ? 15.010 -25.958 -17.578 1.00 68.56 365 ARG A C 1
ATOM 2871 O O . ARG A 1 365 ? 15.396 -25.561 -18.680 1.00 68.56 365 ARG A O 1
ATOM 2878 N N . GLU A 1 366 ? 14.094 -25.319 -16.856 1.00 71.94 366 GLU A N 1
ATOM 2879 C CA . GLU A 1 366 ? 13.685 -23.944 -17.161 1.00 71.94 366 GLU A CA 1
ATOM 2880 C C . GLU A 1 366 ? 14.845 -22.980 -16.902 1.00 71.94 366 GLU A C 1
ATOM 2882 O O . GLU A 1 366 ? 15.587 -23.131 -15.934 1.00 71.94 366 GLU A O 1
ATOM 2887 N N . ILE A 1 367 ? 15.014 -22.022 -17.808 1.00 73.00 367 ILE A N 1
ATOM 2888 C CA . ILE A 1 367 ? 16.063 -21.006 -17.767 1.00 73.00 367 ILE A CA 1
ATOM 2889 C C . ILE A 1 367 ? 15.394 -19.660 -17.541 1.00 73.00 367 ILE A C 1
ATOM 2891 O O . ILE A 1 367 ? 14.439 -19.336 -18.254 1.00 73.00 367 ILE A O 1
ATOM 2895 N N . VAL A 1 368 ? 15.894 -18.852 -16.606 1.00 74.00 368 VAL A N 1
ATOM 2896 C CA . VAL A 1 368 ? 15.376 -17.499 -16.417 1.00 74.00 368 VAL A CA 1
ATOM 2897 C C . VAL A 1 368 ? 16.112 -16.531 -17.337 1.00 74.00 368 VAL A C 1
ATOM 2899 O O . VAL A 1 368 ? 17.323 -16.370 -17.265 1.00 74.00 368 VAL A O 1
ATOM 2902 N N . LEU A 1 369 ? 15.374 -15.864 -18.222 1.00 72.06 369 LEU A N 1
ATOM 2903 C CA . LEU A 1 369 ? 15.943 -14.912 -19.175 1.00 72.06 369 LEU A CA 1
ATOM 2904 C C . LEU A 1 369 ? 16.042 -13.508 -18.575 1.00 72.06 369 LEU A C 1
ATOM 2906 O O . LEU A 1 369 ? 17.041 -12.817 -18.752 1.00 72.06 369 LEU A O 1
ATOM 2910 N N . LYS A 1 370 ? 14.985 -13.050 -17.895 1.00 70.12 370 LYS A N 1
ATOM 2911 C CA . LYS A 1 370 ? 14.883 -11.655 -17.445 1.00 70.12 370 LYS A CA 1
ATOM 2912 C C . LYS A 1 370 ? 13.917 -11.501 -16.280 1.00 70.12 370 LYS A C 1
ATOM 2914 O O . LYS A 1 370 ? 12.973 -12.274 -16.144 1.00 70.12 370 LYS A O 1
ATOM 2919 N N . TYR A 1 371 ? 14.128 -10.465 -15.477 1.00 74.31 371 TYR A N 1
ATOM 2920 C CA . TYR A 1 371 ? 13.216 -10.045 -14.416 1.00 74.31 371 TYR A CA 1
ATOM 2921 C C . TYR A 1 371 ? 12.654 -8.675 -14.746 1.00 74.31 371 TYR A C 1
ATOM 2923 O O . TYR A 1 371 ? 13.373 -7.806 -15.239 1.00 74.31 371 TYR A O 1
ATOM 2931 N N . PHE A 1 372 ? 11.377 -8.487 -14.439 1.00 79.06 372 PHE A N 1
ATOM 2932 C CA . PHE A 1 372 ? 10.678 -7.230 -14.642 1.00 79.06 372 PHE A CA 1
ATOM 2933 C C . PHE A 1 372 ? 10.095 -6.778 -13.293 1.00 79.06 372 PHE A C 1
ATOM 2935 O O . PHE A 1 372 ? 9.225 -7.462 -12.745 1.00 79.06 372 PHE A O 1
ATOM 2942 N N . PRO A 1 373 ? 10.593 -5.676 -12.705 1.00 77.88 373 PRO A N 1
ATOM 2943 C CA . PRO A 1 373 ? 9.984 -5.056 -11.534 1.00 77.88 373 PRO A CA 1
ATOM 2944 C C . PRO A 1 373 ? 8.742 -4.232 -11.908 1.00 77.88 373 PRO A C 1
ATOM 2946 O O . PRO A 1 373 ? 8.479 -3.968 -13.084 1.00 77.88 373 PRO A O 1
ATOM 2949 N N . ALA A 1 374 ? 8.006 -3.776 -10.891 1.00 82.19 374 ALA A N 1
ATOM 2950 C CA . ALA A 1 374 ? 6.955 -2.767 -11.027 1.00 82.19 374 ALA A CA 1
ATOM 2951 C C . ALA A 1 374 ? 7.389 -1.582 -11.906 1.00 82.19 374 ALA A C 1
ATOM 2953 O O . ALA A 1 374 ? 8.558 -1.209 -11.921 1.00 82.19 374 ALA A O 1
ATOM 2954 N N . GLY A 1 375 ? 6.459 -0.988 -12.648 1.00 79.25 375 GLY A N 1
ATOM 2955 C CA . GLY A 1 375 ? 6.682 0.064 -13.643 1.00 79.25 375 GLY A CA 1
ATOM 2956 C C . GLY A 1 375 ? 7.264 -0.407 -14.983 1.00 79.25 375 GLY A C 1
ATOM 2957 O O . GLY A 1 375 ? 7.367 0.403 -15.897 1.00 79.25 375 GLY A O 1
ATOM 2958 N N . GLN A 1 376 ? 7.638 -1.684 -15.133 1.00 82.62 376 GLN A N 1
ATOM 2959 C CA . GLN A 1 376 ? 7.967 -2.270 -16.439 1.00 82.62 376 GLN A CA 1
ATOM 2960 C C . GLN A 1 376 ? 6.769 -3.014 -17.044 1.00 82.62 376 GLN A C 1
ATOM 2962 O O . GLN A 1 376 ? 5.772 -3.273 -16.371 1.00 82.62 376 GLN A O 1
ATOM 2967 N N . TYR A 1 377 ? 6.885 -3.379 -18.321 1.00 92.06 377 TYR A N 1
ATOM 2968 C CA . TYR A 1 377 ? 5.860 -4.105 -19.065 1.00 92.06 377 TYR A CA 1
ATOM 2969 C C . TYR A 1 377 ? 6.409 -5.336 -19.792 1.00 92.06 377 TYR A C 1
ATOM 2971 O O . TYR A 1 377 ? 7.606 -5.420 -20.107 1.00 92.06 377 TYR A O 1
ATOM 2979 N N . PHE A 1 378 ? 5.506 -6.262 -20.111 1.00 93.88 378 PHE A N 1
ATOM 2980 C CA . PHE A 1 378 ? 5.784 -7.482 -20.863 1.00 93.88 378 PHE A CA 1
ATOM 2981 C C . PHE A 1 378 ? 4.573 -7.940 -21.693 1.00 93.88 378 PHE A C 1
ATOM 2983 O O . PHE A 1 378 ? 3.451 -7.458 -21.537 1.00 93.88 378 PHE A O 1
ATOM 2990 N N . GLY A 1 379 ? 4.802 -8.924 -22.565 1.00 93.44 379 GLY A N 1
ATOM 2991 C CA . GLY A 1 379 ? 3.766 -9.544 -23.397 1.00 93.44 379 GLY A CA 1
ATOM 2992 C C . GLY A 1 379 ? 3.555 -8.869 -24.755 1.00 93.44 379 GLY A C 1
ATOM 2993 O O . GLY A 1 379 ? 2.793 -9.387 -25.565 1.00 93.44 379 GLY A O 1
ATOM 2994 N N . GLU A 1 380 ? 4.268 -7.781 -25.043 1.00 93.75 380 GLU A N 1
ATOM 2995 C CA . GLU A 1 380 ? 4.162 -7.018 -26.289 1.00 93.75 380 GLU A CA 1
ATOM 2996 C C . GLU A 1 380 ? 4.600 -7.809 -27.527 1.00 93.75 380 GLU A C 1
ATOM 2998 O O . GLU A 1 380 ? 4.032 -7.621 -28.599 1.00 93.75 380 GLU A O 1
ATOM 3003 N N . ILE A 1 381 ? 5.572 -8.721 -27.386 1.00 92.75 381 ILE A N 1
ATOM 3004 C CA . ILE A 1 381 ? 6.154 -9.461 -28.519 1.00 92.75 381 ILE A CA 1
ATOM 3005 C C . ILE A 1 381 ? 5.078 -10.253 -29.268 1.00 92.75 381 ILE A C 1
ATOM 3007 O O . ILE A 1 381 ? 4.968 -10.144 -30.483 1.00 92.75 381 ILE A O 1
ATOM 3011 N N . ALA A 1 382 ? 4.244 -10.994 -28.537 1.00 93.25 382 ALA A N 1
ATOM 3012 C CA . ALA A 1 382 ? 3.191 -11.823 -29.123 1.00 93.25 382 ALA A CA 1
ATOM 3013 C C . ALA A 1 382 ? 2.060 -11.001 -29.769 1.00 93.25 382 ALA A C 1
ATOM 3015 O O . ALA A 1 382 ? 1.309 -11.525 -30.583 1.00 93.25 382 ALA A O 1
ATOM 3016 N N . LEU A 1 383 ? 1.916 -9.722 -29.404 1.00 93.19 383 LEU A N 1
ATOM 3017 C CA . LEU A 1 383 ? 0.916 -8.835 -30.005 1.00 93.19 383 LEU A CA 1
ATOM 3018 C C . LEU A 1 383 ? 1.437 -8.132 -31.260 1.00 93.19 383 LEU A C 1
ATOM 3020 O O . LEU A 1 383 ? 0.656 -7.827 -32.157 1.00 93.19 383 LEU A O 1
ATOM 3024 N N . LEU A 1 384 ? 2.742 -7.853 -31.298 1.00 90.31 384 LEU A N 1
ATOM 3025 C CA . LEU A 1 384 ? 3.402 -7.093 -32.358 1.00 90.31 384 LEU A CA 1
ATOM 3026 C C . LEU A 1 384 ? 3.953 -7.969 -33.482 1.00 90.31 384 LEU A C 1
ATOM 3028 O O . LEU A 1 384 ? 4.171 -7.442 -34.574 1.00 90.31 384 LEU A O 1
ATOM 3032 N N . ASN A 1 385 ? 4.194 -9.255 -33.215 1.00 84.19 385 ASN A N 1
ATOM 3033 C CA . ASN A 1 385 ? 4.725 -10.197 -34.189 1.00 84.19 385 ASN A CA 1
ATOM 3034 C C . ASN A 1 385 ? 3.613 -10.669 -35.148 1.00 84.19 385 ASN A C 1
ATOM 3036 O O . ASN A 1 385 ? 2.723 -11.411 -34.727 1.00 84.19 385 ASN A O 1
ATOM 3040 N N . PRO A 1 386 ? 3.641 -10.258 -36.429 1.00 73.81 386 PRO A N 1
ATOM 3041 C CA . PRO A 1 386 ? 2.607 -10.630 -37.388 1.00 73.81 386 PRO A CA 1
ATOM 3042 C C . PRO A 1 386 ? 2.709 -12.092 -37.849 1.00 73.81 386 PRO A C 1
ATOM 3044 O O . PRO A 1 386 ? 1.730 -12.618 -38.370 1.00 73.81 386 PRO A O 1
ATOM 3047 N N . GLU A 1 387 ? 3.868 -12.737 -37.685 1.00 79.50 387 GLU A N 1
ATOM 3048 C CA . GLU A 1 387 ? 4.121 -14.104 -38.165 1.00 79.50 387 GLU A CA 1
ATOM 3049 C C . GLU A 1 387 ? 3.746 -15.170 -37.130 1.00 79.50 387 GLU A C 1
ATOM 3051 O O . GLU A 1 387 ? 3.285 -16.252 -37.489 1.00 79.50 387 GLU A O 1
ATOM 3056 N N . ASP A 1 388 ? 3.924 -14.861 -35.844 1.00 84.19 388 ASP A N 1
ATOM 3057 C CA . ASP A 1 388 ? 3.600 -15.761 -34.741 1.00 84.19 388 ASP A CA 1
ATOM 3058 C C . ASP A 1 388 ? 3.088 -14.974 -33.534 1.00 84.19 388 ASP A C 1
ATOM 3060 O O . ASP A 1 388 ? 3.847 -14.317 -32.815 1.00 84.19 388 ASP A O 1
ATOM 3064 N N . SER A 1 389 ? 1.782 -15.077 -33.296 1.00 89.31 389 SER A N 1
ATOM 3065 C CA . SER A 1 389 ? 1.108 -14.421 -32.181 1.00 89.31 389 SER A CA 1
ATOM 3066 C C . SER A 1 389 ? 1.214 -15.202 -30.867 1.00 89.31 389 SER A C 1
ATOM 3068 O O . SER A 1 389 ? 0.426 -14.961 -29.952 1.00 89.31 389 SER A O 1
ATOM 3070 N N . ARG A 1 390 ? 2.108 -16.192 -30.754 1.00 94.44 390 ARG A N 1
ATOM 3071 C CA . ARG A 1 390 ? 2.299 -16.966 -29.521 1.00 94.44 390 ARG A CA 1
ATOM 3072 C C . ARG A 1 390 ? 3.275 -16.297 -28.557 1.00 94.44 390 ARG A C 1
ATOM 3074 O O . ARG A 1 390 ? 4.197 -15.576 -28.934 1.00 94.44 390 ARG A O 1
ATOM 3081 N N . ARG A 1 391 ? 3.089 -16.559 -27.263 1.00 94.75 391 ARG A N 1
ATOM 3082 C CA . ARG A 1 391 ? 3.999 -16.128 -26.195 1.00 94.75 391 ARG A CA 1
ATOM 3083 C C . ARG A 1 391 ? 5.359 -16.803 -26.382 1.00 94.75 391 ARG A C 1
ATOM 3085 O O . ARG A 1 391 ? 5.454 -18.025 -26.412 1.00 94.75 391 ARG A O 1
ATOM 3092 N N . THR A 1 392 ? 6.423 -16.009 -26.452 1.00 91.19 392 THR A N 1
ATOM 3093 C CA . THR A 1 392 ? 7.791 -16.489 -26.727 1.00 91.19 392 THR A CA 1
ATOM 3094 C C . THR A 1 392 ? 8.513 -17.083 -25.511 1.00 91.19 392 THR A C 1
ATOM 3096 O O . THR A 1 392 ? 9.623 -17.600 -25.648 1.00 91.19 392 THR A O 1
ATOM 3099 N N . ALA A 1 393 ? 7.911 -16.967 -24.324 1.00 91.38 393 ALA A N 1
ATOM 3100 C CA . ALA A 1 393 ? 8.433 -17.428 -23.041 1.00 91.38 393 ALA A CA 1
ATOM 3101 C C . ALA A 1 393 ? 7.307 -17.454 -21.984 1.00 91.38 393 ALA A C 1
ATOM 3103 O O . ALA A 1 393 ? 6.245 -16.864 -22.186 1.00 91.38 393 ALA A O 1
ATOM 3104 N N . THR A 1 394 ? 7.548 -18.120 -20.856 1.00 94.31 394 THR A N 1
ATOM 3105 C CA . THR A 1 394 ? 6.645 -18.207 -19.696 1.00 94.31 394 THR A CA 1
ATOM 3106 C C . THR A 1 394 ? 6.935 -17.074 -18.711 1.00 94.31 394 THR A C 1
ATOM 3108 O O . THR A 1 394 ? 8.095 -16.833 -18.377 1.00 94.31 394 THR A O 1
ATOM 3111 N N . VAL A 1 395 ? 5.906 -16.404 -18.189 1.00 95.19 395 VAL A N 1
ATOM 3112 C CA . VAL A 1 395 ? 6.052 -15.352 -17.164 1.00 95.19 395 VAL A CA 1
ATOM 3113 C C . VAL A 1 395 ? 5.457 -15.806 -15.836 1.00 95.19 395 VAL A C 1
ATOM 3115 O O . VAL A 1 395 ? 4.314 -16.254 -15.785 1.00 95.19 395 VAL A O 1
ATOM 3118 N N . ILE A 1 396 ? 6.223 -15.658 -14.754 1.00 91.31 396 ILE A N 1
ATOM 3119 C CA . ILE A 1 396 ? 5.869 -16.130 -13.408 1.00 91.31 396 ILE A CA 1
ATOM 3120 C C . ILE A 1 396 ? 6.069 -15.003 -12.396 1.00 91.31 396 ILE A C 1
ATOM 3122 O O . ILE A 1 396 ? 7.113 -14.351 -12.386 1.00 91.31 396 ILE A O 1
ATOM 3126 N N . ALA A 1 397 ? 5.102 -14.784 -11.510 1.00 90.00 397 ALA A N 1
ATOM 3127 C CA . ALA A 1 397 ? 5.233 -13.830 -10.414 1.00 90.00 397 ALA A CA 1
ATOM 3128 C C . ALA A 1 397 ? 6.278 -14.307 -9.385 1.00 90.00 397 ALA A C 1
ATOM 3130 O O . ALA A 1 397 ? 6.212 -15.428 -8.887 1.00 90.00 397 ALA A O 1
ATOM 3131 N N . THR A 1 398 ? 7.254 -13.468 -9.033 1.00 77.31 398 THR A N 1
ATOM 3132 C CA . THR A 1 398 ? 8.328 -13.824 -8.074 1.00 77.31 398 THR A CA 1
ATOM 3133 C C . THR A 1 398 ? 7.968 -13.452 -6.635 1.00 77.31 398 THR A C 1
ATOM 3135 O O . THR A 1 398 ? 8.460 -14.053 -5.681 1.00 77.31 398 THR A O 1
ATOM 3138 N N . ILE A 1 399 ? 7.064 -12.486 -6.486 1.00 76.62 399 ILE A N 1
ATOM 3139 C CA . ILE A 1 399 ? 6.388 -12.077 -5.252 1.00 76.62 399 ILE A CA 1
ATOM 3140 C C . ILE A 1 399 ? 4.913 -11.811 -5.570 1.00 76.62 399 ILE A C 1
ATOM 3142 O O . ILE A 1 399 ? 4.499 -11.927 -6.726 1.00 76.62 399 ILE A O 1
ATOM 3146 N N . ARG A 1 400 ? 4.106 -11.437 -4.569 1.00 83.44 400 ARG A N 1
ATOM 3147 C CA . ARG A 1 400 ? 2.750 -10.944 -4.836 1.00 83.44 400 ARG A CA 1
ATOM 3148 C C . ARG A 1 400 ? 2.827 -9.775 -5.821 1.00 83.44 400 ARG A C 1
ATOM 3150 O O . ARG A 1 400 ? 3.496 -8.785 -5.535 1.00 83.44 400 ARG A O 1
ATOM 3157 N N . THR A 1 401 ? 2.172 -9.926 -6.965 1.00 86.69 401 THR A N 1
ATOM 3158 C CA . THR A 1 401 ? 2.309 -9.019 -8.105 1.00 86.69 401 THR A CA 1
ATOM 3159 C C . THR A 1 401 ? 0.939 -8.625 -8.615 1.00 86.69 401 THR A C 1
ATOM 3161 O O . THR A 1 401 ? 0.082 -9.480 -8.814 1.00 86.69 401 THR A O 1
ATOM 3164 N N . GLU A 1 402 ? 0.736 -7.334 -8.831 1.00 92.25 402 GLU A N 1
ATOM 3165 C CA . GLU A 1 402 ? -0.449 -6.793 -9.482 1.00 92.25 402 GLU A CA 1
ATOM 3166 C C . GLU A 1 402 ? -0.048 -6.243 -10.847 1.00 92.25 402 GLU A C 1
ATOM 3168 O O . GLU A 1 402 ? 0.935 -5.506 -10.970 1.00 92.25 402 GLU A O 1
ATOM 3173 N N . VAL A 1 403 ? -0.803 -6.608 -11.877 1.00 94.69 403 VAL A N 1
ATOM 3174 C CA . VAL A 1 403 ? -0.587 -6.146 -13.247 1.00 94.69 403 VAL A CA 1
ATOM 3175 C C . VAL A 1 403 ? -1.855 -5.506 -13.788 1.00 94.69 403 VAL A C 1
ATOM 3177 O O . VAL A 1 403 ? -2.965 -5.926 -13.462 1.00 94.69 403 VAL A O 1
ATOM 3180 N N . VAL A 1 404 ? -1.662 -4.513 -14.643 1.00 94.25 404 VAL A N 1
ATOM 3181 C CA . VAL A 1 404 ? -2.690 -3.894 -15.473 1.00 94.25 404 VAL A CA 1
ATOM 3182 C C . VAL A 1 404 ? -2.610 -4.544 -16.850 1.00 94.25 404 VAL A C 1
ATOM 3184 O O . VAL A 1 404 ? -1.529 -4.633 -17.434 1.00 94.25 404 VAL A O 1
ATOM 3187 N N . LEU A 1 405 ? -3.740 -5.024 -17.350 1.00 94.50 405 LEU A N 1
ATOM 3188 C CA . LEU A 1 405 ? -3.884 -5.701 -18.626 1.00 94.50 405 LEU A CA 1
ATOM 3189 C C . LEU A 1 405 ? -4.562 -4.764 -19.618 1.00 94.50 405 LEU A C 1
ATOM 3191 O O . LEU A 1 405 ? -5.665 -4.282 -19.363 1.00 94.50 405 LEU A O 1
ATOM 3195 N N . LEU A 1 406 ? -3.928 -4.585 -20.772 1.00 93.81 406 LEU A N 1
ATOM 3196 C CA . LEU A 1 406 ? -4.550 -4.016 -21.962 1.00 93.81 406 LEU A CA 1
ATOM 3197 C C . LEU A 1 406 ? -4.819 -5.164 -22.933 1.00 93.81 406 LEU A C 1
ATOM 3199 O O . LEU A 1 406 ? -3.885 -5.855 -23.346 1.00 93.81 406 LEU A O 1
ATOM 3203 N N . LYS A 1 407 ? -6.090 -5.406 -23.262 1.00 94.75 407 LYS A N 1
ATOM 3204 C CA . LYS A 1 407 ? -6.471 -6.461 -24.211 1.00 94.75 407 LYS A CA 1
ATOM 3205 C C . LYS A 1 407 ? -5.908 -6.155 -25.593 1.00 94.75 407 LYS A C 1
ATOM 3207 O O . LYS A 1 407 ? -5.649 -4.999 -25.920 1.00 94.75 407 LYS A O 1
ATOM 3212 N N . LYS A 1 408 ? -5.739 -7.194 -26.413 1.00 93.06 408 LYS A N 1
ATOM 3213 C CA . LYS A 1 408 ? -5.227 -7.063 -27.779 1.00 93.06 408 LYS A CA 1
ATOM 3214 C C . LYS A 1 408 ? -5.982 -6.007 -28.590 1.00 93.06 408 LYS A C 1
ATOM 3216 O O . LYS A 1 408 ? -5.326 -5.189 -29.217 1.00 93.06 408 LYS A O 1
ATOM 3221 N N . ASP A 1 409 ? -7.310 -5.975 -28.517 1.00 93.12 409 ASP A N 1
ATOM 3222 C CA . ASP A 1 409 ? -8.118 -5.010 -29.275 1.00 93.12 409 ASP A CA 1
ATOM 3223 C C . ASP A 1 409 ? -7.836 -3.557 -28.857 1.00 93.12 409 ASP A C 1
ATOM 3225 O O . ASP A 1 409 ? -7.655 -2.690 -29.710 1.00 93.12 409 ASP A O 1
ATOM 3229 N N . ASP A 1 410 ? -7.719 -3.293 -27.551 1.00 92.38 410 ASP A N 1
ATOM 3230 C CA . ASP A 1 410 ? -7.382 -1.961 -27.031 1.00 92.38 410 ASP A CA 1
ATOM 3231 C C . ASP A 1 410 ? -5.924 -1.583 -27.351 1.00 92.38 410 ASP A C 1
ATOM 3233 O O . ASP A 1 410 ? -5.615 -0.431 -27.663 1.00 92.38 410 ASP A O 1
ATOM 3237 N N . PHE A 1 411 ? -5.017 -2.563 -27.328 1.00 91.44 411 PHE A N 1
ATOM 3238 C CA . PHE A 1 411 ? -3.624 -2.380 -27.728 1.00 91.44 411 PHE A CA 1
ATOM 3239 C C . PHE A 1 411 ? -3.507 -2.069 -29.227 1.00 91.44 411 PHE A C 1
ATOM 3241 O O . PHE A 1 411 ? -2.810 -1.133 -29.610 1.00 91.44 411 PHE A O 1
ATOM 3248 N N . ASP A 1 412 ? -4.222 -2.794 -30.084 1.00 91.44 412 ASP A N 1
ATOM 3249 C CA . ASP A 1 412 ? -4.233 -2.570 -31.529 1.00 91.44 412 ASP A CA 1
ATOM 3250 C C . ASP A 1 412 ? -4.882 -1.215 -31.873 1.00 91.44 412 ASP A C 1
ATOM 3252 O O . ASP A 1 412 ? -4.367 -0.496 -32.736 1.00 91.44 412 ASP A O 1
ATOM 3256 N N . LEU A 1 413 ? -5.930 -0.805 -31.143 1.00 90.56 413 LEU A N 1
ATOM 3257 C CA . LEU A 1 413 ? -6.518 0.538 -31.225 1.00 90.56 413 LEU A CA 1
ATOM 3258 C C . LEU A 1 413 ? -5.482 1.626 -30.905 1.00 90.56 413 LEU A C 1
ATOM 3260 O O . LEU A 1 413 ? -5.332 2.585 -31.668 1.00 90.56 413 LEU A O 1
ATOM 3264 N N . MET A 1 414 ? -4.723 1.455 -29.818 1.00 90.00 414 MET A N 1
ATOM 3265 C CA . MET A 1 414 ? -3.630 2.356 -29.440 1.00 90.00 414 MET A CA 1
ATOM 3266 C C . MET A 1 414 ? -2.574 2.450 -30.547 1.00 90.00 414 MET A C 1
ATOM 3268 O O . MET A 1 414 ? -2.202 3.545 -30.965 1.00 90.00 414 MET A O 1
ATOM 3272 N N . LEU A 1 415 ? -2.115 1.321 -31.086 1.00 89.81 415 LEU A N 1
ATOM 3273 C CA . LEU A 1 415 ? -1.105 1.316 -32.150 1.00 89.81 415 LEU A CA 1
ATOM 3274 C C . LEU A 1 415 ? -1.608 1.883 -33.483 1.00 89.81 415 LEU A C 1
ATOM 3276 O O . LEU A 1 415 ? -0.800 2.357 -34.284 1.00 89.81 415 LEU A O 1
ATOM 3280 N N . GLY A 1 416 ? -2.913 1.799 -33.748 1.00 89.25 416 GLY A N 1
ATOM 3281 C CA . GLY A 1 416 ? -3.547 2.415 -34.912 1.00 89.25 416 GLY A CA 1
ATOM 3282 C C . GLY A 1 416 ? -3.570 3.940 -34.825 1.00 89.25 416 GLY A C 1
ATOM 3283 O O . GLY A 1 416 ? -3.320 4.611 -35.823 1.00 89.25 416 GLY A O 1
ATOM 3284 N N . ARG A 1 417 ? -3.819 4.481 -33.626 1.00 88.56 417 ARG A N 1
ATOM 3285 C CA . ARG A 1 417 ? -3.872 5.928 -33.368 1.00 88.56 417 ARG A CA 1
ATOM 3286 C C . ARG A 1 417 ? -2.489 6.576 -33.258 1.00 88.56 417 ARG A C 1
ATOM 3288 O O . ARG A 1 417 ? -2.342 7.727 -33.656 1.00 88.56 417 ARG A O 1
ATOM 3295 N N . PHE A 1 418 ? -1.476 5.841 -32.786 1.00 88.81 418 PHE A N 1
ATOM 3296 C CA . PHE A 1 418 ? -0.112 6.355 -32.585 1.00 88.81 418 PHE A CA 1
ATOM 3297 C C . PHE A 1 418 ? 0.942 5.550 -33.379 1.00 88.81 418 PHE A C 1
ATOM 3299 O O . PHE A 1 418 ? 1.588 4.645 -32.837 1.00 88.81 418 PHE A O 1
ATOM 3306 N N . PRO A 1 419 ? 1.170 5.873 -34.669 1.00 87.69 419 PRO A N 1
ATOM 3307 C CA . PRO A 1 419 ? 2.124 5.150 -35.519 1.00 87.69 419 PRO A CA 1
ATOM 3308 C C . PRO A 1 419 ? 3.584 5.194 -35.037 1.00 87.69 419 PRO A C 1
ATOM 3310 O O . PRO A 1 419 ? 4.296 4.193 -35.149 1.00 87.69 419 PRO A O 1
ATOM 3313 N N . GLU A 1 420 ? 4.037 6.310 -34.459 1.00 85.44 420 GLU A N 1
ATOM 3314 C CA . GLU A 1 420 ? 5.405 6.426 -33.923 1.00 85.44 420 GLU A CA 1
ATOM 3315 C C . GLU A 1 420 ? 5.627 5.530 -32.700 1.00 85.44 420 GLU A C 1
ATOM 3317 O O . GLU A 1 420 ? 6.672 4.879 -32.569 1.00 85.44 420 GLU A O 1
ATOM 3322 N N . LEU A 1 421 ? 4.606 5.390 -31.851 1.00 86.50 421 LEU A N 1
ATOM 3323 C CA . LEU A 1 421 ? 4.621 4.430 -30.754 1.00 86.50 421 LEU A CA 1
ATOM 3324 C C . LEU A 1 421 ? 4.735 2.997 -31.285 1.00 86.50 421 LEU A C 1
ATOM 3326 O O . LEU A 1 421 ? 5.560 2.219 -30.803 1.00 86.50 421 LEU A O 1
ATOM 3330 N N . LYS A 1 422 ? 3.962 2.651 -32.323 1.00 89.38 422 LYS A N 1
ATOM 3331 C CA . LYS A 1 422 ? 4.050 1.340 -32.984 1.00 89.38 422 LYS A CA 1
ATOM 3332 C C . LYS A 1 422 ? 5.456 1.057 -33.505 1.00 89.38 422 LYS A C 1
ATOM 3334 O O . LYS A 1 422 ? 5.954 -0.056 -33.326 1.00 89.38 422 LYS A O 1
ATOM 3339 N N . ARG A 1 423 ? 6.117 2.046 -34.112 1.00 87.75 423 ARG A N 1
ATOM 3340 C CA . ARG A 1 423 ? 7.511 1.926 -34.567 1.00 87.75 423 ARG A CA 1
ATOM 3341 C C . ARG A 1 423 ? 8.464 1.687 -33.392 1.00 87.75 423 ARG A C 1
ATOM 3343 O O . ARG A 1 423 ? 9.267 0.759 -33.443 1.00 87.75 423 ARG A O 1
ATOM 3350 N N . THR A 1 424 ? 8.331 2.462 -32.320 1.00 87.00 424 THR A N 1
ATOM 3351 C CA . THR A 1 424 ? 9.166 2.355 -31.108 1.00 87.00 424 THR A CA 1
ATOM 3352 C C . THR A 1 424 ? 9.012 1.001 -30.409 1.00 87.00 424 THR A C 1
ATOM 3354 O O . THR A 1 424 ? 9.994 0.373 -29.998 1.00 87.00 424 THR A O 1
ATOM 3357 N N . LEU A 1 425 ? 7.779 0.504 -30.307 1.00 88.81 425 LEU A N 1
ATOM 3358 C CA . LEU A 1 425 ? 7.486 -0.802 -29.725 1.00 88.81 425 LEU A CA 1
ATOM 3359 C C . LEU A 1 425 ? 8.000 -1.952 -30.597 1.00 88.81 425 LEU A C 1
ATOM 3361 O O . LEU A 1 425 ? 8.539 -2.913 -30.053 1.00 88.81 425 LEU A O 1
ATOM 3365 N N . ARG A 1 426 ? 7.924 -1.841 -31.930 1.00 90.00 426 ARG A N 1
ATOM 3366 C CA . ARG A 1 426 ? 8.534 -2.819 -32.849 1.00 90.00 426 ARG A CA 1
ATOM 3367 C C . ARG A 1 426 ? 10.052 -2.882 -32.710 1.00 90.00 426 ARG A C 1
ATOM 3369 O O . ARG A 1 426 ? 10.591 -3.970 -32.557 1.00 90.00 426 ARG A O 1
ATOM 3376 N N . GLN A 1 427 ? 10.726 -1.735 -32.650 1.00 88.31 427 GLN A N 1
ATOM 3377 C CA . GLN A 1 427 ? 12.174 -1.686 -32.401 1.00 88.31 427 GLN A CA 1
ATOM 3378 C C . GLN A 1 427 ? 12.537 -2.318 -31.049 1.00 88.31 427 GLN A C 1
ATOM 3380 O O . GLN A 1 427 ? 13.514 -3.057 -30.928 1.00 88.31 427 GLN A O 1
ATOM 3385 N N . THR A 1 428 ? 11.720 -2.070 -30.020 1.00 87.25 428 THR A N 1
ATOM 3386 C CA . THR A 1 428 ? 11.907 -2.690 -28.702 1.00 87.25 428 THR A CA 1
ATOM 3387 C C . THR A 1 428 ? 11.692 -4.202 -28.745 1.00 87.25 428 THR A C 1
ATOM 3389 O O . THR A 1 428 ? 12.458 -4.935 -28.121 1.00 87.25 428 THR A O 1
ATOM 3392 N N . MET A 1 429 ? 10.688 -4.677 -29.484 1.00 90.56 429 MET A N 1
ATOM 3393 C CA . MET A 1 429 ? 10.420 -6.100 -29.701 1.00 90.56 429 MET A CA 1
ATOM 3394 C C . MET A 1 429 ? 11.600 -6.789 -30.394 1.00 90.56 429 MET A C 1
ATOM 3396 O O . MET A 1 429 ? 12.078 -7.802 -29.890 1.00 90.56 429 MET A O 1
ATOM 3400 N N . GLU A 1 430 ? 12.086 -6.242 -31.511 1.00 89.50 430 GLU A N 1
ATOM 3401 C CA . GLU A 1 430 ? 13.228 -6.785 -32.263 1.00 89.50 430 GLU A CA 1
ATOM 3402 C C . GLU A 1 430 ? 14.467 -6.899 -31.371 1.00 89.50 430 GLU A C 1
ATOM 3404 O O . GLU A 1 430 ? 15.065 -7.971 -31.263 1.00 89.50 430 GLU A O 1
ATOM 3409 N N . ARG A 1 431 ? 14.788 -5.829 -30.631 1.00 86.62 431 ARG A N 1
ATOM 3410 C CA . ARG A 1 431 ? 15.885 -5.838 -29.658 1.00 86.62 431 ARG A CA 1
ATOM 3411 C C . ARG A 1 431 ? 15.689 -6.916 -28.590 1.00 86.62 431 ARG A C 1
ATOM 3413 O O . ARG A 1 431 ? 16.610 -7.681 -28.320 1.00 86.62 431 ARG A O 1
ATOM 3420 N N . ARG A 1 432 ? 14.491 -7.016 -28.000 1.00 86.06 432 ARG A N 1
ATOM 3421 C CA . ARG A 1 432 ? 14.179 -8.020 -26.966 1.00 86.06 432 ARG A CA 1
ATOM 3422 C C . ARG A 1 432 ? 14.277 -9.451 -27.497 1.00 86.06 432 ARG A C 1
ATOM 3424 O O . ARG A 1 432 ? 14.705 -10.325 -26.752 1.00 86.06 432 ARG A O 1
ATOM 3431 N N . LEU A 1 433 ? 13.906 -9.713 -28.752 1.00 85.88 433 LEU A N 1
ATOM 3432 C CA . LEU A 1 433 ? 14.051 -11.036 -29.369 1.00 85.88 433 LEU A CA 1
ATOM 3433 C C . LEU A 1 433 ? 15.523 -11.445 -29.477 1.00 85.88 433 LEU A C 1
ATOM 3435 O O . LEU A 1 433 ? 15.870 -12.550 -29.056 1.00 85.88 433 LEU A O 1
ATOM 3439 N N . VAL A 1 434 ? 16.381 -10.544 -29.965 1.00 83.75 434 VAL A N 1
ATOM 3440 C CA . VAL A 1 434 ? 17.831 -10.778 -30.066 1.00 83.75 434 VAL A CA 1
ATOM 3441 C C . VAL A 1 434 ? 18.454 -10.963 -28.680 1.00 83.75 434 VAL A C 1
ATOM 3443 O O . VAL A 1 434 ? 19.150 -11.952 -28.451 1.00 83.75 434 VAL A O 1
ATOM 3446 N N . GLU A 1 435 ? 18.152 -10.070 -27.730 1.00 75.62 435 GLU A N 1
ATOM 3447 C CA . GLU A 1 435 ? 18.612 -10.172 -26.336 1.00 75.62 435 GLU A CA 1
ATOM 3448 C C . GLU A 1 435 ? 18.214 -11.518 -25.715 1.00 75.62 435 GLU A C 1
ATOM 3450 O O . GLU A 1 435 ? 19.048 -12.215 -25.143 1.00 75.62 435 GLU A O 1
ATOM 3455 N N . ASN A 1 436 ? 16.946 -11.915 -25.849 1.00 80.06 436 ASN A N 1
ATOM 3456 C CA . ASN A 1 436 ? 16.434 -13.151 -25.262 1.00 80.06 436 ASN A CA 1
ATOM 3457 C C . ASN A 1 436 ? 17.067 -14.399 -25.894 1.00 80.06 436 ASN A C 1
ATOM 3459 O O . ASN A 1 436 ? 17.326 -15.367 -25.180 1.00 80.06 436 ASN A O 1
ATOM 3463 N N . GLN A 1 437 ? 17.332 -14.395 -27.206 1.00 79.81 437 GLN A N 1
ATOM 3464 C CA . GLN A 1 437 ? 18.046 -15.486 -27.879 1.00 79.81 437 GLN A CA 1
ATOM 3465 C C . GLN A 1 437 ? 19.500 -15.582 -27.404 1.00 79.81 437 GLN A C 1
ATOM 3467 O O . GLN A 1 437 ? 19.964 -16.675 -27.081 1.00 79.81 437 GLN A O 1
ATOM 3472 N N . ALA A 1 438 ? 20.203 -14.450 -27.304 1.00 72.94 438 ALA A N 1
ATOM 3473 C CA . ALA A 1 438 ? 21.567 -14.403 -26.786 1.00 72.94 438 ALA A CA 1
ATOM 3474 C C . ALA A 1 438 ? 21.638 -14.906 -25.337 1.00 72.94 438 ALA A C 1
ATOM 3476 O O . ALA A 1 438 ? 22.455 -15.771 -25.020 1.00 72.94 438 ALA A O 1
ATOM 3477 N N . LEU A 1 439 ? 20.730 -14.440 -24.474 1.00 68.94 439 LEU A N 1
ATOM 3478 C CA . LEU A 1 439 ? 20.618 -14.886 -23.084 1.00 68.94 439 LEU A CA 1
ATOM 3479 C C . LEU A 1 439 ? 20.300 -16.378 -22.985 1.00 68.94 439 LEU A C 1
ATOM 3481 O O . LEU A 1 439 ? 20.885 -17.068 -22.159 1.00 68.94 439 LEU A O 1
ATOM 3485 N N . GLN A 1 440 ? 19.430 -16.900 -23.851 1.00 73.06 440 GLN A N 1
ATOM 3486 C CA . GLN A 1 440 ? 19.135 -18.331 -23.905 1.00 73.06 440 GLN A CA 1
ATOM 3487 C C . GLN A 1 440 ? 20.379 -19.155 -24.277 1.00 73.06 440 GLN A C 1
ATOM 3489 O O . GLN A 1 440 ? 20.630 -20.189 -23.657 1.00 73.06 440 GLN A O 1
ATOM 3494 N N . MET A 1 441 ? 21.166 -18.705 -25.261 1.00 69.75 441 MET A N 1
ATOM 3495 C CA . MET A 1 441 ? 22.417 -19.366 -25.651 1.00 69.75 441 MET A CA 1
ATOM 3496 C C . MET A 1 441 ? 23.445 -19.327 -24.514 1.00 69.75 441 MET A C 1
ATOM 3498 O O . MET A 1 441 ? 23.976 -20.373 -24.148 1.00 69.75 441 MET A O 1
ATOM 3502 N N . LEU A 1 442 ? 23.658 -18.165 -23.892 1.00 64.81 442 LEU A N 1
ATOM 3503 C CA . LEU A 1 442 ? 24.574 -17.997 -22.757 1.00 64.81 442 LEU A CA 1
ATOM 3504 C C . LEU A 1 442 ? 24.164 -18.829 -21.538 1.00 64.81 442 LEU A C 1
ATOM 3506 O O . LEU A 1 442 ? 24.997 -19.465 -20.901 1.00 64.81 442 LEU A O 1
ATOM 3510 N N . ALA A 1 443 ? 22.877 -18.864 -21.208 1.00 62.22 443 ALA A N 1
ATOM 3511 C CA . ALA A 1 443 ? 22.379 -19.620 -20.065 1.00 62.22 443 ALA A CA 1
ATOM 3512 C C . ALA A 1 443 ? 22.385 -21.141 -20.298 1.00 62.22 443 ALA A C 1
ATOM 3514 O O . ALA A 1 443 ? 22.364 -21.917 -19.344 1.00 62.22 443 ALA A O 1
ATOM 3515 N N . SER A 1 444 ? 22.449 -21.584 -21.558 1.00 61.28 444 SER A N 1
ATOM 3516 C CA . SER A 1 444 ? 22.653 -22.996 -21.892 1.00 61.28 444 SER A CA 1
ATOM 3517 C C . SER A 1 444 ? 24.107 -23.464 -21.719 1.00 61.28 444 SER A C 1
ATOM 3519 O O . SER A 1 444 ? 24.335 -24.663 -21.568 1.00 61.28 444 SER A O 1
ATOM 3521 N N . THR A 1 445 ? 25.068 -22.534 -21.672 1.00 54.41 445 THR A N 1
ATOM 3522 C CA . THR A 1 445 ? 26.494 -22.774 -21.381 1.00 54.41 445 THR A CA 1
ATOM 3523 C C . THR A 1 445 ? 26.899 -22.390 -19.954 1.00 54.41 445 THR A C 1
ATOM 3525 O O . THR A 1 445 ? 27.860 -22.948 -19.429 1.00 54.41 445 THR A O 1
ATOM 3528 N N . ALA A 1 446 ? 26.169 -21.483 -19.298 1.00 51.06 446 ALA A N 1
ATOM 3529 C CA . ALA A 1 446 ? 26.412 -21.075 -17.919 1.00 51.06 446 ALA A CA 1
ATOM 3530 C C . ALA A 1 446 ? 25.757 -22.038 -16.913 1.00 51.06 446 ALA A C 1
ATOM 3532 O O . ALA A 1 446 ? 24.543 -22.255 -16.881 1.00 51.06 446 ALA A O 1
ATOM 3533 N N . SER A 1 447 ? 26.570 -22.601 -16.026 1.00 52.28 447 SER A N 1
ATOM 3534 C CA . SER A 1 447 ? 26.147 -23.493 -14.950 1.00 52.28 447 SER A CA 1
ATOM 3535 C C . SER A 1 447 ? 25.349 -22.756 -13.866 1.00 52.28 447 SER A C 1
ATOM 3537 O O . SER A 1 447 ? 25.916 -22.415 -12.849 1.00 52.28 447 SER A O 1
ATOM 3539 N N . GLY A 1 448 ? 24.047 -22.500 -14.061 1.00 54.50 448 GLY A N 1
ATOM 3540 C CA . GLY A 1 448 ? 22.975 -22.405 -13.033 1.00 54.50 448 GLY A CA 1
ATOM 3541 C C . GLY A 1 448 ? 23.041 -21.377 -11.901 1.00 54.50 448 GLY A C 1
ATOM 3542 O O . GLY A 1 448 ? 22.032 -21.148 -11.251 1.00 54.50 448 GLY A O 1
ATOM 3543 N N . GLN A 1 449 ? 24.183 -20.745 -11.678 1.00 56.22 449 GLN A N 1
ATOM 3544 C CA . GLN A 1 449 ? 24.455 -19.910 -10.514 1.00 56.22 449 GLN A CA 1
ATOM 3545 C C . GLN A 1 449 ? 23.792 -18.528 -10.624 1.00 56.22 449 GLN A C 1
ATOM 3547 O O . GLN A 1 449 ? 23.464 -17.916 -9.610 1.00 56.22 449 GLN A O 1
ATOM 3552 N N . LEU A 1 450 ? 23.581 -18.016 -11.846 1.00 56.28 450 LEU A N 1
ATOM 3553 C CA . LEU A 1 450 ? 22.881 -16.743 -12.056 1.00 56.28 450 LEU A CA 1
ATOM 3554 C C . LEU A 1 450 ? 21.381 -16.881 -11.765 1.00 56.28 450 LEU A C 1
ATOM 3556 O O . LEU A 1 450 ? 20.806 -16.003 -11.126 1.00 56.28 450 LEU A O 1
ATOM 3560 N N . ASP A 1 451 ? 20.774 -17.993 -12.195 1.00 56.78 451 ASP A N 1
ATOM 3561 C CA . ASP A 1 451 ? 19.367 -18.308 -11.928 1.00 56.78 451 ASP A CA 1
ATOM 3562 C C . ASP A 1 451 ? 19.102 -18.361 -10.416 1.00 56.78 451 ASP A C 1
ATOM 3564 O O . ASP A 1 451 ? 18.110 -17.809 -9.957 1.00 56.78 451 ASP A O 1
ATOM 3568 N N . GLU A 1 452 ? 20.025 -18.922 -9.633 1.00 61.41 452 GLU A N 1
ATOM 3569 C CA . GLU A 1 452 ? 19.897 -19.068 -8.179 1.00 61.41 452 GLU A CA 1
ATOM 3570 C C . GLU A 1 452 ? 19.944 -17.715 -7.435 1.00 61.41 452 GLU A C 1
ATOM 3572 O O . GLU A 1 452 ? 19.104 -17.444 -6.577 1.00 61.41 452 GLU A O 1
ATOM 3577 N N . LEU A 1 453 ? 20.844 -16.791 -7.816 1.00 61.41 453 LEU A N 1
ATOM 3578 C CA . LEU A 1 453 ? 20.855 -15.415 -7.274 1.00 61.41 453 LEU A CA 1
ATOM 3579 C C . LEU A 1 453 ? 19.565 -14.653 -7.577 1.00 61.41 453 LEU A C 1
ATOM 3581 O O . LEU A 1 453 ? 19.071 -13.836 -6.790 1.00 61.41 453 LEU A O 1
ATOM 3585 N N . LEU A 1 454 ? 19.077 -14.865 -8.790 1.00 57.81 454 LEU A N 1
ATOM 3586 C CA . LEU A 1 454 ? 17.911 -14.210 -9.333 1.00 57.81 454 LEU A CA 1
ATOM 3587 C C . LEU A 1 454 ? 16.626 -14.735 -8.665 1.00 57.81 454 LEU A C 1
ATOM 3589 O O . LEU A 1 454 ? 15.780 -13.933 -8.262 1.00 57.81 454 LEU A O 1
ATOM 3593 N N . GLU A 1 455 ? 16.507 -16.055 -8.486 1.00 59.44 455 GLU A N 1
ATOM 3594 C CA . GLU A 1 455 ? 15.404 -16.722 -7.779 1.00 59.44 455 GLU A CA 1
ATOM 3595 C C . GLU A 1 455 ? 15.336 -16.340 -6.311 1.00 59.44 455 GLU A C 1
ATOM 3597 O O . GLU A 1 455 ? 14.243 -16.149 -5.769 1.00 59.44 455 GLU A O 1
ATOM 3602 N N . GLU A 1 456 ? 16.497 -16.132 -5.699 1.00 64.25 456 GLU A N 1
ATOM 3603 C CA . GLU A 1 456 ? 16.559 -15.627 -4.347 1.00 64.25 456 GLU A CA 1
ATOM 3604 C C . GLU A 1 456 ? 15.993 -14.219 -4.222 1.00 64.25 456 GLU A C 1
ATOM 3606 O O . GLU A 1 456 ? 15.655 -13.834 -3.116 1.00 64.25 456 GLU A O 1
ATOM 3611 N N . GLY A 1 457 ? 15.833 -13.439 -5.298 1.00 62.34 457 GLY A N 1
ATOM 3612 C CA . GLY A 1 457 ? 15.267 -12.087 -5.249 1.00 62.34 457 GLY A CA 1
ATOM 3613 C C . GLY A 1 457 ? 16.286 -11.017 -4.856 1.00 62.34 457 GLY A C 1
ATOM 3614 O O . GLY A 1 457 ? 15.927 -10.006 -4.249 1.00 62.34 457 GLY A O 1
ATOM 3615 N N . VAL A 1 458 ? 17.571 -11.229 -5.161 1.00 70.62 458 VAL A N 1
ATOM 3616 C CA . VAL A 1 458 ? 18.652 -10.270 -4.861 1.00 70.62 458 VAL A CA 1
ATOM 3617 C C . VAL A 1 458 ? 18.347 -8.887 -5.443 1.00 70.62 458 VAL A C 1
ATOM 3619 O O . VAL A 1 458 ? 18.536 -7.890 -4.761 1.00 70.62 458 VAL A O 1
ATOM 3622 N N . PHE A 1 459 ? 17.745 -8.825 -6.633 1.00 66.12 459 PHE A N 1
ATOM 3623 C CA . PHE A 1 459 ? 17.370 -7.587 -7.333 1.00 66.12 459 PHE A CA 1
ATOM 3624 C C . PHE A 1 459 ? 16.267 -6.768 -6.654 1.00 66.12 459 PHE A C 1
ATOM 3626 O O . PHE A 1 459 ? 16.062 -5.614 -7.011 1.00 66.12 459 PHE A O 1
ATOM 3633 N N . GLN A 1 460 ? 15.554 -7.344 -5.684 1.00 68.56 460 GLN A N 1
ATOM 3634 C CA . GLN A 1 460 ? 14.614 -6.587 -4.858 1.00 68.56 460 GLN A CA 1
ATOM 3635 C C . GLN A 1 460 ? 15.328 -5.809 -3.751 1.00 68.56 460 GLN A C 1
ATOM 3637 O O . GLN A 1 460 ? 14.715 -4.933 -3.152 1.00 68.56 460 GLN A O 1
ATOM 3642 N N . GLY A 1 461 ? 16.582 -6.142 -3.434 1.00 78.12 461 GLY A N 1
ATOM 3643 C CA . GLY A 1 461 ? 17.376 -5.444 -2.431 1.00 78.12 461 GLY A CA 1
ATOM 3644 C C . GLY A 1 461 ? 17.8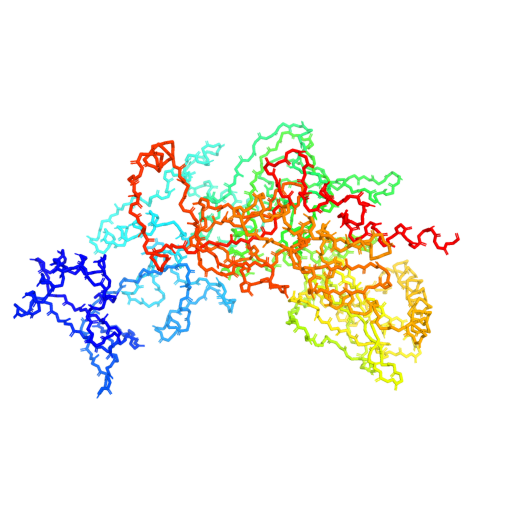34 -4.074 -2.915 1.00 78.12 461 GLY A C 1
ATOM 3645 O O . GLY A 1 461 ? 18.202 -3.932 -4.074 1.00 78.12 461 GLY A O 1
ATOM 3646 N N . THR A 1 462 ? 17.853 -3.079 -2.029 1.00 82.94 462 THR A N 1
ATOM 3647 C CA . THR A 1 462 ? 18.573 -1.817 -2.291 1.00 82.94 462 THR A CA 1
ATOM 3648 C C . THR A 1 462 ? 19.968 -1.831 -1.688 1.00 82.94 462 THR A C 1
ATOM 3650 O O . THR A 1 462 ? 20.806 -1.028 -2.078 1.00 82.94 462 THR A O 1
ATOM 3653 N N . ASP A 1 463 ? 20.202 -2.726 -0.728 1.00 87.44 463 ASP A N 1
ATOM 3654 C CA . ASP A 1 463 ? 21.456 -2.846 -0.006 1.00 87.44 463 ASP A CA 1
ATOM 3655 C C . ASP A 1 463 ? 21.675 -4.322 0.365 1.00 87.44 463 ASP A C 1
ATOM 3657 O O . ASP A 1 463 ? 21.091 -4.860 1.313 1.00 87.44 463 ASP A O 1
ATOM 3661 N N . VAL A 1 464 ? 22.457 -5.011 -0.467 1.00 88.94 464 VAL A N 1
ATOM 3662 C CA . VAL A 1 464 ? 22.735 -6.446 -0.358 1.00 88.94 464 VAL A CA 1
ATOM 3663 C C . VAL A 1 464 ? 24.178 -6.644 0.077 1.00 88.94 464 VAL A C 1
ATOM 3665 O O . VAL A 1 464 ? 25.097 -6.104 -0.534 1.00 88.94 464 VAL A O 1
ATOM 3668 N N . LEU A 1 465 ? 24.377 -7.440 1.129 1.00 91.44 465 LEU A N 1
ATOM 3669 C CA . LEU A 1 465 ? 25.705 -7.880 1.540 1.00 91.44 465 LEU A CA 1
ATOM 3670 C C . LEU A 1 465 ? 26.230 -8.926 0.554 1.00 91.44 465 LEU A C 1
ATOM 3672 O O . LEU A 1 465 ? 25.561 -9.927 0.309 1.00 91.44 465 LEU A O 1
ATOM 3676 N N . LEU A 1 466 ? 27.435 -8.697 0.046 1.00 90.25 466 LEU A N 1
ATOM 3677 C CA . LEU A 1 466 ? 28.203 -9.621 -0.775 1.00 90.25 466 LEU A CA 1
ATOM 3678 C C . LEU A 1 466 ? 29.507 -9.981 -0.063 1.00 90.25 466 LEU A C 1
ATOM 3680 O O . LEU A 1 466 ? 30.081 -9.163 0.661 1.00 90.25 466 LEU A O 1
ATOM 3684 N N . ILE A 1 467 ? 29.976 -11.206 -0.282 1.00 91.50 467 ILE A N 1
ATOM 3685 C CA . ILE A 1 467 ? 31.270 -11.696 0.189 1.00 91.50 467 ILE A CA 1
ATOM 3686 C C . ILE A 1 467 ? 32.037 -12.257 -1.000 1.00 91.50 467 ILE A C 1
ATOM 3688 O O . ILE A 1 467 ? 31.617 -13.235 -1.607 1.00 91.50 467 ILE A O 1
ATOM 3692 N N . ASP A 1 468 ? 33.169 -11.646 -1.322 1.00 91.44 468 ASP A N 1
ATOM 3693 C CA . ASP A 1 468 ? 34.117 -12.169 -2.300 1.00 91.44 468 ASP A CA 1
ATOM 3694 C C . ASP A 1 468 ? 34.902 -13.338 -1.688 1.00 91.44 468 ASP A C 1
ATOM 3696 O O . ASP A 1 468 ? 35.862 -13.149 -0.939 1.00 91.44 468 ASP A O 1
ATOM 3700 N N . GLU A 1 469 ? 34.480 -14.563 -1.992 1.00 91.12 469 GLU A N 1
ATOM 3701 C CA . GLU A 1 469 ? 35.109 -15.809 -1.549 1.00 91.12 469 GLU A CA 1
ATOM 3702 C C . GLU A 1 469 ? 36.563 -15.927 -2.026 1.00 91.12 469 GLU A C 1
ATOM 3704 O O . GLU A 1 469 ? 37.341 -16.611 -1.370 1.00 91.12 469 GLU A O 1
ATOM 3709 N N . SER A 1 470 ? 36.979 -15.221 -3.090 1.00 90.75 470 SER A N 1
ATOM 3710 C CA . SER A 1 470 ? 38.394 -15.213 -3.502 1.00 90.75 470 SER A CA 1
ATOM 3711 C C . SER A 1 470 ? 39.296 -14.441 -2.531 1.00 90.75 470 SER A C 1
ATOM 3713 O O . SER A 1 470 ? 40.499 -14.685 -2.467 1.00 90.75 470 SER A O 1
ATOM 3715 N N . LYS A 1 471 ? 38.710 -13.534 -1.738 1.00 93.62 471 LYS A N 1
ATOM 3716 C CA . LYS A 1 471 ? 39.389 -12.742 -0.699 1.00 93.62 471 LYS A CA 1
ATOM 3717 C C . LYS A 1 471 ? 39.026 -13.194 0.714 1.00 93.62 471 LYS A C 1
ATOM 3719 O O . LYS A 1 471 ? 39.650 -12.762 1.685 1.00 93.62 471 LYS A O 1
ATOM 3724 N N . CYS A 1 472 ? 37.975 -13.994 0.867 1.00 94.06 472 CYS A N 1
ATOM 3725 C CA . CYS A 1 472 ? 37.468 -14.412 2.165 1.00 94.06 472 CYS A CA 1
ATOM 3726 C C . CYS A 1 472 ? 38.382 -15.471 2.790 1.00 94.06 472 CYS A C 1
ATOM 3728 O O . CYS A 1 472 ? 38.503 -16.585 2.293 1.00 94.06 472 CYS A O 1
ATOM 3730 N N . VAL A 1 473 ? 38.962 -15.153 3.947 1.00 94.62 473 VAL A N 1
ATOM 3731 C CA . VAL A 1 473 ? 39.793 -16.090 4.727 1.00 94.62 473 VAL A CA 1
ATOM 3732 C C . VAL A 1 473 ? 38.998 -16.866 5.785 1.00 94.62 473 VAL A C 1
ATOM 3734 O O . VAL A 1 473 ? 39.585 -17.502 6.651 1.00 94.62 473 VAL A O 1
ATOM 3737 N N . ARG A 1 474 ? 37.658 -16.779 5.754 1.00 92.56 474 ARG A N 1
ATOM 3738 C CA . ARG A 1 474 ? 36.731 -17.485 6.665 1.00 92.56 474 ARG A CA 1
ATOM 3739 C C . ARG A 1 474 ? 37.042 -17.310 8.161 1.00 92.56 474 ARG A C 1
ATOM 3741 O O . ARG A 1 474 ? 36.836 -18.212 8.957 1.00 92.56 474 ARG A O 1
ATOM 3748 N N . CYS A 1 475 ? 37.492 -16.119 8.550 1.00 93.94 475 CYS A N 1
ATOM 3749 C CA . CYS A 1 475 ? 37.816 -15.780 9.941 1.00 93.94 475 CYS A CA 1
ATOM 3750 C C . CYS A 1 475 ? 36.597 -15.461 10.830 1.00 93.94 475 CYS A C 1
ATOM 3752 O O . CYS A 1 475 ? 36.772 -15.157 12.003 1.00 93.94 475 CYS A O 1
ATOM 3754 N N . GLU A 1 476 ? 35.381 -15.446 10.271 1.00 93.94 476 GLU A N 1
ATOM 3755 C CA . GLU A 1 476 ? 34.114 -15.136 10.964 1.00 93.94 476 GLU A CA 1
ATOM 3756 C C . GLU A 1 476 ? 34.017 -13.755 11.641 1.00 93.94 476 GLU A C 1
ATOM 3758 O O . GLU A 1 476 ? 33.007 -13.445 12.276 1.00 93.94 476 GLU A O 1
ATOM 3763 N N . ASN A 1 477 ? 34.995 -12.864 11.442 1.00 95.19 477 ASN A N 1
ATOM 3764 C CA . ASN A 1 477 ? 34.979 -11.516 12.018 1.00 95.19 477 ASN A CA 1
ATOM 3765 C C . ASN A 1 477 ? 33.687 -10.747 11.709 1.00 95.19 477 ASN A C 1
ATOM 3767 O O . ASN A 1 477 ? 33.175 -10.049 12.578 1.00 95.19 477 ASN A O 1
ATOM 3771 N N . CYS A 1 478 ? 33.121 -10.908 10.510 1.00 94.56 478 CYS A N 1
ATOM 3772 C CA . CYS A 1 478 ? 31.879 -10.239 10.128 1.00 94.56 478 CYS A CA 1
ATOM 3773 C C . CYS A 1 478 ? 30.656 -10.708 10.936 1.00 94.56 478 CYS A C 1
ATOM 3775 O O . CYS A 1 478 ? 29.782 -9.892 11.240 1.00 94.56 478 CYS A O 1
ATOM 3777 N N . VAL A 1 479 ? 30.605 -11.988 11.320 1.00 94.62 479 VAL A N 1
ATOM 3778 C CA . VAL A 1 479 ? 29.553 -12.571 12.172 1.00 94.62 479 VAL A CA 1
ATOM 3779 C C . VAL A 1 479 ? 29.765 -12.141 13.618 1.00 94.62 479 VAL A C 1
ATOM 3781 O O . VAL A 1 479 ? 28.845 -11.615 14.244 1.00 94.62 479 VAL A O 1
ATOM 3784 N N . ASN A 1 480 ? 30.993 -12.285 14.119 1.00 94.62 480 ASN A N 1
ATOM 3785 C CA . ASN A 1 480 ? 31.353 -11.950 15.496 1.00 94.62 480 ASN A CA 1
ATOM 3786 C C . ASN A 1 480 ? 31.165 -10.457 15.788 1.00 94.62 480 ASN A C 1
ATOM 3788 O O . ASN A 1 480 ? 30.591 -10.095 16.813 1.00 94.62 480 ASN A O 1
ATOM 3792 N N . ALA A 1 481 ? 31.561 -9.582 14.860 1.00 94.00 481 ALA A N 1
ATOM 3793 C CA . ALA A 1 481 ? 31.328 -8.147 14.973 1.00 94.00 481 ALA A CA 1
ATOM 3794 C C . ALA A 1 481 ? 29.833 -7.809 14.934 1.00 94.00 481 ALA A C 1
ATOM 3796 O O . ALA A 1 481 ? 29.375 -6.999 15.734 1.00 94.00 481 ALA A O 1
ATOM 3797 N N . CYS A 1 482 ? 29.051 -8.455 14.058 1.00 94.31 482 CYS A N 1
ATOM 3798 C CA . CYS A 1 482 ? 27.601 -8.261 14.022 1.00 94.31 482 CYS A CA 1
ATOM 3799 C C . CYS A 1 482 ? 26.956 -8.638 15.363 1.00 94.31 482 CYS A C 1
ATOM 3801 O O . CYS A 1 482 ? 26.194 -7.850 15.921 1.00 94.31 482 CYS A O 1
ATOM 3803 N N . ALA A 1 483 ? 27.310 -9.801 15.912 1.00 92.06 483 ALA A N 1
ATOM 3804 C CA . ALA A 1 483 ? 26.832 -10.244 17.214 1.00 92.06 483 ALA A CA 1
ATOM 3805 C C . ALA A 1 483 ? 27.248 -9.283 18.338 1.00 92.06 483 ALA A C 1
ATOM 3807 O O . ALA A 1 483 ? 26.403 -8.884 19.138 1.00 92.06 483 ALA A O 1
ATOM 3808 N N . ALA A 1 484 ? 28.511 -8.852 18.376 1.00 90.81 484 ALA A N 1
ATOM 3809 C CA . ALA A 1 484 ? 29.015 -7.918 19.382 1.00 90.81 484 ALA A CA 1
ATOM 3810 C C . ALA A 1 484 ? 28.270 -6.572 19.359 1.00 90.81 484 ALA A C 1
ATOM 3812 O O . ALA A 1 484 ? 27.891 -6.060 20.411 1.00 90.81 484 ALA A O 1
ATOM 3813 N N . THR A 1 485 ? 27.988 -6.033 18.169 1.00 90.31 485 THR A N 1
ATOM 3814 C CA . THR A 1 485 ? 27.197 -4.802 18.002 1.00 90.31 485 THR A CA 1
ATOM 3815 C C . THR A 1 485 ? 25.733 -4.982 18.422 1.00 90.31 485 THR A C 1
ATOM 3817 O O . THR A 1 485 ? 25.082 -4.018 18.821 1.00 90.31 485 THR A O 1
ATOM 3820 N N . HIS A 1 486 ? 25.198 -6.203 18.362 1.00 88.25 486 HIS A N 1
ATOM 3821 C CA . HIS A 1 486 ? 23.777 -6.488 18.566 1.00 88.25 486 HIS A CA 1
ATOM 3822 C C . HIS A 1 486 ? 23.520 -7.490 19.706 1.00 88.25 486 HIS A C 1
ATOM 3824 O O . HIS A 1 486 ? 22.776 -8.456 19.551 1.00 88.25 486 HIS A O 1
ATOM 3830 N N . ASN A 1 487 ? 24.093 -7.227 20.886 1.00 83.31 487 ASN A N 1
ATOM 3831 C CA . ASN A 1 487 ? 23.807 -7.938 22.148 1.00 83.31 487 ASN A CA 1
ATOM 3832 C C . ASN A 1 487 ? 24.059 -9.460 22.117 1.00 83.31 487 ASN A C 1
ATOM 3834 O O . ASN A 1 487 ? 23.395 -10.237 22.812 1.00 83.31 487 ASN A O 1
ATOM 3838 N N . GLY A 1 488 ? 25.043 -9.883 21.327 1.00 83.56 488 GLY A N 1
ATOM 3839 C CA . GLY A 1 488 ? 25.410 -11.280 21.115 1.00 83.56 488 GLY A CA 1
ATOM 3840 C C . GLY A 1 488 ? 24.605 -11.980 20.021 1.00 83.56 488 GLY A C 1
ATOM 3841 O O . GLY A 1 488 ? 24.845 -13.156 19.778 1.00 83.56 488 GLY A O 1
ATOM 3842 N N . GLN A 1 489 ? 23.683 -11.288 19.343 1.00 84.94 489 GLN A N 1
ATOM 3843 C CA . GLN A 1 489 ? 22.892 -11.866 18.262 1.00 84.94 489 GLN A CA 1
ATOM 3844 C C . GLN A 1 489 ? 23.400 -11.415 16.893 1.00 84.94 489 GLN A C 1
ATOM 3846 O O . GLN A 1 489 ? 23.267 -10.249 16.517 1.00 84.94 489 GLN A O 1
ATOM 3851 N N . THR A 1 490 ? 23.899 -12.358 16.094 1.00 89.88 490 THR A N 1
ATOM 3852 C CA . THR A 1 490 ? 24.183 -12.084 14.681 1.00 89.88 490 THR A CA 1
ATOM 3853 C C . THR A 1 490 ? 22.890 -11.939 13.873 1.00 89.88 490 THR A C 1
ATOM 3855 O O . THR A 1 490 ? 21.900 -12.637 14.093 1.00 89.88 490 THR A O 1
ATOM 3858 N N . ARG A 1 491 ? 22.911 -11.022 12.904 1.00 91.94 491 ARG A N 1
ATOM 3859 C CA . ARG A 1 491 ? 21.847 -10.780 11.909 1.00 91.94 491 ARG A CA 1
ATOM 3860 C C . ARG A 1 491 ? 22.309 -11.182 10.497 1.00 91.94 491 ARG A C 1
ATOM 3862 O O . ARG A 1 491 ? 21.812 -10.673 9.487 1.00 91.94 491 ARG A O 1
ATOM 3869 N N . LEU A 1 492 ? 23.330 -12.033 10.456 1.00 90.31 492 LEU A N 1
ATOM 3870 C CA . LEU A 1 492 ? 24.065 -12.497 9.290 1.00 90.31 492 LEU A CA 1
ATOM 3871 C C . LEU A 1 492 ? 24.377 -13.983 9.474 1.00 90.31 492 LEU A C 1
ATOM 3873 O O . LEU A 1 492 ? 25.011 -14.351 10.465 1.00 90.31 492 LEU A O 1
ATOM 3877 N N . TYR A 1 493 ? 24.004 -14.801 8.493 1.00 88.56 493 TYR A N 1
ATOM 3878 C CA . TYR A 1 493 ? 24.298 -16.231 8.477 1.00 88.56 493 TYR A CA 1
ATOM 3879 C C . TYR A 1 493 ? 25.136 -16.562 7.246 1.00 88.56 493 TYR A C 1
ATOM 3881 O O . TYR A 1 493 ? 24.648 -16.537 6.121 1.00 88.56 493 TYR A O 1
ATOM 3889 N N . LEU A 1 494 ? 26.426 -16.833 7.469 1.00 85.06 494 LEU A N 1
ATOM 3890 C CA . LEU A 1 494 ? 27.380 -17.125 6.397 1.00 85.06 494 LEU A CA 1
ATOM 3891 C C . LEU A 1 494 ? 27.225 -18.525 5.821 1.00 85.06 494 LEU A C 1
ATOM 3893 O O . LEU A 1 494 ? 27.598 -18.733 4.679 1.00 85.06 494 LEU A O 1
ATOM 3897 N N . ASN A 1 495 ? 26.734 -19.495 6.586 1.00 82.06 495 ASN A N 1
ATOM 3898 C CA . ASN A 1 495 ? 26.624 -20.877 6.103 1.00 82.06 495 ASN A CA 1
ATOM 3899 C C . ASN A 1 495 ? 25.411 -21.087 5.189 1.00 82.06 495 ASN A C 1
ATOM 3901 O O . ASN A 1 495 ? 25.318 -22.111 4.524 1.00 82.06 495 ASN A O 1
ATOM 3905 N N . GLU A 1 496 ? 24.537 -20.087 5.117 1.00 81.19 496 GLU A N 1
ATOM 3906 C CA . GLU A 1 496 ? 23.368 -20.041 4.253 1.00 81.19 496 GLU A CA 1
ATOM 3907 C C . GLU A 1 496 ? 23.543 -18.967 3.170 1.00 81.19 496 GLU A C 1
ATOM 3909 O O . GLU A 1 496 ? 24.418 -18.096 3.260 1.00 81.19 496 GLU A O 1
ATOM 3914 N N . GLY A 1 497 ? 22.688 -19.020 2.152 1.00 76.38 497 GLY A N 1
ATOM 3915 C CA . GLY A 1 497 ? 22.692 -18.085 1.032 1.00 76.38 497 GLY A CA 1
ATOM 3916 C C . GLY A 1 497 ? 23.317 -18.661 -0.237 1.00 76.38 497 GLY A C 1
ATOM 3917 O O . GLY A 1 497 ? 23.702 -19.828 -0.290 1.00 76.38 497 GLY A O 1
ATOM 3918 N N . VAL A 1 498 ? 23.398 -17.832 -1.276 1.00 76.12 498 VAL A N 1
ATOM 3919 C CA . VAL A 1 498 ? 23.728 -18.273 -2.640 1.00 76.12 498 VAL A CA 1
ATOM 3920 C C . VAL A 1 498 ? 25.147 -17.886 -3.019 1.00 76.12 498 VAL A C 1
ATOM 3922 O O . VAL A 1 498 ? 25.610 -16.796 -2.688 1.00 76.12 498 VAL A O 1
ATOM 3925 N N . LEU A 1 499 ? 25.835 -18.775 -3.733 1.00 75.75 499 LEU A N 1
ATOM 3926 C CA . LEU A 1 499 ? 27.163 -18.536 -4.287 1.00 75.75 499 LEU A CA 1
ATOM 3927 C C . LEU A 1 499 ? 27.086 -18.371 -5.809 1.00 75.75 499 LEU A C 1
ATOM 3929 O O . LEU A 1 499 ? 26.580 -19.241 -6.512 1.00 75.75 499 LEU A O 1
ATOM 3933 N N . PHE A 1 500 ? 27.648 -17.279 -6.319 1.00 72.12 500 PHE A N 1
ATOM 3934 C CA . PHE A 1 500 ? 27.716 -16.958 -7.740 1.00 72.12 500 PHE A CA 1
ATOM 3935 C C . PHE A 1 500 ? 29.135 -16.613 -8.164 1.00 72.12 500 PHE A C 1
ATOM 3937 O O . PHE A 1 500 ? 29.663 -15.554 -7.814 1.00 72.12 500 PHE A O 1
ATOM 3944 N N . GLY A 1 501 ? 29.767 -17.509 -8.925 1.00 73.38 501 GLY A N 1
ATOM 3945 C CA . GLY A 1 501 ? 31.205 -17.425 -9.162 1.00 73.38 501 GLY A CA 1
ATOM 3946 C C . GLY A 1 501 ? 31.949 -17.358 -7.825 1.00 73.38 501 GLY A C 1
ATOM 3947 O O . GLY A 1 501 ? 31.805 -18.248 -6.990 1.00 73.38 501 GLY A O 1
ATOM 3948 N N . ASN A 1 502 ? 32.680 -16.265 -7.600 1.00 81.81 502 ASN A N 1
ATOM 3949 C CA . ASN A 1 502 ? 33.374 -15.998 -6.336 1.00 81.81 502 ASN A CA 1
ATOM 3950 C C . ASN A 1 502 ? 32.575 -15.103 -5.373 1.00 81.81 502 ASN A C 1
ATOM 3952 O O . ASN A 1 502 ? 33.089 -14.748 -4.323 1.00 81.81 502 ASN A O 1
ATOM 3956 N N . LEU A 1 503 ? 31.349 -14.696 -5.706 1.00 83.31 503 LEU A N 1
ATOM 3957 C CA . LEU A 1 503 ? 30.542 -13.795 -4.882 1.00 83.31 503 LEU A CA 1
ATOM 3958 C C . LEU A 1 503 ? 29.452 -14.566 -4.146 1.00 83.31 503 LEU A C 1
ATOM 3960 O O . LEU A 1 503 ? 28.557 -15.148 -4.754 1.00 83.31 503 LEU A O 1
ATOM 3964 N N . LYS A 1 504 ? 29.492 -14.522 -2.821 1.00 86.88 504 LYS A N 1
ATOM 3965 C CA . LYS A 1 504 ? 28.480 -15.097 -1.946 1.00 86.88 504 LYS A CA 1
ATOM 3966 C C . LYS A 1 504 ? 27.504 -14.034 -1.462 1.00 86.88 504 LYS A C 1
ATOM 3968 O O . LYS A 1 504 ? 27.915 -12.988 -0.964 1.00 86.88 504 LYS A O 1
ATOM 3973 N N . VAL A 1 505 ? 26.214 -14.334 -1.556 1.00 87.69 505 VAL A N 1
ATOM 3974 C CA . VAL A 1 505 ? 25.114 -13.558 -0.978 1.00 87.69 505 VAL A CA 1
ATOM 3975 C C . VAL A 1 505 ? 24.610 -14.290 0.262 1.00 87.69 505 VAL A C 1
ATOM 3977 O O . VAL A 1 505 ? 23.766 -15.178 0.134 1.00 87.69 505 VAL A O 1
ATOM 3980 N N . PRO A 1 506 ? 2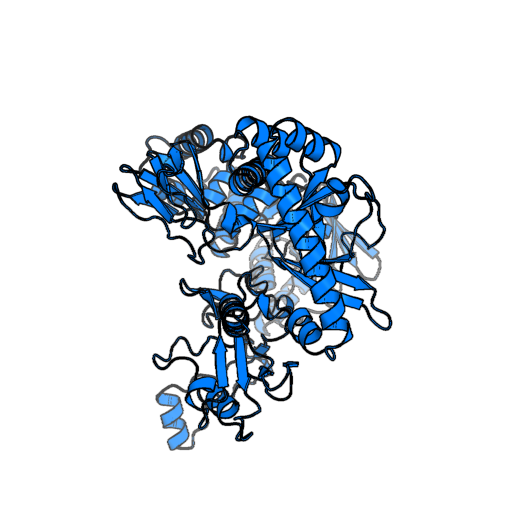5.126 -13.976 1.461 1.00 89.38 506 PRO A N 1
ATOM 3981 C CA . PRO A 1 506 ? 24.693 -14.636 2.683 1.00 89.38 506 PRO A CA 1
ATOM 3982 C C . PRO A 1 506 ? 23.252 -14.268 3.057 1.00 89.38 506 PRO A C 1
ATOM 3984 O O . PRO A 1 506 ? 22.733 -13.209 2.682 1.00 89.38 506 PRO A O 1
ATOM 3987 N N . THR A 1 507 ? 22.625 -15.108 3.880 1.00 88.94 507 THR A N 1
ATOM 3988 C CA . THR A 1 507 ? 21.302 -14.833 4.451 1.00 88.94 507 THR A CA 1
ATOM 3989 C C . THR A 1 507 ? 21.387 -13.646 5.418 1.00 88.94 507 THR A C 1
ATOM 3991 O O . THR A 1 507 ? 21.861 -13.746 6.553 1.00 88.94 507 THR A O 1
ATOM 3994 N N . SER A 1 508 ? 20.951 -12.475 4.949 1.00 91.62 508 SER A N 1
ATOM 3995 C CA . SER A 1 508 ? 20.826 -11.240 5.727 1.00 91.62 508 SER A CA 1
ATOM 3996 C C . SER A 1 508 ? 19.787 -10.306 5.099 1.00 91.62 508 SER A C 1
ATOM 3998 O O . SER A 1 508 ? 19.367 -10.489 3.954 1.00 91.62 508 SER A O 1
ATOM 4000 N N . CYS A 1 509 ? 19.346 -9.288 5.844 1.00 92.06 509 CYS A N 1
ATOM 4001 C CA . CYS A 1 509 ? 18.388 -8.324 5.311 1.00 92.06 509 CYS A CA 1
ATOM 4002 C C . CYS A 1 509 ? 18.966 -7.540 4.129 1.00 92.06 509 CYS A C 1
ATOM 4004 O O . CYS A 1 509 ? 20.078 -7.017 4.198 1.00 92.06 509 CYS A O 1
ATOM 4006 N N . ARG A 1 510 ? 18.144 -7.433 3.080 1.00 90.12 510 ARG A N 1
ATOM 4007 C CA . ARG A 1 510 ? 18.456 -6.785 1.799 1.00 90.12 510 ARG A CA 1
ATOM 4008 C C . ARG A 1 510 ? 17.888 -5.367 1.656 1.00 90.12 510 ARG A C 1
ATOM 4010 O O . ARG A 1 510 ? 17.982 -4.772 0.589 1.00 90.12 510 ARG A O 1
ATOM 4017 N N . HIS A 1 511 ? 17.209 -4.876 2.700 1.00 90.12 511 HIS A N 1
ATOM 4018 C CA . HIS A 1 511 ? 16.570 -3.551 2.747 1.00 90.12 511 HIS A CA 1
ATOM 4019 C C . HIS A 1 511 ? 15.706 -3.258 1.512 1.00 90.12 511 HIS A C 1
ATOM 4021 O O . HIS A 1 511 ? 15.827 -2.219 0.884 1.00 90.12 511 HIS A O 1
ATOM 4027 N N . CYS A 1 512 ? 14.859 -4.223 1.148 1.00 82.12 512 CYS A N 1
ATOM 4028 C CA . CYS A 1 512 ? 14.225 -4.282 -0.166 1.00 82.12 512 CYS A CA 1
ATOM 4029 C C . CYS A 1 512 ? 13.552 -2.982 -0.607 1.00 82.12 512 CYS A C 1
ATOM 4031 O O . CYS A 1 512 ? 12.940 -2.291 0.203 1.00 82.12 512 CYS A O 1
ATOM 4033 N N . GLU A 1 513 ? 13.597 -2.727 -1.912 1.00 76.12 513 GLU A N 1
ATOM 4034 C CA . GLU A 1 513 ? 12.927 -1.621 -2.589 1.00 76.12 513 GLU A CA 1
ATOM 4035 C C . GLU A 1 513 ? 11.442 -1.593 -2.222 1.00 76.12 513 GLU A C 1
ATOM 4037 O O . GLU A 1 513 ? 10.941 -0.553 -1.807 1.00 76.12 513 GLU A O 1
ATOM 4042 N N . ASN A 1 514 ? 10.787 -2.759 -2.255 1.00 72.50 514 ASN A N 1
ATOM 4043 C CA . ASN A 1 514 ? 9.431 -2.965 -1.755 1.00 72.50 514 ASN A CA 1
ATOM 4044 C C . ASN A 1 514 ? 9.434 -3.955 -0.570 1.00 72.50 514 ASN A C 1
ATOM 4046 O O . ASN A 1 514 ? 9.364 -5.176 -0.768 1.00 72.50 514 ASN A O 1
ATOM 4050 N N . PRO A 1 515 ? 9.564 -3.475 0.677 1.00 77.38 515 PRO A N 1
ATOM 4051 C CA . PRO A 1 515 ? 9.706 -4.349 1.829 1.00 77.38 515 PRO A CA 1
ATOM 4052 C C . PRO A 1 515 ? 8.343 -4.877 2.300 1.00 77.38 515 PRO A C 1
ATOM 4054 O O . PRO A 1 515 ? 7.625 -4.218 3.047 1.00 77.38 515 PRO A O 1
ATOM 4057 N N . LEU A 1 516 ? 8.016 -6.121 1.935 1.00 77.00 516 LEU A N 1
ATOM 4058 C CA . LEU A 1 516 ? 6.781 -6.806 2.370 1.00 77.00 516 LEU A CA 1
ATOM 4059 C C . LEU A 1 516 ? 6.636 -6.889 3.901 1.00 77.00 516 LEU A C 1
ATOM 4061 O O . LEU A 1 516 ? 5.533 -6.961 4.440 1.00 77.00 516 LEU A O 1
ATOM 4065 N N . CYS A 1 517 ? 7.753 -6.841 4.627 1.00 83.00 517 CYS A N 1
ATOM 4066 C CA . CYS A 1 517 ? 7.748 -6.831 6.083 1.00 83.00 517 CYS A CA 1
ATOM 4067 C C . CYS A 1 517 ? 7.109 -5.569 6.696 1.00 83.00 517 CYS A C 1
ATOM 4069 O O . CYS A 1 517 ? 6.742 -5.620 7.869 1.00 83.00 517 CYS A O 1
ATOM 4071 N N . LEU A 1 518 ? 6.933 -4.477 5.935 1.00 81.12 518 LEU A N 1
ATOM 4072 C CA . LEU A 1 518 ? 6.244 -3.259 6.388 1.00 81.12 518 LEU A CA 1
ATOM 4073 C C . LEU A 1 518 ? 4.715 -3.349 6.299 1.00 81.12 518 LEU A C 1
ATOM 4075 O O . LEU A 1 518 ? 4.030 -2.566 6.952 1.00 81.12 518 LEU A O 1
ATOM 4079 N N . THR A 1 519 ? 4.172 -4.280 5.512 1.00 66.88 519 THR A N 1
ATOM 4080 C CA . THR A 1 519 ? 2.763 -4.236 5.092 1.00 66.88 519 THR A CA 1
ATOM 4081 C C . THR A 1 519 ? 1.767 -4.365 6.254 1.00 66.88 519 THR A C 1
ATOM 4083 O O . THR A 1 519 ? 0.734 -3.706 6.225 1.00 66.88 519 THR A O 1
ATOM 4086 N N . ASP A 1 520 ? 2.094 -5.121 7.312 1.00 69.88 520 ASP A N 1
ATOM 4087 C CA . ASP A 1 520 ? 1.133 -5.493 8.365 1.00 69.88 520 ASP A CA 1
ATOM 4088 C C . ASP A 1 520 ? 1.695 -5.375 9.798 1.00 69.88 520 ASP A C 1
ATOM 4090 O O . ASP A 1 520 ? 1.649 -6.334 10.567 1.00 69.88 520 ASP A O 1
ATOM 4094 N N . CYS A 1 521 ? 2.237 -4.219 10.202 1.00 74.81 521 CYS A N 1
ATOM 4095 C CA . CYS A 1 521 ? 2.745 -3.996 11.572 1.00 74.81 521 CYS A CA 1
ATOM 4096 C C . CYS A 1 521 ? 1.711 -3.309 12.516 1.00 74.81 521 CYS A C 1
ATOM 4098 O O . CYS A 1 521 ? 1.504 -2.094 12.418 1.00 74.81 521 CYS A O 1
ATOM 4100 N N . PRO A 1 522 ? 1.039 -4.043 13.438 1.00 63.75 522 PRO A N 1
ATOM 4101 C CA . PRO A 1 522 ? 0.177 -3.489 14.502 1.00 63.75 522 PRO A CA 1
ATOM 4102 C C . PRO A 1 522 ? 0.882 -3.411 15.882 1.00 63.75 522 PRO A C 1
ATOM 4104 O O . PRO A 1 522 ? 1.667 -4.314 16.166 1.00 63.75 522 PRO A O 1
ATOM 4107 N N . PRO A 1 523 ? 0.581 -2.435 16.780 1.00 50.09 523 PRO A N 1
ATOM 4108 C CA . PRO A 1 523 ? -0.085 -1.155 16.576 1.00 50.09 523 PRO A CA 1
ATOM 4109 C C . PRO A 1 523 ? 0.923 -0.135 16.022 1.00 50.09 523 PRO A C 1
ATOM 4111 O O . PRO A 1 523 ? 1.549 0.605 16.770 1.00 50.09 523 PRO A O 1
ATOM 4114 N N . GLY A 1 524 ? 1.039 -0.127 14.690 1.00 55.34 524 GLY A N 1
ATOM 4115 C CA . GLY A 1 524 ? 1.448 1.009 13.866 1.00 55.34 524 GLY A CA 1
ATOM 4116 C C . GLY A 1 524 ? 2.908 1.419 13.977 1.00 55.34 524 GLY A C 1
ATOM 4117 O O . GLY A 1 524 ? 3.236 2.299 14.757 1.00 55.34 524 GLY A O 1
ATOM 4118 N N . ASP A 1 525 ? 3.742 0.882 13.087 1.00 68.06 525 ASP A N 1
ATOM 4119 C CA . ASP A 1 525 ? 5.006 1.515 12.669 1.00 68.06 525 ASP A CA 1
ATOM 4120 C C . ASP A 1 525 ? 6.230 1.159 13.526 1.00 68.06 525 ASP A C 1
ATOM 4122 O O . ASP A 1 525 ? 7.177 1.932 13.656 1.00 68.06 525 ASP A O 1
ATOM 4126 N N . ALA A 1 526 ? 6.247 -0.043 14.107 1.00 84.56 526 ALA A N 1
ATOM 4127 C CA . ALA A 1 526 ? 7.462 -0.553 14.735 1.00 84.56 526 ALA A CA 1
ATOM 4128 C C . ALA A 1 526 ? 8.516 -0.974 13.708 1.00 84.56 526 ALA A C 1
ATOM 4130 O O . ALA A 1 526 ? 9.688 -0.980 14.035 1.00 84.56 526 ALA A O 1
ATOM 4131 N N . ILE A 1 527 ? 8.139 -1.334 12.482 1.00 87.50 527 ILE A N 1
ATOM 4132 C CA . ILE A 1 527 ? 9.092 -1.506 11.384 1.00 87.50 527 ILE A CA 1
ATOM 4133 C C . ILE A 1 527 ? 8.941 -0.323 10.430 1.00 87.50 527 ILE A C 1
ATOM 4135 O O . ILE A 1 527 ? 7.842 -0.018 9.975 1.00 87.50 527 ILE A O 1
ATOM 4139 N N . LEU A 1 528 ? 10.043 0.375 10.195 1.00 85.38 528 LEU A N 1
ATOM 4140 C CA . LEU A 1 528 ? 10.090 1.690 9.569 1.00 85.38 528 LEU A CA 1
ATOM 4141 C C . LEU A 1 528 ? 11.082 1.680 8.418 1.00 85.38 528 LEU A C 1
ATOM 4143 O O . LEU A 1 528 ? 11.982 0.840 8.375 1.00 85.38 528 LEU A O 1
ATOM 4147 N N . ARG A 1 529 ? 10.928 2.641 7.511 1.00 85.12 529 ARG A N 1
ATOM 4148 C CA . ARG A 1 529 ? 11.923 2.954 6.494 1.00 85.12 529 ARG A CA 1
ATOM 4149 C C . ARG A 1 529 ? 12.356 4.398 6.649 1.00 85.12 529 ARG A C 1
ATOM 4151 O O . ARG A 1 529 ? 11.506 5.275 6.774 1.00 85.12 529 ARG A O 1
ATOM 4158 N N . ASP A 1 530 ? 13.660 4.629 6.675 1.00 83.00 530 ASP A N 1
ATOM 4159 C CA . ASP A 1 530 ? 14.193 5.985 6.697 1.00 83.00 530 ASP A CA 1
ATOM 4160 C C . ASP A 1 530 ? 14.290 6.588 5.276 1.00 83.00 530 ASP A C 1
ATOM 4162 O O . ASP A 1 530 ? 14.135 5.873 4.278 1.00 83.00 530 ASP A O 1
ATOM 4166 N N . PRO A 1 531 ? 14.567 7.898 5.148 1.00 75.88 531 PRO A N 1
ATOM 4167 C CA . PRO A 1 531 ? 14.721 8.547 3.845 1.00 75.88 531 PRO A CA 1
ATOM 4168 C C . PRO A 1 531 ? 15.893 8.034 2.995 1.00 75.88 531 PRO A C 1
ATOM 4170 O O . PRO A 1 531 ? 15.930 8.318 1.804 1.00 75.88 531 PRO A O 1
ATOM 4173 N N . ARG A 1 532 ? 16.850 7.294 3.573 1.00 75.69 532 ARG A N 1
ATOM 4174 C CA . ARG A 1 532 ? 17.960 6.653 2.845 1.00 75.69 532 ARG A CA 1
ATOM 4175 C C . ARG A 1 532 ? 17.589 5.261 2.332 1.00 75.69 532 ARG A C 1
ATOM 4177 O O . ARG A 1 532 ? 18.371 4.643 1.615 1.00 75.69 532 ARG A O 1
ATOM 4184 N N . GLY A 1 533 ? 16.394 4.778 2.665 1.00 78.50 533 GLY A N 1
ATOM 4185 C CA . GLY A 1 533 ? 15.873 3.485 2.241 1.00 78.50 533 GLY A CA 1
ATOM 4186 C C . GLY A 1 533 ? 16.120 2.364 3.238 1.00 78.50 533 GLY A C 1
ATOM 4187 O O . GLY A 1 533 ? 15.719 1.223 2.979 1.00 78.50 533 GLY A O 1
ATOM 4188 N N . GLU A 1 534 ? 16.725 2.660 4.387 1.00 86.81 534 GLU A N 1
ATOM 4189 C CA . GLU A 1 534 ? 17.035 1.669 5.401 1.00 86.81 534 GLU A CA 1
ATOM 4190 C C . GLU A 1 534 ? 15.756 1.222 6.100 1.00 86.81 534 GLU A C 1
ATOM 4192 O O . GLU A 1 534 ? 15.097 1.981 6.809 1.00 86.81 534 GLU A O 1
ATOM 4197 N N . VAL A 1 535 ? 15.401 -0.048 5.930 1.00 89.31 535 VAL A N 1
ATOM 4198 C CA . VAL A 1 535 ? 14.345 -0.670 6.732 1.00 89.31 535 VAL A CA 1
ATOM 4199 C C . VAL A 1 535 ? 14.890 -1.041 8.114 1.00 89.31 535 VAL A C 1
ATOM 4201 O O . VAL A 1 535 ? 15.890 -1.753 8.188 1.00 89.31 535 VAL A O 1
ATOM 4204 N N . TYR A 1 536 ? 14.236 -0.662 9.209 1.00 91.31 536 TYR A N 1
ATOM 4205 C CA . TYR A 1 536 ? 14.664 -0.982 10.580 1.00 91.31 536 TYR A CA 1
ATOM 4206 C C . TYR A 1 536 ? 13.477 -1.238 11.514 1.00 91.31 536 TYR A C 1
ATOM 4208 O O . TYR A 1 536 ? 12.345 -0.905 11.182 1.00 91.31 536 TYR A O 1
ATOM 4216 N N . VAL A 1 537 ? 13.732 -1.842 12.678 1.00 90.50 537 VAL A N 1
ATOM 4217 C CA . VAL A 1 537 ? 12.718 -2.027 13.728 1.00 90.50 537 VAL A CA 1
ATOM 4218 C C . VAL A 1 537 ? 12.973 -1.029 14.859 1.00 90.50 537 VAL A C 1
ATOM 4220 O O . VAL A 1 537 ? 14.052 -1.008 15.442 1.00 90.50 537 VAL A O 1
ATOM 4223 N N . ASP A 1 538 ? 11.985 -0.195 15.162 1.00 89.06 538 ASP A N 1
ATOM 4224 C CA . ASP A 1 538 ? 11.870 0.571 16.395 1.00 89.06 538 ASP A CA 1
ATOM 4225 C C . ASP A 1 538 ? 11.450 -0.369 17.535 1.00 89.06 538 ASP A C 1
ATOM 4227 O O . ASP A 1 538 ? 10.281 -0.733 17.711 1.00 89.06 538 ASP A O 1
ATOM 4231 N N . GLU A 1 539 ? 12.442 -0.785 18.318 1.00 84.62 539 GLU A N 1
ATOM 4232 C CA . GLU A 1 539 ? 12.260 -1.686 19.451 1.00 84.62 539 GLU A CA 1
ATOM 4233 C C . GLU A 1 539 ? 11.309 -1.119 20.512 1.00 84.62 539 GLU A C 1
ATOM 4235 O O . GLU A 1 539 ? 10.668 -1.901 21.214 1.00 84.62 539 GLU A O 1
ATOM 4240 N N . ALA A 1 540 ? 11.187 0.205 20.656 1.00 83.19 540 ALA A N 1
ATOM 4241 C CA . ALA A 1 540 ? 10.295 0.803 21.649 1.00 83.19 540 ALA A CA 1
ATOM 4242 C C . ALA A 1 540 ? 8.819 0.615 21.272 1.00 83.19 540 ALA A C 1
ATOM 4244 O O . ALA A 1 540 ? 7.972 0.475 22.152 1.00 83.19 540 ALA A O 1
ATOM 4245 N N . LYS A 1 541 ? 8.522 0.563 19.970 1.00 85.06 541 LYS A N 1
ATOM 4246 C CA . LYS A 1 541 ? 7.166 0.382 19.433 1.00 85.06 541 LYS A CA 1
ATOM 4247 C C . LYS A 1 541 ? 6.814 -1.078 19.143 1.00 85.06 541 LYS A C 1
ATOM 4249 O O . LYS A 1 541 ? 5.642 -1.407 18.968 1.00 85.06 541 LYS A O 1
ATOM 4254 N N . CYS A 1 542 ? 7.804 -1.967 19.053 1.00 86.06 542 CYS A N 1
ATOM 4255 C CA . CYS A 1 542 ? 7.578 -3.365 18.696 1.00 86.06 542 CYS A CA 1
ATOM 4256 C C . CYS A 1 542 ? 6.874 -4.136 19.822 1.00 86.06 542 CYS A C 1
ATOM 4258 O O . CYS A 1 542 ? 7.446 -4.347 20.890 1.00 86.06 542 CYS A O 1
ATOM 4260 N N . ILE A 1 543 ? 5.659 -4.618 19.538 1.00 83.31 543 ILE A N 1
ATOM 4261 C CA . ILE A 1 543 ? 4.856 -5.432 20.467 1.00 83.31 543 ILE A CA 1
ATOM 4262 C C . ILE A 1 543 ? 5.054 -6.947 20.316 1.00 83.31 543 ILE A C 1
ATOM 4264 O O . ILE A 1 543 ? 4.354 -7.718 20.963 1.00 83.31 543 ILE A O 1
ATOM 4268 N N . GLY A 1 544 ? 5.927 -7.392 19.409 1.00 85.94 544 GLY A N 1
ATOM 4269 C CA . GLY A 1 544 ? 6.210 -8.822 19.265 1.00 85.94 544 GLY A CA 1
ATOM 4270 C C . GLY A 1 544 ? 5.209 -9.652 18.457 1.00 85.94 544 GLY A C 1
ATOM 4271 O O . GLY A 1 544 ? 5.228 -10.871 18.553 1.00 85.94 544 GLY A O 1
ATOM 4272 N N . CYS A 1 545 ? 4.341 -9.044 17.640 1.00 83.44 545 CYS A N 1
ATOM 4273 C CA . CYS A 1 545 ? 3.278 -9.781 16.935 1.00 83.44 545 CYS A CA 1
ATOM 4274 C C . CYS A 1 545 ? 3.760 -10.757 15.842 1.00 83.44 545 CYS A C 1
ATOM 4276 O O . CYS A 1 545 ? 3.001 -11.625 15.430 1.00 83.44 545 CYS A O 1
ATOM 4278 N N . GLY A 1 546 ? 4.988 -10.608 15.334 1.00 85.69 546 GLY A N 1
ATOM 4279 C CA . GLY A 1 546 ? 5.575 -11.526 14.349 1.00 85.69 546 GLY A CA 1
ATOM 4280 C C . GLY A 1 546 ? 5.131 -11.347 12.891 1.00 85.69 546 GLY A C 1
ATOM 4281 O O . GLY A 1 546 ? 5.735 -11.954 12.010 1.00 85.69 546 GLY A O 1
ATOM 4282 N N . ASN A 1 547 ? 4.166 -10.472 12.588 1.00 82.06 547 ASN A N 1
ATOM 4283 C CA . ASN A 1 547 ? 3.680 -10.270 11.213 1.00 82.06 547 ASN A CA 1
ATOM 4284 C C . ASN A 1 547 ? 4.796 -9.907 10.218 1.00 82.06 547 ASN A C 1
ATOM 4286 O O . ASN A 1 547 ? 4.842 -10.430 9.110 1.00 82.06 547 ASN A O 1
ATOM 4290 N N . CYS A 1 548 ? 5.732 -9.041 10.621 1.00 86.81 548 CYS A N 1
ATOM 4291 C CA . CYS A 1 548 ? 6.864 -8.663 9.771 1.00 86.81 548 CYS A CA 1
ATOM 4292 C C . CYS A 1 548 ? 7.773 -9.858 9.433 1.00 86.81 548 CYS A C 1
ATOM 4294 O O . CYS A 1 548 ? 8.264 -9.936 8.308 1.00 86.81 548 CYS A O 1
ATOM 4296 N N . ALA A 1 549 ? 7.953 -10.795 10.371 1.00 88.69 549 ALA A N 1
ATOM 4297 C CA . ALA A 1 549 ? 8.707 -12.024 10.154 1.00 88.69 549 ALA A CA 1
ATOM 4298 C C . ALA A 1 549 ? 7.976 -12.966 9.194 1.00 88.69 549 ALA A C 1
ATOM 4300 O O . ALA A 1 549 ? 8.578 -13.421 8.226 1.00 88.69 549 ALA A O 1
ATOM 4301 N N . ALA A 1 550 ? 6.667 -13.158 9.385 1.00 82.69 550 ALA A N 1
ATOM 4302 C CA . ALA A 1 550 ? 5.835 -13.955 8.482 1.00 82.69 550 ALA A CA 1
ATOM 4303 C C . ALA A 1 550 ? 5.793 -13.389 7.049 1.00 82.69 550 ALA A C 1
ATOM 4305 O O . ALA A 1 550 ? 5.788 -14.143 6.079 1.00 82.69 550 ALA A O 1
ATOM 4306 N N . ASN A 1 551 ? 5.802 -12.061 6.909 1.00 79.38 551 ASN A N 1
ATOM 4307 C CA . ASN A 1 551 ? 5.766 -11.390 5.610 1.00 79.38 551 ASN A CA 1
ATOM 4308 C C . ASN A 1 551 ? 7.137 -11.320 4.916 1.00 79.38 551 ASN A C 1
ATOM 4310 O O . ASN A 1 551 ? 7.202 -10.948 3.743 1.00 79.38 551 ASN A O 1
ATOM 4314 N N . CYS A 1 552 ? 8.242 -11.622 5.606 1.00 84.75 552 CYS A N 1
ATOM 4315 C CA . CYS A 1 552 ? 9.569 -11.560 5.009 1.00 84.75 552 CYS A CA 1
ATOM 4316 C C . CYS A 1 552 ? 9.812 -12.784 4.110 1.00 84.75 552 CYS A C 1
ATOM 4318 O O . CYS A 1 552 ? 9.975 -13.888 4.626 1.00 84.75 552 CYS A O 1
ATOM 4320 N N . PRO A 1 553 ? 9.933 -12.622 2.778 1.00 76.19 553 PRO A N 1
ATOM 4321 C CA . PRO A 1 553 ? 10.073 -13.764 1.873 1.00 76.19 553 PRO A CA 1
ATOM 4322 C C . PRO A 1 553 ? 11.439 -14.459 1.972 1.00 76.19 553 PRO A C 1
ATOM 4324 O O . PRO A 1 553 ? 11.601 -15.525 1.389 1.00 76.19 553 PRO A O 1
ATOM 4327 N N . TYR A 1 554 ? 12.397 -13.852 2.682 1.00 83.38 554 TYR A N 1
ATOM 4328 C CA . TYR A 1 554 ? 13.765 -14.352 2.858 1.00 83.38 554 TYR A CA 1
ATOM 4329 C C . TYR A 1 554 ? 14.019 -14.911 4.265 1.00 83.38 554 TYR A C 1
ATOM 4331 O O . TYR A 1 554 ? 15.135 -15.318 4.556 1.00 83.38 554 TYR A O 1
ATOM 4339 N N . GLY A 1 555 ? 13.033 -14.857 5.172 1.00 85.81 555 GLY A N 1
ATOM 4340 C CA . GLY A 1 555 ? 13.183 -15.390 6.533 1.00 85.81 555 GLY A CA 1
ATOM 4341 C C . GLY A 1 555 ? 14.233 -14.684 7.407 1.00 85.81 555 GLY A C 1
ATOM 4342 O O . GLY A 1 555 ? 14.687 -15.245 8.393 1.00 85.81 555 GLY A O 1
ATOM 4343 N N . VAL A 1 556 ? 14.624 -13.448 7.076 1.00 89.81 556 VAL A N 1
ATOM 4344 C CA . VAL A 1 556 ? 15.732 -12.715 7.736 1.00 89.81 556 VAL A CA 1
ATOM 4345 C C . VAL A 1 556 ? 15.294 -11.810 8.897 1.00 89.81 556 VAL A C 1
ATOM 4347 O O . VAL A 1 556 ? 16.026 -10.897 9.292 1.00 89.81 556 VAL A O 1
ATOM 4350 N N . ILE A 1 557 ? 14.074 -12.010 9.401 1.00 91.69 557 ILE A N 1
ATOM 4351 C CA . ILE A 1 557 ? 13.528 -11.302 10.563 1.00 91.69 557 ILE A CA 1
ATOM 4352 C C . ILE A 1 557 ? 13.186 -12.342 11.626 1.00 91.69 557 ILE A C 1
ATOM 4354 O O . ILE A 1 557 ? 12.383 -13.238 11.382 1.00 91.69 557 ILE A O 1
ATOM 4358 N N . PHE A 1 558 ? 13.770 -12.186 12.808 1.00 89.62 558 PHE A N 1
ATOM 4359 C CA . PHE A 1 558 ? 13.680 -13.143 13.908 1.00 89.62 558 PHE A CA 1
ATOM 4360 C C . PHE A 1 558 ? 12.895 -12.548 15.072 1.00 89.62 558 PHE A C 1
ATOM 4362 O O . PHE A 1 558 ? 13.005 -11.354 15.342 1.00 89.62 558 PHE A O 1
ATOM 4369 N N . MET A 1 559 ? 12.128 -13.370 15.785 1.00 89.06 559 MET A N 1
ATOM 4370 C CA . MET A 1 559 ? 11.451 -12.960 17.017 1.00 89.06 559 MET A CA 1
ATOM 4371 C C . MET A 1 559 ? 12.302 -13.373 18.212 1.00 89.06 559 MET A C 1
ATOM 4373 O O . MET A 1 559 ? 12.586 -14.554 18.380 1.00 89.06 559 MET A O 1
ATOM 4377 N N . MET A 1 560 ? 12.731 -12.406 19.023 1.00 83.00 560 MET A N 1
ATOM 4378 C CA . MET A 1 560 ? 13.698 -12.647 20.092 1.00 83.00 560 MET A CA 1
ATOM 4379 C C . MET A 1 560 ? 13.344 -11.973 21.407 1.00 83.00 560 MET A C 1
ATOM 4381 O O . MET A 1 560 ? 12.937 -10.809 21.426 1.00 83.00 560 MET A O 1
ATOM 4385 N N . HIS A 1 561 ? 13.592 -12.683 22.508 1.00 81.12 561 HIS A N 1
ATOM 4386 C CA . HIS A 1 561 ? 13.567 -12.110 23.849 1.00 81.12 561 HIS A CA 1
ATOM 4387 C C . HIS A 1 561 ? 14.645 -11.035 23.989 1.00 81.12 561 HIS A C 1
ATOM 4389 O O . HIS A 1 561 ? 15.762 -11.155 23.477 1.00 81.12 561 HIS A O 1
ATOM 4395 N N . GLN A 1 562 ? 14.289 -9.952 24.664 1.00 68.75 562 GLN A N 1
ATOM 4396 C CA . GLN A 1 562 ? 15.164 -8.803 24.833 1.00 68.75 562 GLN A CA 1
ATOM 4397 C C . GLN A 1 562 ? 15.954 -8.963 26.124 1.00 68.75 562 GLN A C 1
ATOM 4399 O O . GLN A 1 562 ? 15.370 -8.880 27.195 1.00 68.75 562 GLN A O 1
ATOM 4404 N N . LYS A 1 563 ? 17.282 -9.121 26.058 1.00 60.47 563 LYS A N 1
ATOM 4405 C CA . LYS A 1 563 ? 18.090 -9.105 27.287 1.00 60.47 563 LYS A CA 1
ATOM 4406 C C . LYS A 1 563 ? 17.836 -7.793 28.050 1.00 60.47 563 LYS A C 1
ATOM 4408 O O . LYS A 1 563 ? 17.912 -6.724 27.433 1.00 60.47 563 LYS A O 1
ATOM 4413 N N . PRO A 1 564 ? 17.548 -7.836 29.364 1.00 54.28 564 PRO A N 1
ATOM 4414 C CA . PRO A 1 564 ? 17.330 -6.624 30.138 1.00 54.28 564 PRO A CA 1
ATOM 4415 C C . PRO A 1 564 ? 18.582 -5.742 30.071 1.00 54.28 564 PRO A C 1
ATOM 4417 O O . PRO A 1 564 ? 19.703 -6.208 30.282 1.00 54.28 564 PRO A O 1
ATOM 4420 N N . LYS A 1 565 ? 18.405 -4.453 29.758 1.00 50.22 565 LYS A N 1
ATOM 4421 C CA . LYS A 1 565 ? 19.505 -3.483 29.814 1.00 50.22 565 LYS A CA 1
ATOM 4422 C C . LYS A 1 565 ? 19.929 -3.347 31.275 1.00 50.22 565 LYS A C 1
ATOM 4424 O O . LYS A 1 565 ? 19.185 -2.794 32.081 1.00 50.22 565 LYS A O 1
ATOM 4429 N N . THR A 1 566 ? 21.115 -3.833 31.631 1.00 51.72 566 THR A N 1
ATOM 4430 C CA . THR A 1 566 ? 21.658 -3.668 32.982 1.00 51.72 566 THR A CA 1
ATOM 4431 C C . THR A 1 566 ? 21.983 -2.192 33.229 1.00 51.72 566 THR A C 1
ATOM 4433 O O . THR A 1 566 ? 22.963 -1.631 32.727 1.00 51.72 566 THR A O 1
ATOM 4436 N N . GLY A 1 567 ? 21.116 -1.525 33.996 1.00 53.47 567 GLY A N 1
ATOM 4437 C CA . GLY A 1 567 ? 21.343 -0.158 34.464 1.00 53.47 567 GLY A CA 1
ATOM 4438 C C . GLY A 1 567 ? 22.618 -0.047 35.309 1.00 53.47 567 GLY A C 1
ATOM 4439 O O . GLY A 1 567 ? 23.193 -1.052 35.731 1.00 53.47 567 GLY A O 1
ATOM 4440 N N . ALA A 1 568 ? 23.064 1.182 35.584 1.00 58.03 568 ALA A N 1
ATOM 4441 C CA . ALA A 1 568 ? 24.256 1.427 36.406 1.00 58.03 568 ALA A CA 1
ATOM 4442 C C . ALA A 1 568 ? 24.179 0.729 37.780 1.00 58.03 568 ALA A C 1
ATOM 4444 O O . ALA A 1 568 ? 25.165 0.154 38.232 1.00 58.03 568 ALA A O 1
ATOM 4445 N N . LEU A 1 569 ? 22.986 0.687 38.384 1.00 54.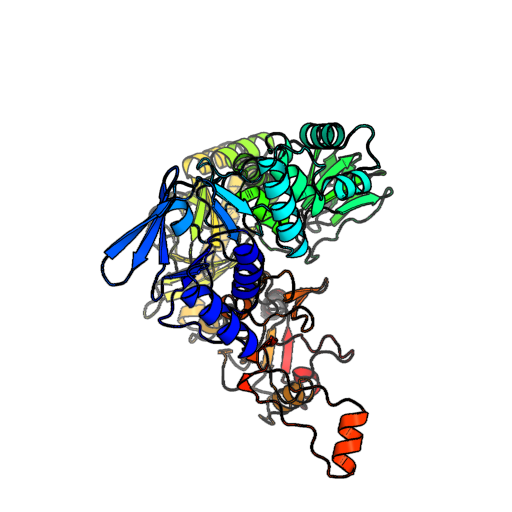59 569 LEU A N 1
ATOM 4446 C CA . LEU A 1 569 ? 22.725 -0.000 39.651 1.00 54.59 569 LEU A CA 1
ATOM 4447 C C . LEU A 1 569 ? 22.858 -1.531 39.543 1.00 54.59 569 LEU A C 1
ATOM 4449 O O . LEU A 1 569 ? 23.414 -2.155 40.436 1.00 54.59 569 LEU A O 1
ATOM 4453 N N . GLY A 1 570 ? 22.415 -2.136 38.435 1.00 56.56 570 GLY A N 1
ATOM 4454 C CA . GLY A 1 570 ? 22.553 -3.580 38.195 1.00 56.56 570 GLY A CA 1
ATOM 4455 C C . GLY A 1 570 ? 24.002 -4.004 37.941 1.00 56.56 570 GLY A C 1
ATOM 4456 O O . GLY A 1 570 ? 24.428 -5.060 38.398 1.00 56.56 570 GLY A O 1
ATOM 4457 N N . ARG A 1 571 ? 24.796 -3.147 37.279 1.00 59.38 571 ARG A N 1
ATOM 4458 C CA . ARG A 1 571 ? 26.253 -3.337 37.158 1.00 59.38 571 ARG A CA 1
ATOM 4459 C C . ARG A 1 571 ? 26.967 -3.209 38.503 1.00 59.38 571 ARG A C 1
ATOM 4461 O O . ARG A 1 571 ? 27.883 -3.979 38.767 1.00 59.38 571 ARG A O 1
ATOM 4468 N N . LEU A 1 572 ? 26.533 -2.271 39.349 1.00 60.09 572 LEU A N 1
ATOM 4469 C CA . LEU A 1 572 ? 27.059 -2.112 40.703 1.00 60.09 572 LEU A CA 1
ATOM 4470 C C . LEU A 1 572 ? 26.722 -3.332 41.574 1.00 60.09 572 LEU A C 1
ATOM 4472 O O . LEU A 1 572 ? 27.622 -3.873 42.195 1.00 60.09 572 LEU A O 1
ATOM 4476 N N . LEU A 1 573 ? 25.476 -3.816 41.557 1.00 58.41 573 LEU A N 1
ATOM 4477 C CA . LEU A 1 573 ? 25.036 -5.002 42.309 1.00 58.41 573 LEU A CA 1
ATOM 4478 C C . LEU A 1 573 ? 25.784 -6.283 41.898 1.00 58.41 573 LEU A C 1
ATOM 4480 O O . LEU A 1 573 ? 26.187 -7.063 42.760 1.00 58.41 573 LEU A O 1
ATOM 4484 N N . GLY A 1 574 ? 26.072 -6.448 40.602 1.00 58.47 574 GLY A N 1
ATOM 4485 C CA . GLY A 1 574 ? 26.894 -7.555 40.105 1.00 58.47 574 GLY A CA 1
ATOM 4486 C C . GLY A 1 574 ? 28.343 -7.540 40.613 1.00 58.47 574 GLY A C 1
ATOM 4487 O O . GLY A 1 574 ? 28.921 -8.601 40.829 1.00 58.47 574 GLY A O 1
ATOM 4488 N N . LEU A 1 575 ? 28.924 -6.360 40.869 1.00 58.03 575 LEU A N 1
ATOM 4489 C CA . LEU A 1 575 ? 30.274 -6.218 41.442 1.00 58.03 575 LEU A CA 1
ATOM 4490 C C . LEU A 1 575 ? 30.348 -6.600 42.931 1.00 58.03 575 LEU A C 1
ATOM 4492 O O . LEU A 1 575 ? 31.416 -6.981 43.401 1.00 58.03 575 LEU A O 1
ATOM 4496 N N . ILE A 1 576 ? 29.232 -6.519 43.663 1.00 64.25 576 ILE A N 1
ATOM 4497 C CA . ILE A 1 576 ? 29.119 -6.901 45.087 1.00 64.25 576 ILE A CA 1
ATOM 4498 C C . ILE A 1 576 ? 28.455 -8.274 45.288 1.00 64.25 576 ILE A C 1
ATOM 4500 O O . ILE A 1 576 ? 28.087 -8.623 46.406 1.00 64.25 576 ILE A O 1
ATOM 4504 N N . GLY A 1 577 ? 28.330 -9.079 44.226 1.00 46.19 577 GLY A N 1
ATOM 4505 C CA . GLY A 1 577 ? 27.844 -10.462 44.313 1.00 46.19 577 GLY A CA 1
ATOM 4506 C C . GLY A 1 577 ? 26.346 -10.604 44.602 1.00 46.19 577 GLY A C 1
ATOM 4507 O O . GLY A 1 577 ? 25.893 -11.697 44.933 1.00 46.19 577 GLY A O 1
ATOM 4508 N N . LEU A 1 578 ? 25.569 -9.525 44.469 1.00 49.62 578 LEU A N 1
ATOM 4509 C CA . LEU A 1 578 ? 24.113 -9.556 44.579 1.00 49.62 578 LEU A CA 1
ATOM 4510 C C . LEU A 1 578 ? 23.531 -9.723 43.173 1.00 49.62 578 LEU A C 1
ATOM 4512 O O . LEU A 1 578 ? 23.528 -8.787 42.371 1.00 49.62 578 LEU A O 1
ATOM 4516 N N . ALA A 1 579 ? 23.073 -10.935 42.856 1.00 48.44 579 ALA A N 1
ATOM 4517 C CA . ALA A 1 579 ? 22.392 -11.208 41.597 1.00 48.44 579 ALA A CA 1
ATOM 4518 C C . ALA A 1 579 ? 21.082 -10.407 41.539 1.00 48.44 579 ALA A C 1
ATOM 4520 O O . ALA A 1 579 ? 20.249 -10.497 42.441 1.00 48.44 579 ALA A O 1
ATOM 4521 N N . ALA A 1 580 ? 20.906 -9.608 40.484 1.00 48.44 580 ALA A N 1
ATOM 4522 C CA . ALA A 1 580 ? 19.589 -9.089 40.138 1.00 48.44 580 ALA A CA 1
ATOM 4523 C C . ALA A 1 580 ? 18.682 -10.285 39.805 1.00 48.44 580 ALA A C 1
ATOM 4525 O O . ALA A 1 580 ? 19.143 -11.196 39.118 1.00 48.44 580 ALA A O 1
ATOM 4526 N N . GLU A 1 581 ? 17.439 -10.291 40.300 1.00 44.47 581 GLU A N 1
ATOM 4527 C CA . GLU A 1 581 ? 16.457 -11.348 40.018 1.00 44.47 581 GLU A CA 1
ATOM 4528 C C . GLU A 1 581 ? 16.450 -11.697 38.523 1.00 44.47 581 GLU A C 1
ATOM 4530 O O . GLU A 1 581 ? 16.164 -10.853 37.668 1.00 44.47 581 GLU A O 1
ATOM 4535 N N . GLU A 1 582 ? 16.797 -12.946 38.204 1.00 45.12 582 GLU A N 1
ATOM 4536 C CA . GLU A 1 582 ? 16.675 -13.479 36.854 1.00 45.12 582 GLU A CA 1
ATOM 4537 C C . GLU A 1 582 ? 15.185 -13.622 36.536 1.00 45.12 582 GLU A C 1
ATOM 4539 O O . GLU A 1 582 ? 14.528 -14.585 36.922 1.00 45.12 582 GLU A O 1
ATOM 4544 N N . THR A 1 583 ? 14.622 -12.629 35.846 1.00 46.47 583 THR A N 1
ATOM 4545 C CA . THR A 1 583 ? 13.281 -12.751 35.267 1.00 46.47 583 THR A CA 1
ATOM 4546 C C . THR A 1 583 ? 13.260 -13.931 34.299 1.00 46.47 583 THR A C 1
ATOM 4548 O O . THR A 1 583 ? 14.130 -14.013 33.427 1.00 46.47 583 THR A O 1
ATOM 4551 N N . ASN A 1 584 ? 12.263 -14.806 34.432 1.00 48.00 584 ASN A N 1
ATOM 4552 C CA . ASN A 1 584 ? 12.071 -15.973 33.578 1.00 48.00 584 ASN A CA 1
ATOM 4553 C C . ASN A 1 584 ? 12.064 -15.555 32.084 1.00 48.00 584 ASN A C 1
ATOM 4555 O O . ASN A 1 584 ? 11.260 -14.694 31.710 1.00 48.00 584 ASN A O 1
ATOM 4559 N N . PRO A 1 585 ? 12.934 -16.114 31.217 1.00 46.81 585 PRO A N 1
ATOM 4560 C CA . PRO A 1 585 ? 12.993 -15.753 29.797 1.00 46.81 585 PRO A CA 1
ATOM 4561 C C . PRO A 1 585 ? 11.645 -15.894 29.076 1.00 46.81 585 PRO A C 1
ATOM 4563 O O . PRO A 1 585 ? 11.326 -15.071 28.217 1.00 46.81 585 PRO A O 1
ATOM 4566 N N . ASP A 1 586 ? 10.834 -16.877 29.482 1.00 49.53 586 ASP A N 1
ATOM 4567 C CA . ASP A 1 586 ? 9.517 -17.169 28.900 1.00 49.53 586 ASP A CA 1
ATOM 4568 C C . ASP A 1 586 ? 8.450 -16.098 29.206 1.00 49.53 586 ASP A C 1
ATOM 4570 O O . ASP A 1 586 ? 7.407 -16.056 28.552 1.00 49.53 586 ASP A O 1
ATOM 4574 N N . GLU A 1 587 ? 8.703 -15.193 30.158 1.00 52.25 587 GLU A N 1
ATOM 4575 C CA . GLU A 1 587 ? 7.785 -14.102 30.520 1.00 52.25 587 GLU A CA 1
ATOM 4576 C C . GLU A 1 587 ? 8.087 -12.786 29.785 1.00 52.25 587 GLU A C 1
ATOM 4578 O O . GLU A 1 587 ? 7.297 -11.838 29.847 1.00 52.25 587 GLU A O 1
ATOM 4583 N N . GLN A 1 588 ? 9.204 -12.699 29.052 1.00 59.03 588 GLN A N 1
ATOM 4584 C CA . GLN A 1 588 ? 9.577 -11.475 28.346 1.00 59.03 588 GLN A CA 1
ATOM 4585 C C . GLN A 1 588 ? 8.989 -11.425 26.929 1.00 59.03 588 GLN A C 1
ATOM 4587 O O . GLN A 1 588 ? 9.174 -12.367 26.153 1.00 59.03 588 GLN A O 1
ATOM 4592 N N . PRO A 1 589 ? 8.352 -10.310 26.520 1.00 65.50 589 PRO A N 1
ATOM 4593 C CA . PRO A 1 589 ? 7.813 -10.183 25.174 1.00 65.50 589 PRO A CA 1
ATOM 4594 C C . PRO A 1 589 ? 8.941 -10.243 24.139 1.00 65.50 589 PRO A C 1
ATOM 4596 O O . PRO A 1 589 ? 9.933 -9.510 24.222 1.00 65.50 589 PRO A O 1
ATOM 4599 N N . THR A 1 590 ? 8.783 -11.110 23.140 1.00 84.00 590 THR A N 1
ATOM 4600 C CA . THR A 1 590 ? 9.706 -11.172 22.005 1.00 84.00 590 THR A CA 1
ATOM 4601 C C . THR A 1 590 ? 9.563 -9.915 21.146 1.00 84.00 590 THR A C 1
ATOM 4603 O O . THR A 1 590 ? 8.485 -9.337 21.030 1.00 84.00 590 THR A O 1
ATOM 4606 N N . LYS A 1 591 ? 10.649 -9.459 20.522 1.00 88.19 591 LYS A N 1
ATOM 4607 C CA . LYS A 1 591 ? 10.633 -8.364 19.541 1.00 88.19 591 LYS A CA 1
ATOM 4608 C C . LYS A 1 591 ? 11.265 -8.813 18.236 1.00 88.19 591 LYS A C 1
ATOM 4610 O O . LYS A 1 591 ? 12.095 -9.719 18.221 1.00 88.19 591 LYS A O 1
ATOM 4615 N N . ALA A 1 592 ? 10.861 -8.170 17.147 1.00 90.81 592 ALA A N 1
ATOM 4616 C CA . ALA A 1 592 ? 11.423 -8.432 15.833 1.00 90.81 592 ALA A CA 1
ATOM 4617 C C . ALA A 1 592 ? 12.858 -7.890 15.739 1.00 90.81 592 ALA A C 1
ATOM 4619 O O . ALA A 1 592 ? 13.116 -6.736 16.077 1.00 90.81 592 ALA A O 1
ATOM 4620 N N . VAL A 1 593 ? 13.777 -8.710 15.239 1.00 90.38 593 VAL A N 1
ATOM 4621 C CA . VAL A 1 593 ? 15.193 -8.395 15.046 1.00 90.38 593 VAL A CA 1
ATOM 4622 C C . VAL A 1 593 ? 15.567 -8.678 13.596 1.00 90.38 593 VAL A C 1
ATOM 4624 O O . VAL A 1 593 ? 15.261 -9.735 13.053 1.00 90.38 593 VAL A O 1
ATOM 4627 N N . LYS A 1 594 ? 16.243 -7.724 12.958 1.00 92.44 594 LYS A N 1
ATOM 4628 C CA . LYS A 1 594 ? 16.758 -7.812 11.585 1.00 92.44 594 LYS A CA 1
ATOM 4629 C C . LYS A 1 594 ? 18.011 -6.956 11.456 1.00 92.44 594 LYS A C 1
ATOM 4631 O O . LYS A 1 594 ? 18.206 -6.058 12.269 1.00 92.44 594 LYS A O 1
ATOM 4636 N N . CYS A 1 595 ? 18.824 -7.170 10.421 1.00 93.38 595 CYS A N 1
ATOM 4637 C CA . CYS A 1 595 ? 19.911 -6.239 10.086 1.00 93.38 595 CYS A CA 1
ATOM 4638 C C . CYS A 1 595 ? 19.350 -4.825 9.871 1.00 93.38 595 CYS A C 1
ATOM 4640 O O . CYS A 1 595 ? 18.384 -4.664 9.139 1.00 93.38 595 CYS A O 1
ATOM 4642 N N . ASP A 1 596 ? 19.920 -3.820 10.523 1.00 90.94 596 ASP A N 1
ATOM 4643 C CA . ASP A 1 596 ? 19.532 -2.403 10.482 1.00 90.94 596 ASP A CA 1
ATOM 4644 C C . ASP A 1 596 ? 20.690 -1.534 9.969 1.00 90.94 596 ASP A C 1
ATOM 4646 O O . ASP A 1 596 ? 20.791 -0.373 10.341 1.00 90.94 596 ASP A O 1
ATOM 4650 N N . LEU A 1 597 ? 21.613 -2.139 9.210 1.00 91.81 597 LEU A N 1
ATOM 4651 C CA . LEU A 1 597 ? 22.865 -1.533 8.737 1.00 91.81 597 LEU A CA 1
ATOM 4652 C C . LEU A 1 597 ? 23.738 -0.920 9.838 1.00 91.81 597 LEU A C 1
ATOM 4654 O O . LEU A 1 597 ? 24.628 -0.126 9.546 1.00 91.81 597 LEU A O 1
ATOM 4658 N N . CYS A 1 598 ? 23.520 -1.323 11.094 1.00 91.56 598 CYS A N 1
ATOM 4659 C CA . CYS A 1 598 ? 24.116 -0.680 12.255 1.00 91.56 598 CYS A CA 1
ATOM 4660 C C . CYS A 1 598 ? 23.847 0.837 12.255 1.00 91.56 598 CYS A C 1
ATOM 4662 O O . CYS A 1 598 ? 24.727 1.606 12.610 1.00 91.56 598 CYS A O 1
ATOM 4664 N N . ARG A 1 599 ? 22.631 1.272 11.889 1.00 87.31 599 ARG A N 1
ATOM 4665 C CA . ARG A 1 599 ? 22.216 2.684 11.728 1.00 87.31 599 ARG A CA 1
ATOM 4666 C C . ARG A 1 599 ? 22.582 3.655 12.857 1.00 87.31 599 ARG A C 1
ATOM 4668 O O . ARG A 1 599 ? 22.621 4.860 12.643 1.00 87.31 599 ARG A O 1
ATOM 4675 N N . ASN A 1 600 ? 22.809 3.150 14.068 1.00 84.94 600 ASN A N 1
ATOM 4676 C CA . ASN A 1 600 ? 23.201 3.956 15.228 1.00 84.94 600 ASN A CA 1
ATOM 4677 C C . ASN A 1 600 ? 24.730 4.108 15.373 1.00 84.94 600 ASN A C 1
ATOM 4679 O O . ASN A 1 600 ? 25.189 4.775 16.296 1.00 84.94 600 ASN A O 1
ATOM 4683 N N . ASP A 1 601 ? 25.511 3.478 14.498 1.00 85.31 601 ASP A N 1
ATOM 4684 C CA . ASP A 1 601 ? 26.967 3.548 14.430 1.00 85.31 601 ASP A CA 1
ATOM 4685 C C . ASP A 1 601 ? 27.366 4.350 13.183 1.00 85.31 601 ASP A C 1
ATOM 4687 O O . ASP A 1 601 ? 27.127 3.939 12.046 1.00 85.31 601 ASP A O 1
ATOM 4691 N N . SER A 1 602 ? 27.996 5.506 13.391 1.00 86.12 602 SER A N 1
ATOM 4692 C CA . SER A 1 602 ? 28.432 6.398 12.311 1.00 86.12 602 SER A CA 1
ATOM 4693 C C . SER A 1 602 ? 29.487 5.777 11.396 1.00 86.12 602 SER A C 1
ATOM 4695 O O . SER A 1 602 ? 29.666 6.240 10.271 1.00 86.12 602 SER A O 1
ATOM 4697 N N . ALA A 1 603 ? 30.161 4.713 11.837 1.00 86.75 603 ALA A N 1
ATOM 4698 C CA . ALA A 1 603 ? 31.110 3.982 11.018 1.00 86.75 603 ALA A CA 1
ATOM 4699 C C . ALA A 1 603 ? 30.415 3.008 10.030 1.00 86.75 603 ALA A C 1
ATOM 4701 O O . ALA A 1 603 ? 31.083 2.425 9.172 1.00 86.75 603 ALA A O 1
ATOM 4702 N N . GLY A 1 604 ? 29.086 2.817 10.118 1.00 88.62 604 GLY A N 1
ATOM 4703 C CA . GLY A 1 604 ? 28.254 2.030 9.187 1.00 88.62 604 GLY A CA 1
ATOM 4704 C C . GLY A 1 604 ? 28.035 0.562 9.604 1.00 88.62 604 GLY A C 1
ATOM 4705 O O . GLY A 1 604 ? 28.138 0.239 10.792 1.00 88.62 604 GLY A O 1
ATOM 4706 N N . PRO A 1 605 ? 27.925 -0.407 8.669 1.00 93.88 605 PRO A N 1
ATOM 4707 C CA . PRO A 1 605 ? 27.756 -1.838 8.987 1.00 93.88 605 PRO A CA 1
ATOM 4708 C C . PRO A 1 605 ? 29.011 -2.546 9.548 1.00 93.88 605 PRO A C 1
ATOM 4710 O O . PRO A 1 605 ? 30.013 -2.720 8.849 1.00 93.88 605 PRO A O 1
ATOM 4713 N N . ALA A 1 606 ? 28.949 -3.032 10.794 1.00 94.81 606 ALA A N 1
ATOM 4714 C CA . ALA A 1 606 ? 30.077 -3.690 11.475 1.00 94.81 606 ALA A CA 1
ATOM 4715 C C . ALA A 1 606 ? 30.605 -4.937 10.737 1.00 94.81 606 ALA A C 1
ATOM 4717 O O . ALA A 1 606 ? 31.808 -5.199 10.726 1.00 94.81 606 ALA A O 1
ATOM 4718 N N . CYS A 1 607 ? 29.719 -5.679 10.064 1.00 94.38 607 CYS A N 1
ATOM 4719 C CA . CYS A 1 607 ? 30.077 -6.854 9.263 1.00 94.38 607 CYS A CA 1
ATOM 4720 C C . CYS A 1 607 ? 31.010 -6.539 8.077 1.00 94.38 607 CYS A C 1
ATOM 4722 O O . CYS A 1 607 ? 31.795 -7.397 7.687 1.00 94.38 607 CYS A O 1
ATOM 4724 N N . VAL A 1 608 ? 30.949 -5.321 7.528 1.00 95.56 608 VAL A N 1
ATOM 4725 C CA . VAL A 1 608 ? 31.822 -4.866 6.434 1.00 95.56 608 VAL A CA 1
ATOM 4726 C C . VAL A 1 608 ? 33.144 -4.356 6.998 1.00 95.56 608 VAL A C 1
ATOM 4728 O O . VAL A 1 608 ? 34.206 -4.830 6.608 1.00 95.56 608 VAL A O 1
ATOM 4731 N N . ARG A 1 609 ? 33.092 -3.451 7.984 1.00 94.69 609 ARG A N 1
ATOM 4732 C CA . ARG A 1 609 ? 34.297 -2.845 8.583 1.00 94.69 609 ARG A CA 1
ATOM 4733 C C . ARG A 1 609 ? 35.242 -3.841 9.246 1.00 94.69 609 ARG A C 1
ATOM 4735 O O . ARG A 1 609 ? 36.443 -3.611 9.274 1.00 94.69 609 ARG A O 1
ATOM 4742 N N . SER A 1 610 ? 34.702 -4.913 9.815 1.00 95.31 610 SER A N 1
ATOM 4743 C CA . SER A 1 610 ? 35.494 -5.943 10.498 1.00 95.31 610 SER A CA 1
ATOM 4744 C C . SER A 1 610 ? 36.170 -6.931 9.543 1.00 95.31 610 SER A C 1
ATOM 4746 O O . SER A 1 610 ? 36.935 -7.782 9.999 1.00 95.31 610 SER A O 1
ATOM 4748 N N . CYS A 1 611 ? 35.902 -6.851 8.234 1.00 95.62 611 CYS A N 1
ATOM 4749 C CA . CYS A 1 611 ? 36.506 -7.741 7.255 1.00 95.62 611 CYS A CA 1
ATOM 4750 C C . CYS A 1 611 ? 37.967 -7.333 6.980 1.00 95.62 611 CYS A C 1
ATOM 4752 O O . CYS A 1 611 ? 38.197 -6.305 6.343 1.00 95.62 611 CYS A O 1
ATOM 4754 N N . PRO A 1 612 ? 38.966 -8.138 7.390 1.00 94.06 612 PRO A N 1
ATOM 4755 C CA . PRO A 1 612 ? 40.374 -7.744 7.292 1.00 94.06 612 PRO A CA 1
ATOM 4756 C C . PRO A 1 612 ? 40.896 -7.713 5.850 1.00 94.06 612 PRO A C 1
ATOM 4758 O O . PRO A 1 612 ? 41.894 -7.061 5.570 1.00 94.06 612 PRO A O 1
ATOM 4761 N N . THR A 1 613 ? 40.230 -8.418 4.932 1.00 95.00 613 THR A N 1
ATOM 4762 C CA . THR A 1 613 ? 40.630 -8.529 3.522 1.00 95.00 613 THR A CA 1
ATOM 4763 C C . THR A 1 613 ? 39.783 -7.672 2.582 1.00 95.00 613 THR A C 1
ATOM 4765 O O . THR A 1 613 ? 40.005 -7.687 1.373 1.00 95.00 613 THR A O 1
ATOM 4768 N N . GLY A 1 614 ? 38.776 -6.964 3.109 1.00 92.31 614 GLY A N 1
ATOM 4769 C CA . GLY A 1 614 ? 37.788 -6.254 2.291 1.00 92.31 614 GLY A CA 1
ATOM 4770 C C . GLY A 1 614 ? 36.894 -7.177 1.450 1.00 92.31 614 GLY A C 1
ATOM 4771 O O . GLY A 1 614 ? 36.289 -6.726 0.483 1.00 92.31 614 GLY A O 1
ATOM 4772 N N . ALA A 1 615 ? 36.818 -8.470 1.788 1.00 94.25 615 ALA A N 1
ATOM 4773 C CA . ALA A 1 615 ? 35.962 -9.438 1.105 1.00 94.25 615 ALA A CA 1
ATOM 4774 C C . ALA A 1 615 ? 34.465 -9.146 1.281 1.00 94.25 615 ALA A C 1
ATOM 4776 O O . ALA A 1 615 ? 33.693 -9.414 0.368 1.00 94.25 615 ALA A O 1
ATOM 4777 N N . ALA A 1 616 ? 34.044 -8.620 2.436 1.00 94.31 616 ALA A N 1
ATOM 4778 C CA . ALA A 1 616 ? 32.648 -8.291 2.711 1.00 94.31 616 ALA A CA 1
ATOM 4779 C C . ALA A 1 616 ? 32.353 -6.834 2.342 1.00 94.31 616 ALA A C 1
ATOM 4781 O O . ALA A 1 616 ? 33.008 -5.927 2.851 1.00 94.31 616 ALA A O 1
ATOM 4782 N N . PHE A 1 617 ? 31.347 -6.602 1.503 1.00 92.00 617 PHE A N 1
ATOM 4783 C CA . PHE A 1 617 ? 30.927 -5.266 1.077 1.00 92.00 617 PHE A CA 1
ATOM 4784 C C . PHE A 1 617 ? 29.431 -5.247 0.751 1.00 92.00 617 PHE A C 1
ATOM 4786 O O . PHE A 1 617 ? 28.817 -6.290 0.538 1.00 92.00 617 PHE A O 1
ATOM 4793 N N . ARG A 1 618 ? 28.818 -4.063 0.751 1.00 89.94 618 ARG A N 1
ATOM 4794 C CA . ARG A 1 618 ? 27.390 -3.893 0.458 1.00 89.94 618 ARG A CA 1
ATOM 4795 C C . ARG A 1 618 ? 27.196 -3.130 -0.841 1.00 89.94 618 ARG A C 1
ATOM 4797 O O . ARG A 1 618 ? 27.944 -2.194 -1.111 1.00 89.94 618 ARG A O 1
ATOM 4804 N N . VAL A 1 619 ? 26.218 -3.548 -1.641 1.00 85.31 619 VAL A N 1
ATOM 4805 C CA . VAL A 1 619 ? 25.923 -2.934 -2.941 1.00 85.31 619 VAL A CA 1
ATOM 4806 C C . VAL A 1 619 ? 24.427 -2.764 -3.163 1.00 85.31 619 VAL A C 1
ATOM 4808 O O . VAL A 1 619 ? 23.628 -3.571 -2.685 1.00 85.31 619 VAL A O 1
ATOM 4811 N N . SER A 1 620 ? 24.070 -1.764 -3.969 1.00 82.00 620 SER A N 1
ATOM 4812 C CA . SER A 1 620 ? 22.805 -1.742 -4.702 1.00 82.00 620 SER A CA 1
ATOM 4813 C C . SER A 1 620 ? 22.933 -2.692 -5.901 1.00 82.00 620 SER A C 1
ATOM 4815 O O . SER A 1 620 ? 23.748 -2.430 -6.789 1.00 82.00 620 SER A O 1
ATOM 4817 N N . PRO A 1 621 ? 22.179 -3.806 -5.959 1.00 69.56 621 PRO A N 1
ATOM 4818 C CA . PRO A 1 621 ? 22.261 -4.765 -7.061 1.00 69.56 621 PRO A CA 1
ATOM 4819 C C . PRO A 1 621 ? 22.012 -4.129 -8.430 1.00 69.56 621 PRO A C 1
ATOM 4821 O O . PRO A 1 621 ? 22.703 -4.470 -9.386 1.00 69.56 621 PRO A O 1
ATOM 4824 N N . ALA A 1 622 ? 21.066 -3.186 -8.519 1.00 64.50 622 ALA A N 1
ATOM 4825 C CA . ALA A 1 622 ? 20.764 -2.482 -9.764 1.00 64.50 622 ALA A CA 1
ATOM 4826 C C . ALA A 1 622 ? 22.011 -1.769 -10.315 1.00 64.50 622 ALA A C 1
ATOM 4828 O O . ALA A 1 622 ? 22.409 -2.012 -11.449 1.00 64.50 622 ALA A O 1
ATOM 4829 N N . GLU A 1 623 ? 22.692 -0.986 -9.478 1.00 66.69 623 GLU A N 1
ATOM 4830 C CA . GLU A 1 623 ? 23.895 -0.243 -9.872 1.00 66.69 623 GLU A CA 1
ATOM 4831 C C . GLU A 1 623 ? 25.104 -1.159 -10.099 1.00 66.69 623 GLU A C 1
ATOM 4833 O O . GLU A 1 623 ? 25.909 -0.939 -11.005 1.00 66.69 623 GLU A O 1
ATOM 4838 N N . TYR A 1 624 ? 25.252 -2.195 -9.273 1.00 65.44 624 TYR A N 1
ATOM 4839 C CA . TYR A 1 624 ? 26.404 -3.091 -9.321 1.00 65.44 624 TYR A CA 1
ATOM 4840 C C . TYR A 1 624 ? 26.429 -3.926 -10.604 1.00 65.44 624 TYR A C 1
ATOM 4842 O O . TYR A 1 624 ? 27.454 -3.989 -11.284 1.00 65.44 624 TYR A O 1
ATOM 4850 N N . PHE A 1 625 ? 25.297 -4.530 -10.976 1.00 60.38 625 PHE A N 1
ATOM 4851 C CA . PHE A 1 625 ? 25.225 -5.354 -12.182 1.00 60.38 625 PHE A CA 1
ATOM 4852 C C . PHE A 1 625 ? 25.212 -4.524 -13.473 1.00 60.38 625 PHE A C 1
ATOM 4854 O O . PHE A 1 625 ? 25.716 -5.002 -14.488 1.00 60.38 625 PHE A O 1
ATOM 4861 N N . GLU A 1 626 ? 24.705 -3.286 -13.455 1.00 56.00 626 GLU A N 1
ATOM 4862 C CA . GLU A 1 626 ? 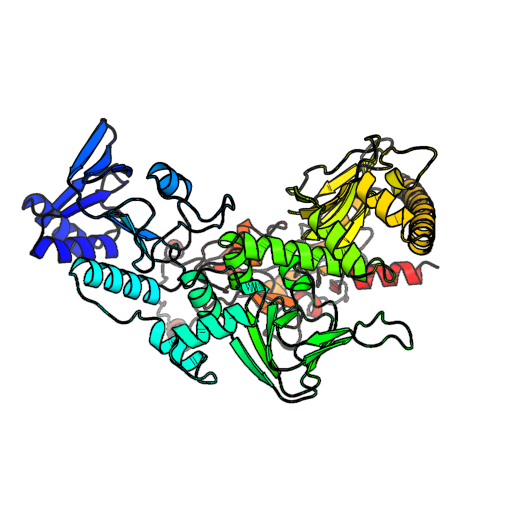24.853 -2.360 -14.590 1.00 56.00 626 GLU A CA 1
ATOM 4863 C C . GLU A 1 626 ? 26.319 -1.985 -14.836 1.00 56.00 626 GLU A C 1
ATOM 4865 O O . GLU A 1 626 ? 26.780 -2.034 -15.976 1.00 56.00 626 GLU A O 1
ATOM 4870 N N . ARG A 1 627 ? 27.090 -1.706 -13.777 1.00 53.66 627 ARG A N 1
ATOM 4871 C CA . ARG A 1 627 ? 28.531 -1.426 -13.898 1.00 53.66 627 ARG A CA 1
ATOM 4872 C C . ARG A 1 627 ? 29.323 -2.622 -14.414 1.00 53.66 627 ARG A C 1
ATOM 4874 O O . ARG A 1 627 ? 30.202 -2.441 -15.244 1.00 53.66 627 ARG A O 1
ATOM 4881 N N . ILE A 1 628 ? 29.006 -3.837 -13.966 1.00 53.44 628 ILE A N 1
ATOM 4882 C CA . ILE A 1 628 ? 29.670 -5.051 -14.469 1.00 53.44 628 ILE A CA 1
ATOM 4883 C C . ILE A 1 628 ? 29.383 -5.259 -15.960 1.00 53.44 628 ILE A C 1
ATOM 4885 O O . ILE A 1 628 ? 30.292 -5.622 -16.700 1.00 53.44 628 ILE A O 1
ATOM 4889 N N . LYS A 1 629 ? 28.155 -4.985 -16.421 1.00 44.00 629 LYS A N 1
ATOM 4890 C CA . LYS A 1 629 ? 27.823 -5.040 -17.854 1.00 44.00 629 LYS A CA 1
ATOM 4891 C C . LYS A 1 629 ? 28.604 -4.015 -18.676 1.00 44.00 629 LYS A C 1
ATOM 4893 O O . LYS A 1 629 ? 29.026 -4.347 -19.771 1.00 44.00 629 LYS A O 1
ATOM 4898 N N . ALA A 1 630 ? 28.817 -2.810 -18.148 1.00 35.12 630 ALA A N 1
ATOM 4899 C CA . ALA A 1 630 ? 29.549 -1.745 -18.838 1.00 35.12 630 ALA A CA 1
ATOM 4900 C C . ALA A 1 630 ? 31.076 -1.958 -18.900 1.00 35.12 630 ALA A C 1
ATOM 4902 O O . ALA A 1 630 ? 31.742 -1.317 -19.701 1.00 35.12 630 ALA A O 1
ATOM 4903 N N . VAL A 1 631 ? 31.635 -2.821 -18.045 1.00 38.72 631 VAL A N 1
ATOM 4904 C CA . VAL A 1 631 ? 33.079 -3.139 -17.989 1.00 38.72 631 VAL A CA 1
ATOM 4905 C C . VAL A 1 631 ? 33.407 -4.438 -18.749 1.00 38.72 631 VAL A C 1
ATOM 4907 O O . VAL A 1 631 ? 34.569 -4.802 -18.884 1.00 38.72 631 VAL A O 1
ATOM 4910 N N . GLY A 1 632 ? 32.384 -5.150 -19.232 1.00 35.25 632 GLY A N 1
ATOM 4911 C CA . GLY A 1 632 ? 32.518 -6.381 -20.013 1.00 35.25 632 GLY A CA 1
ATOM 4912 C C . GLY A 1 632 ? 32.646 -6.192 -21.530 1.00 35.25 632 GLY A C 1
ATOM 4913 O O . GLY A 1 632 ? 32.650 -7.209 -22.222 1.00 35.25 632 GLY A O 1
ATOM 4914 N N . ASP A 1 633 ? 32.731 -4.946 -22.014 1.00 29.14 633 ASP A N 1
ATOM 4915 C CA . ASP A 1 633 ? 33.129 -4.588 -23.388 1.00 29.14 633 ASP A CA 1
ATOM 4916 C C . ASP A 1 633 ? 34.633 -4.275 -23.464 1.00 29.14 633 ASP A C 1
ATOM 4918 O O . ASP A 1 633 ? 35.125 -3.498 -22.606 1.00 29.14 633 ASP A O 1
#

Sequence (633 aa):
MVGAGDAAIEGVLALCERNRVCVVNRNSEFYRLKDALDRQINEQIKARNVVAYHSATIDRFEPGYTFVSLPDGVVKVKTDLVVIRIGAALPRPFLEKCGVTFASKDRSALPVISELYESSVPGLYVIGAAAGYNLIKQGMNQGYEVVEHILGRQIEPAEEPLLREKLKFLEGSTTERLDYIARTIPLLAEVQKQPLRELLLQATVHRVPPGHVVFRENDFTDSLYMILDGEVEIEFSLQLPGERPLVLKRGAFFGEMSLLSGRRRSGTVTTVGSATLLEVPRKAMLRLMANEPPVKRFLDETFIARTITHLFRDIDEDFAKELAHRAESKSFKKGEVIFKEGDVGDAFYLIRSGSVKLTKRGRAREIVLKYFPAGQYFGEIALLNPEDSRRTATVIATIRTEVVLLKKDDFDLMLGRFPELKRTLRQTMERRLVENQALQMLASTASGQLDELLEEGVFQGTDVLLIDESKCVRCENCVNACAATHNGQTRLYLNEGVLFGNLKVPTSCRHCENPLCLTDCPPGDAILRDPRGEVYVDEAKCIGCGNCAANCPYGVIFMMHQKPKTGALGRLLGLIGLAAEETNPDEQPTKAVKCDLCRNDSAGPACVRSCPTGAAFRVSPAEYFERIKAVGD

=== Feature glossary ===
The record interleaves many kinds of information about one protein. Here is each kind framed as the question it answers.

Q: What are the backbone torsion angles?
A: φ (phi) and ψ (psi) are the two rotatable backbone dihedrals per residue: φ is the C(i-1)–N–Cα–C torsion, ψ is the N–Cα–C–N(i+1) torsion, both in degrees on (−180°, 180°]. α-helical residues cluster near (−60°, −45°); β-strand residues near (−120°, +130°). A Ramachandran plot is simply a scatter of (φ, ψ) for every residue.

Q: What is the amino-acid chain?
A: This is the polypeptide sequence — one letter per residue, N-terminus first. Length ranges from a few dozen residues for small domains to over a thousand for large multi-domain proteins.

Q: How mobile is each atom in the crystal?
A: For experimental (PDB) structures, the B-factor (temperature factor) quantifies the positional spread of each atom in the crystal — a combination of thermal vibration and static disorder — in units of Å². High B-factors mark flexible loops or poorly resolved regions; low B-factors mark the rigid, well-ordered core.

Q: Are the domains correctly placed relative to each other?
A: Predicted Aligned Error (PAE) is an AlphaFold confidence matrix: entry (i, j) is the expected error in the position of residue j, in ångströms, when the prediction is superimposed on the true structure at residue i. Low PAE within a block of residues means that block is internally rigid and well-predicted; high PAE between two blocks means their relative placement is uncertain even if each block individually is confident.

Q: How confident is the AlphaFold model at each residue?
A: pLDDT is the predicted lDDT-Cα score: AlphaFold's confidence that the local environment of each residue (all inter-atomic distances within 15 Å) is correctly placed. It is a per-residue number between 0 and 100, with higher meaning more reliable.

Q: What family and function is it annotated with?
A: Functional annotations link the protein to curated databases. InterPro entries identify conserved domains and families by matching the sequence against member-database signatures (Pfam, PROSITE, CDD, …). Gene Ontology (GO) terms describe molecular function, biological process, and cellular component in a controlled vocabulary. CATH places the structure in a hierarchical fold classification (Class/Architecture/Topology/Homologous-superfamily). The organism is the source species.

Q: How big and how compact is the whole molecule?
A: Three whole-structure scalars: the radius of gyration (RMS distance of Cα from centroid, in Å), the count of Cα–Cα contacts (pairs closer than 8 Å and separated by more than four residues in sequence — i.e. tertiary, not local, contacts), and the bounding-box dimensions. Together they distinguish compact globular folds from extended fibres or disordered chains.

Q: What known structures does this most resemble?
A: The Foldseek neighbor list gives the closest experimentally determined structures in the PDB, ranked by structural alignment. TM-score near 1 means near-identical fold; near 0.3 means only rough topology match. This is how one finds what a novel AlphaFold prediction most resembles in the solved-structure universe.

Q: Which residues are buried vs exposed?
A: SASA measures how much of the protein is reachable by solvent. It is computed by rolling a water-sized probe over the atomic surface and summing the exposed area (Å²). Per-residue SASA distinguishes core (buried, low SASA) from surface (exposed, high SASA) residues; total SASA is a whole-molecule size measure.

Q: Which residues are in helices, strands, or loops?
A: Eight-state secondary structure (DSSP): H is the canonical α-helix, G the tighter 3₁₀-helix, I the wider π-helix; E/B are β-structure, T and S are turns and bends, and '-' is everything else. DSSP derives these from the pattern of main-chain N–H···O=C hydrogen bonds, not from the sequence.

Q: Where is each backbone atom in 3D?
A: Structure coordinates are given as an mmCIF _atom_site loop: one row per atom with element, residue name, chain id, sequence number, and x/y/z position in Å. Only the four main-chain atoms per residue are included here; side chains are omitted to keep the record compact.

Q: What if only a Cα trace is available?
A: Three-state secondary structure (P-SEA) collapses the eight DSSP classes into helix (a), stra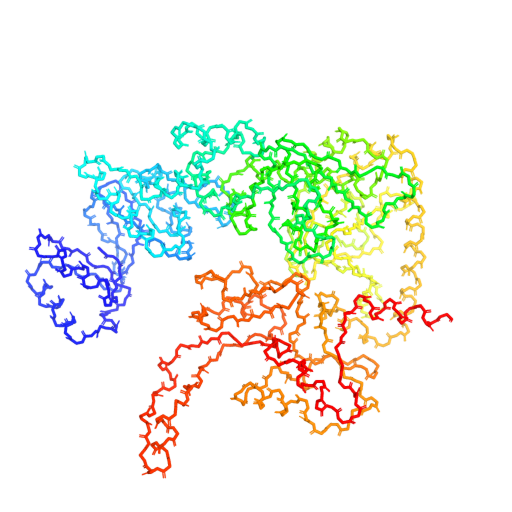nd (b), and coil (c). P-SEA assigns these from Cα geometry alone — distances and angles — without requiring backbone oxygens, so it works on any Cα trace.

Q: What do the rendered images show?
A: The six renders are orthographic views along the three Cartesian axes in both directions. Representation (cartoon, sticks, or surface) and color scheme (sequence-rainbow or by-chain) vary across proteins so the training set covers all the common visualization conventions.

Q: What does the local fold look like, residue by residue?
A: Foldseek's 3Di representation compresses backbone geometry into a per-residue letter drawn from a learned twenty-state alphabet. It captures the tertiary interaction pattern around each residue — which residues are packed against it in space, regardless of where they are in sequence.

Q: What do the diagnostic plots show?
A: The contact map is a binary N×N matrix image: pixel (i, j) is dark where Cα_i and Cα_j are within 8 Å and |i−j|>4. Because the |i−j|>4 filter removes local helical contacts, off-diagonal stripes parallel to the main diagonal indicate parallel β-sheets; stripes perpendicular to it indicate antiparallel β-sheets. The Ramachandran plot scatters every residue's (φ, ψ) pair against the sterically allowed regions. The PAE heatmap renders the predicted-aligned-error matrix.